Protein AF-0000000080648227 (afdb_homodimer)

Organism: Methanothrix harundinacea (strain 6Ac) (NCBI:txid1110509)

Solvent-accessible surface area (backbone atoms only — not comparable to full-atom values): 37942 Å² total; per-residue (Å²): 128,63,60,57,62,44,18,55,74,71,72,44,51,48,66,58,48,58,70,33,48,75,76,40,31,39,77,40,66,70,65,78,65,53,34,38,25,20,72,43,64,51,95,88,40,43,30,10,18,30,35,36,62,98,64,42,27,45,63,26,75,77,86,70,40,30,41,50,35,55,54,40,18,48,62,67,64,44,89,58,50,35,29,36,29,51,32,77,67,40,47,53,33,40,34,34,58,54,92,95,38,71,44,21,22,37,61,64,30,46,70,37,48,56,56,19,54,50,45,64,72,61,45,63,67,62,56,43,72,78,37,57,49,43,29,44,30,27,37,38,30,6,47,30,27,77,85,39,57,29,75,75,49,102,35,88,36,62,39,69,25,39,68,39,30,34,38,56,68,40,84,60,67,65,27,54,60,56,33,52,51,51,25,62,72,66,68,38,54,53,50,54,71,80,45,74,34,50,60,90,51,32,45,65,54,48,50,53,51,26,53,53,32,19,75,62,68,33,33,23,33,33,40,32,30,65,83,49,81,41,81,49,35,32,44,69,16,69,52,33,46,28,50,52,37,25,56,24,20,46,35,36,74,72,32,26,74,80,55,41,56,68,44,53,53,40,51,16,42,40,46,44,71,66,62,56,52,71,68,58,44,49,50,51,20,28,48,48,17,41,20,36,38,50,34,25,21,50,43,51,49,39,42,71,74,70,45,83,58,66,48,76,38,34,38,71,35,72,47,71,65,38,54,55,46,34,53,52,51,37,51,74,70,67,49,62,62,47,74,49,77,71,36,86,44,95,85,31,31,36,31,47,33,40,32,65,44,60,59,29,40,52,51,50,48,43,30,67,64,16,46,68,88,129,61,59,57,61,44,18,56,73,71,72,42,51,49,66,57,46,58,69,33,51,75,76,40,30,37,77,40,65,69,63,77,64,53,32,38,26,20,70,44,64,52,95,88,39,43,31,10,18,29,35,37,63,96,64,42,29,45,63,27,76,75,84,69,39,29,41,49,36,56,53,40,19,48,63,67,66,44,89,59,47,35,31,37,30,52,32,76,67,40,44,53,34,40,34,34,57,54,91,96,40,72,43,21,24,37,60,64,31,45,70,37,47,56,56,19,54,50,45,64,72,62,45,62,68,63,56,44,70,76,36,56,50,43,30,43,30,27,38,38,29,7,46,28,27,77,85,40,57,30,74,74,50,101,33,88,39,63,37,68,26,39,68,38,29,34,38,55,68,40,84,62,65,66,25,54,61,57,34,52,51,51,24,61,74,64,68,38,54,53,52,54,70,81,46,76,34,50,60,90,51,33,45,65,55,48,51,54,53,24,53,53,31,19,77,64,68,33,35,23,32,33,40,32,31,67,83,49,80,42,80,49,34,32,46,69,15,70,52,33,46,27,51,53,38,26,56,25,20,48,36,37,72,72,35,28,75,81,57,43,57,69,43,54,52,39,50,18,41,41,46,42,72,64,62,56,51,70,68,61,43,52,51,50,19,28,49,47,16,40,20,38,38,50,34,25,22,51,42,51,50,39,42,73,73,70,46,83,57,66,48,76,37,35,37,71,33,73,49,72,64,38,54,55,46,36,52,51,49,36,49,74,70,67,48,61,63,48,73,48,78,74,36,86,43,94,83,32,30,35,30,46,34,39,33,64,44,60,60,30,40,52,52,50,48,42,31,64,65,15,45,66,87

pLDDT: mean 95.1, std 3.64, range [74.38, 98.81]

Radius of gyration: 30.79 Å; Cα contacts (8 Å, |Δi|>4): 1571; chains: 2; bounding box: 55×90×71 Å

Sequence (746 aa):
MNLGAVAERLGISAERMEKILGRIVRPSDWPPPRLLRFDKAVAGIEAGTVVFDEDEIVFGYPKIRRAMMLDPALRRHFSSGVLVEEKMNGHNVRVARVGESTVALTRGGFICPYSTEVAREQIPPEIFRDHPDLVLSGEMVGPKNPYVPKEVYPAEAMDFYLFDTSRKGRRDLEGPLRTHALAEEYGIRAVRLFGEFGLQQAAAEIREIVRDLGARGREGVIVKDPENLARPIKYTSSESNCRDLEYAFRYYNDYGQDFFFSRVVREGFQAAEWAEGEAEFLERCLRLGRSMLTPMRETVEAKMVGEPIVQEVEILVRDLQTARDFEEHFRRMGVRAIFDPPRNSRGGHLVKIKRLVLSTNDKTESIVEGQLWMNLGAVAERLGISAERMEKILGRIVRPSDWPPPRLLRFDKAVAGIEAGTVVFDEDEIVFGYPKIRRAMMLDPALRRHFSSGVLVEEKMNGHNVRVARVGESTVALTRGGFICPYSTEVAREQIPPEIFRDHPDLVLSGEMVGPKNPYVPKEVYPAEAMDFYLFDTSRKGRRDLEGPLRTHALAEEYGIRAVRLFGEFGLQQAAAEIREIVRDLGARGREGVIVKDPENLARPIKYTSSESNCRDLEYAFRYYNDYGQDFFFSRVVREGFQAAEWAEGEAEFLERCLRLGRSMLTPMRETVEAKMVGEPIVQEVEILVRDLQTARDFEEHFRRMGVRAIFDPPRNSRGGHLVKIKRLVLSTNDKTESIVEGQLW

Foldseek 3Di:
DDLQVLCVLVPHHSVVSVVCEPPQWDWDPPPDDTKIAGQCDDPNFHAQWIAGPVGWIDGADDDAAADLFQLVCLVVFDDKKKWKFFDFPAWKWKWADDPNAIFIAGNRNDTALQVRQQCPVQFDPVLCVVPVFKIFIWGKAAQQHPVTHDHLDPDPFIATATQWMDGTSDDAIPARVVRVVSCVVRVHHHTDTPDMDTSVCVSVVQVVVQVVCLVSQGWGIWMADRNRPGGIHTYTHLNNLLLQLLVCLLLVQQRVVVSPDVSVSSLVSCCVNVVDDPVVNVVSVVSNVCSRVVSNVVNLVCVLVPHARKDKHKHFDADPVSVVSNVVVCVVVVWDKDKDDWDDDVNHTMIMIITHSPRSRVVSNCVSVPDDD/DDQQVLCVLVPHHSVVSVVCEPPQWDWDPPPDDTWIAGQCDDPNFHAQWIAGPVGWIDGADDDAAADLFQLVCLVVFDDKKKWKFFDFPAWKWKWADDPNAIFIAGNRNDTALQVRQQCPVQFDPVLCVVVVFKIFIWGKAAQQHPVTHDHLDPDPFIATATQWMDGTSDDAIPARVVRVVSCVVRVHHHTDTPDMDTSVCVSVVQVVVQVVCLVSVGWGIWMADRNRPGGIHTYTHLNNLLLQLLVCLLLCQQRVVVRPDVSVSSLVSCCVNVVDDPVVNVVSVVSNVCSRVVSNVVNLVCVLVPHARKDKHKHFDADPVSVVSNVVVCVVVVWDKDKDDWDDDVNHTMIMIITHSPRSRVVSNCVSVPDDD

Nearest PDB structures (foldseek):
  8ucf-assembly1_A  TM=9.293E-01  e=6.950E-37  Palaeococcus pacificus DY20341
  8uch-assembly1_A-2  TM=9.391E-01  e=2.027E-36  Palaeococcus pacificus DY20341
  8uce-assembly1_B-2  TM=9.438E-01  e=3.768E-36  Palaeococcus pacificus DY20341
  8ucg-assembly1_B  TM=9.369E-01  e=3.008E-36  Palaeococcus pacificus DY20341
  2vug-assembly1_B  TM=9.544E-01  e=1.853E-33  Pyrococcus abyssi GE5

Secondary structure (DSSP, 8-state):
--HHHHHHHHTS-HHHHHHHBTTTEEEE-SSSS-EEEESS-BTTBPTT-EE-GGG-EEPPPPPPEEPSSHHHHHHHH-SSEEEEEEE--SEEEEEEEETTEEEEEETTS-B-HHHHHHHHHHS-THHHHH-TTEEEEEEEESTT-SSS--SSSS-SS-EEEEEEEEETT---B--HHHHHHHHHHHT--B--EEEEEEHHHHHHHHHHHHHHHHHTT--EEEEE-TTS-S--EEEE-HHHHHHHHHHHHHTIIIIIHHHHHHHHHHHHHHHHHTT--HHHHHHHHHHHHHHHHHHHHHHHHHHHTT---EEEEEEEESSHHHHHHHHHHHHHTT--EEEPPPEEETTEEEEEEEEE-HHHHHHHHHHHTT---/--HHHHHHHHTS-HHHHHHHBTTTEEEE-SSSS-EEEESS-BTTBPTT-EE-GGG-EEPPPPPPEE-SSHHHHHHHH-SSEEEEEEE--SEEEEEEEETTEEEEEETTS-B-HHHHHHHHHHS-THHHHH-TTEEEEEEEESTT-SSS--SSSS-SS-EEEEEEEEETT---B--HHHHHHHHHHHT--B--EEEEEEHHHHHHHHHHHHHHHHHTT--EEEEE-TTS-S--EEEE-HHHHHHHHHHHHHTIIIIIHHHHHHHHHHHHHHHHHTT--HHHHHHHHHHHHHHHHHHHHHHHHHHHTT---EEEEEEEESSHHHHHHHHHHHHHTT--EEEPPPEEETTEEEEEEEEE-HHHHHHHHHHHTT---

Structure (mmCIF, N/CA/C/O backbone):
data_AF-0000000080648227-model_v1
#
loop_
_entity.id
_entity.type
_entity.pdbx_description
1 polymer 'ATP dependent DNA ligase'
#
loop_
_atom_site.group_PDB
_atom_site.id
_atom_site.type_symbol
_atom_site.label_atom_id
_atom_site.label_alt_id
_atom_site.label_comp_id
_atom_site.label_asym_id
_atom_site.label_entity_id
_atom_site.label_seq_id
_atom_site.pdbx_PDB_ins_code
_atom_site.Cartn_x
_atom_site.Cartn_y
_atom_site.Cartn_z
_atom_site.occupancy
_atom_site.B_iso_or_equiv
_atom_site.auth_seq_id
_atom_site.auth_comp_id
_atom_site.auth_asym_id
_atom_site.auth_atom_id
_atom_site.pdbx_PDB_model_num
ATOM 1 N N . MET A 1 1 ? -15.492 40.375 -8.633 1 81.69 1 MET A N 1
ATOM 2 C CA . MET A 1 1 ? -14.07 40.031 -8.68 1 81.69 1 MET A CA 1
ATOM 3 C C . MET A 1 1 ? -13.531 40.156 -10.102 1 81.69 1 MET A C 1
ATOM 5 O O . MET A 1 1 ? -14.18 39.719 -11.047 1 81.69 1 MET A O 1
ATOM 9 N N . ASN A 1 2 ? -12.5 40.906 -10.266 1 82.94 2 ASN A N 1
ATOM 10 C CA . ASN A 1 2 ? -11.844 41.094 -11.562 1 82.94 2 ASN A CA 1
ATOM 11 C C . ASN A 1 2 ? -10.844 39.969 -11.836 1 82.94 2 ASN A C 1
ATOM 13 O O . ASN A 1 2 ? -9.711 40.031 -11.367 1 82.94 2 ASN A O 1
ATOM 17 N N . LEU A 1 3 ? -11.219 39.094 -12.68 1 86.44 3 LEU A N 1
ATOM 18 C CA . LEU A 1 3 ? -10.422 37.875 -12.922 1 86.44 3 LEU A CA 1
ATOM 19 C C . LEU A 1 3 ? -9.102 38.25 -13.602 1 86.44 3 LEU A C 1
ATOM 21 O O . LEU A 1 3 ? -8.086 37.594 -13.352 1 86.44 3 LEU A O 1
ATOM 25 N N . GLY A 1 4 ? -9.195 39.125 -14.453 1 86.5 4 GLY A N 1
ATOM 26 C CA . GLY A 1 4 ? -7.973 39.594 -15.102 1 86.5 4 GLY A CA 1
ATOM 27 C C . GLY A 1 4 ? -6.941 40.125 -14.133 1 86.5 4 GLY A C 1
ATOM 28 O O . GLY A 1 4 ? -5.758 39.781 -14.219 1 86.5 4 GLY A O 1
ATOM 29 N N . ALA A 1 5 ? -7.41 40.938 -13.242 1 87.12 5 ALA A N 1
ATOM 30 C CA . ALA A 1 5 ? -6.527 41.5 -12.227 1 87.12 5 ALA A CA 1
ATOM 31 C C . ALA A 1 5 ? -5.973 40.406 -11.312 1 87.12 5 ALA A C 1
ATOM 33 O O . ALA A 1 5 ? -4.797 40.438 -10.945 1 87.12 5 ALA A O 1
ATOM 34 N N . VAL A 1 6 ? -6.781 39.5 -11 1 88.75 6 VAL A N 1
ATOM 35 C CA . VAL A 1 6 ? -6.379 38.375 -10.156 1 88.75 6 VAL A CA 1
ATOM 36 C C . VAL A 1 6 ? -5.293 37.562 -10.852 1 88.75 6 VAL A C 1
ATOM 38 O O . VAL A 1 6 ? -4.281 37.219 -10.242 1 88.75 6 VAL A O 1
ATOM 41 N N . ALA A 1 7 ? -5.504 37.25 -12.07 1 91.19 7 ALA A N 1
ATOM 42 C CA . ALA A 1 7 ? -4.551 36.5 -12.859 1 91.19 7 ALA A CA 1
ATOM 43 C C . ALA A 1 7 ? -3.18 37.156 -12.875 1 91.19 7 ALA A C 1
ATOM 45 O O . ALA A 1 7 ? -2.152 36.5 -12.711 1 91.19 7 ALA A O 1
ATOM 46 N N . GLU A 1 8 ? -3.209 38.406 -13.062 1 89.31 8 GLU A N 1
ATOM 47 C CA . GLU A 1 8 ? -1.967 39.156 -13.109 1 89.31 8 GLU A CA 1
ATOM 48 C C . GLU A 1 8 ? -1.214 39.062 -11.789 1 89.31 8 GLU A C 1
ATOM 50 O O . GLU A 1 8 ? 0.008 38.906 -11.773 1 89.31 8 GLU A O 1
ATOM 55 N N . ARG A 1 9 ? -1.888 39.188 -10.742 1 88.56 9 ARG A N 1
ATOM 56 C CA . ARG A 1 9 ? -1.277 39.125 -9.414 1 88.56 9 ARG A CA 1
ATOM 57 C C . ARG A 1 9 ? -0.717 37.75 -9.117 1 88.56 9 ARG A C 1
ATOM 59 O O . ARG A 1 9 ? 0.258 37.625 -8.367 1 88.56 9 ARG A O 1
ATOM 66 N N . LEU A 1 10 ? -1.323 36.75 -9.695 1 91.5 10 LEU A N 1
ATOM 67 C CA . LEU A 1 10 ? -0.895 35.375 -9.477 1 91.5 10 LEU A CA 1
ATOM 68 C C . LEU A 1 10 ? 0.209 35 -10.461 1 91.5 10 LEU A C 1
ATOM 70 O O . LEU A 1 10 ? 0.8 33.906 -10.344 1 91.5 10 LEU A O 1
ATOM 74 N N . GLY A 1 11 ? 0.434 35.812 -11.43 1 88.12 11 GLY A N 1
ATOM 75 C CA . GLY A 1 11 ? 1.476 35.562 -12.406 1 88.12 11 GLY A CA 1
ATOM 76 C C . GLY A 1 11 ? 1.034 34.625 -13.516 1 88.12 11 GLY A C 1
ATOM 77 O O . GLY A 1 11 ? 1.847 33.875 -14.07 1 88.12 11 GLY A O 1
ATOM 78 N N . ILE A 1 12 ? -0.247 34.531 -13.695 1 90.88 12 ILE A N 1
ATOM 79 C CA . ILE A 1 12 ? -0.729 33.688 -14.797 1 90.88 12 ILE A CA 1
ATOM 80 C C . ILE A 1 12 ? -1.561 34.531 -15.758 1 90.88 12 ILE A C 1
ATOM 82 O O . ILE A 1 12 ? -1.935 35.656 -15.438 1 90.88 12 ILE A O 1
ATOM 86 N N . SER A 1 13 ? -1.756 33.969 -16.953 1 91.06 13 SER A N 1
ATOM 87 C CA . SER A 1 13 ? -2.531 34.688 -17.938 1 91.06 13 SER A CA 1
ATOM 88 C C . SER A 1 13 ? -4.023 34.625 -17.625 1 91.06 13 SER A C 1
ATOM 90 O O . SER A 1 13 ? -4.484 33.719 -16.969 1 91.06 13 SER A O 1
ATOM 92 N N . ALA A 1 14 ? -4.691 35.656 -18.094 1 90.5 14 ALA A N 1
ATOM 93 C CA . ALA A 1 14 ? -6.145 35.656 -17.938 1 90.5 14 ALA A CA 1
ATOM 94 C C . ALA A 1 14 ? -6.781 34.438 -18.609 1 90.5 14 ALA A C 1
ATOM 96 O O . ALA A 1 14 ? -7.754 33.875 -18.094 1 90.5 14 ALA A O 1
ATOM 97 N N . GLU A 1 15 ? -6.25 34.062 -19.703 1 90.56 15 GLU A N 1
ATOM 98 C CA . GLU A 1 15 ? -6.758 32.906 -20.438 1 90.56 15 GLU A CA 1
ATOM 99 C C . GLU A 1 15 ? -6.613 31.641 -19.625 1 90.56 15 GLU A C 1
ATOM 101 O O . GLU A 1 15 ? -7.535 30.812 -19.578 1 90.56 15 GLU A O 1
ATOM 106 N N . ARG A 1 16 ? -5.539 31.453 -19.078 1 89.5 16 ARG A N 1
ATOM 107 C CA . ARG A 1 16 ? -5.297 30.281 -18.25 1 89.5 16 ARG A CA 1
ATOM 108 C C . ARG A 1 16 ? -6.246 30.234 -17.062 1 89.5 16 ARG A C 1
ATOM 110 O O . ARG A 1 16 ? -6.754 29.172 -16.688 1 89.5 16 ARG A O 1
ATOM 117 N N . MET A 1 17 ? -6.395 31.422 -16.469 1 89.88 17 MET A N 1
ATOM 118 C CA . MET A 1 17 ? -7.305 31.531 -15.336 1 89.88 17 MET A CA 1
ATOM 119 C C . MET A 1 17 ? -8.719 31.125 -15.727 1 89.88 17 MET A C 1
ATOM 121 O O . MET A 1 17 ? -9.391 30.391 -14.984 1 89.88 17 MET A O 1
ATOM 125 N N . GLU A 1 18 ? -9.102 31.469 -16.828 1 90.75 18 GLU A N 1
ATOM 126 C CA . GLU A 1 18 ? -10.43 31.125 -17.312 1 90.75 18 GLU A CA 1
ATOM 127 C C . GLU A 1 18 ? -10.57 29.625 -17.547 1 90.75 18 GLU A C 1
ATOM 129 O O . GLU A 1 18 ? -11.625 29.047 -17.281 1 90.75 18 GLU A O 1
ATOM 134 N N . LYS A 1 19 ? -9.555 29.125 -18.016 1 90.94 19 LYS A N 1
ATOM 135 C CA . LYS A 1 19 ? -9.578 27.703 -18.344 1 90.94 19 LYS A CA 1
ATOM 136 C C . LYS A 1 19 ? -9.672 26.859 -17.078 1 90.94 19 LYS A C 1
ATOM 138 O O . LYS A 1 19 ? -10.25 25.766 -17.109 1 90.94 19 LYS A O 1
ATOM 143 N N . ILE A 1 20 ? -9.078 27.375 -15.977 1 92.12 20 ILE A N 1
ATOM 144 C CA . ILE A 1 20 ? -9.008 26.516 -14.797 1 92.12 20 ILE A CA 1
ATOM 145 C C . ILE A 1 20 ? -10.172 26.828 -13.859 1 92.12 20 ILE A C 1
ATOM 147 O O . ILE A 1 20 ? -10.453 26.062 -12.93 1 92.12 20 ILE A O 1
ATOM 151 N N . LEU A 1 21 ? -10.789 27.906 -14.141 1 90.94 21 LEU A N 1
ATOM 152 C CA . LEU A 1 21 ? -11.938 28.281 -13.328 1 90.94 21 LEU A CA 1
ATOM 153 C C . LEU A 1 21 ? -13.062 27.25 -13.453 1 90.94 21 LEU A C 1
ATOM 155 O O . LEU A 1 21 ? -13.406 26.844 -14.562 1 90.94 21 LEU A O 1
ATOM 159 N N . GLY A 1 22 ? -13.523 26.781 -12.32 1 87.88 22 GLY A N 1
ATOM 160 C CA . GLY A 1 22 ? -14.586 25.797 -12.297 1 87.88 22 GLY A CA 1
ATOM 161 C C . GLY A 1 22 ? -14.078 24.375 -12.188 1 87.88 22 GLY A C 1
ATOM 162 O O . GLY A 1 22 ? -14.828 23.469 -11.812 1 87.88 22 GLY A O 1
ATOM 163 N N . ARG A 1 23 ? -12.867 24.109 -12.547 1 87.94 23 ARG A N 1
ATOM 164 C CA . ARG A 1 23 ? -12.297 22.766 -12.477 1 87.94 23 ARG A CA 1
ATOM 165 C C . ARG A 1 23 ? -11.297 22.656 -11.336 1 87.94 23 ARG A C 1
ATOM 167 O O . ARG A 1 23 ? -11.469 21.844 -10.422 1 87.94 23 ARG A O 1
ATOM 174 N N . ILE A 1 24 ? -10.359 23.562 -11.367 1 90.38 24 ILE A N 1
ATOM 175 C CA . ILE A 1 24 ? -9.281 23.578 -10.391 1 90.38 24 ILE A CA 1
ATOM 176 C C . ILE A 1 24 ? -9.508 24.688 -9.383 1 90.38 24 ILE A C 1
ATOM 178 O O . ILE A 1 24 ? -9.258 24.516 -8.188 1 90.38 24 ILE A O 1
ATOM 182 N N . VAL A 1 25 ? -10.008 25.812 -9.867 1 93.12 25 VAL A N 1
ATOM 183 C CA . VAL A 1 25 ? -10.359 26.953 -9.031 1 93.12 25 VAL A CA 1
ATOM 184 C C . VAL A 1 25 ? -11.875 27.031 -8.852 1 93.12 25 VAL A C 1
ATOM 186 O O . VAL A 1 25 ? -12.625 27.047 -9.828 1 93.12 25 VAL A O 1
ATOM 189 N N . ARG A 1 26 ? -12.258 27.125 -7.598 1 93.88 26 ARG A N 1
ATOM 190 C CA . ARG A 1 26 ? -13.688 27.078 -7.309 1 93.88 26 ARG A CA 1
ATOM 191 C C . ARG A 1 26 ? -14.133 28.297 -6.531 1 93.88 26 ARG A C 1
ATOM 193 O O . ARG A 1 26 ? -13.477 28.703 -5.57 1 93.88 26 ARG A O 1
ATOM 200 N N . PRO A 1 27 ? -15.18 28.812 -6.973 1 92.56 27 PRO A N 1
ATOM 201 C CA . PRO A 1 27 ? -15.742 29.922 -6.188 1 92.56 27 PRO A CA 1
ATOM 202 C C . PRO A 1 27 ? -16.5 29.438 -4.953 1 92.56 27 PRO A C 1
ATOM 204 O O . PRO A 1 27 ? -17.031 28.312 -4.945 1 92.56 27 PRO A O 1
ATOM 207 N N . SER A 1 28 ? -16.406 30.203 -3.949 1 90.94 28 SER A N 1
ATOM 208 C CA . SER A 1 28 ? -17.188 29.953 -2.744 1 90.94 28 SER A CA 1
ATOM 209 C C . SER A 1 28 ? -17.734 31.266 -2.17 1 90.94 28 SER A C 1
ATOM 211 O O . SER A 1 28 ? -17.062 32.281 -2.201 1 90.94 28 SER A O 1
ATOM 213 N N . ASP A 1 29 ? -18.984 31.156 -1.685 1 90.44 29 ASP A N 1
ATOM 214 C CA . ASP A 1 29 ? -19.594 32.312 -1.056 1 90.44 29 ASP A CA 1
ATOM 215 C C . ASP A 1 29 ? -20.016 32.031 0.379 1 90.44 29 ASP A C 1
ATOM 217 O O . ASP A 1 29 ? -20.688 32.812 1.017 1 90.44 29 ASP A O 1
ATOM 221 N N . TRP A 1 30 ? -19.516 30.875 0.81 1 91.56 30 TRP A N 1
ATOM 222 C CA . TRP A 1 30 ? -19.812 30.469 2.182 1 91.56 30 TRP A CA 1
ATOM 223 C C . TRP A 1 30 ? -18.625 29.75 2.811 1 91.56 30 TRP A C 1
ATOM 225 O O . TRP A 1 30 ? -18 28.906 2.178 1 91.56 30 TRP A O 1
ATOM 235 N N . PRO A 1 31 ? -18.578 30.031 4.234 1 91.94 31 PRO A N 1
ATOM 236 C CA . PRO A 1 31 ? -19.094 31.281 4.828 1 91.94 31 PRO A CA 1
ATOM 237 C C . PRO A 1 31 ? -18.531 32.531 4.156 1 91.94 31 PRO A C 1
ATOM 239 O O . PRO A 1 31 ? -17.609 32.438 3.34 1 91.94 31 PRO A O 1
ATOM 242 N N . PRO A 1 32 ? -19.266 33.625 4.387 1 89.81 32 PRO A N 1
ATOM 243 C CA . PRO A 1 32 ? -18.688 34.875 3.826 1 89.81 32 PRO A CA 1
ATOM 244 C C . PRO A 1 32 ? -17.266 35.125 4.305 1 89.81 32 PRO A C 1
ATOM 246 O O . PRO A 1 32 ? -16.875 34.688 5.391 1 89.81 32 PRO A O 1
ATOM 249 N N . PRO A 1 33 ? -16.484 35.75 3.488 1 90.56 33 PRO A N 1
ATOM 250 C CA . PRO A 1 33 ? -16.797 36.438 2.246 1 90.56 33 PRO A CA 1
ATOM 251 C C . PRO A 1 33 ? -16.656 35.562 1.011 1 90.56 33 PRO A C 1
ATOM 253 O O . PRO A 1 33 ? -16.266 34.375 1.124 1 90.56 33 PRO A O 1
ATOM 256 N N . ARG A 1 34 ? -17.016 36.125 -0.126 1 90.62 34 ARG A N 1
ATOM 257 C CA . ARG A 1 34 ? -16.812 35.469 -1.403 1 90.62 34 ARG A CA 1
ATOM 258 C C . ARG A 1 34 ? -15.328 35.281 -1.704 1 90.62 34 ARG A C 1
ATOM 260 O O . ARG A 1 34 ? -14.531 36.188 -1.44 1 90.62 34 ARG A O 1
ATOM 267 N N . LEU A 1 35 ? -15.023 34.125 -2.266 1 94.19 35 LEU A N 1
ATOM 268 C CA . LEU A 1 35 ? -13.617 33.844 -2.553 1 94.19 35 LEU A CA 1
ATOM 269 C C . LEU A 1 35 ? -13.469 32.812 -3.67 1 94.19 35 LEU A C 1
ATOM 271 O O . LEU A 1 35 ? -14.445 32.156 -4.047 1 94.19 35 LEU A O 1
ATOM 275 N N . LEU A 1 36 ? -12.312 32.844 -4.297 1 94.75 36 LEU A N 1
ATOM 276 C CA . LEU A 1 36 ? -11.875 31.766 -5.18 1 94.75 36 LEU A CA 1
ATOM 277 C C . LEU A 1 36 ? -10.844 30.891 -4.484 1 94.75 36 LEU A C 1
ATOM 279 O O . LEU A 1 36 ? -9.898 31.391 -3.875 1 94.75 36 LEU A O 1
ATOM 283 N N . ARG A 1 37 ? -11.047 29.641 -4.559 1 95.88 37 ARG A N 1
ATOM 284 C CA . ARG A 1 37 ? -10.164 28.703 -3.881 1 95.88 37 ARG A CA 1
ATOM 285 C C . ARG A 1 37 ? -9.5 27.75 -4.879 1 95.88 37 ARG A C 1
ATOM 287 O O . ARG A 1 37 ? -10.172 27.172 -5.734 1 95.88 37 ARG A O 1
ATOM 294 N N . PHE A 1 38 ? -8.234 27.562 -4.738 1 96.25 38 PHE A N 1
ATOM 295 C CA . PHE A 1 38 ? -7.496 26.594 -5.555 1 96.25 38 PHE A CA 1
ATOM 296 C C . PHE A 1 38 ? -7.562 25.203 -4.941 1 96.25 38 PHE A C 1
ATOM 298 O O . PHE A 1 38 ? -6.906 24.922 -3.938 1 96.25 38 PHE A O 1
ATOM 305 N N . ASP A 1 39 ? -8.164 24.312 -5.629 1 94.88 39 ASP A N 1
ATOM 306 C CA . ASP A 1 39 ? -8.336 22.953 -5.133 1 94.88 39 ASP A CA 1
ATOM 307 C C . ASP A 1 39 ? -7.055 22.141 -5.305 1 94.88 39 ASP A C 1
ATOM 309 O O . ASP A 1 39 ? -6.781 21.219 -4.52 1 94.88 39 ASP A O 1
ATOM 313 N N . LYS A 1 40 ? -6.395 22.391 -6.359 1 94.81 40 LYS A N 1
ATOM 314 C CA . LYS A 1 40 ? -5.137 21.734 -6.688 1 94.81 40 LYS A CA 1
ATOM 315 C C . LYS A 1 40 ? -4.062 22.734 -7.082 1 94.81 40 LYS A C 1
ATOM 317 O O . LYS A 1 40 ? -4.375 23.891 -7.414 1 94.81 40 LYS A O 1
ATOM 322 N N . ALA A 1 41 ? -2.877 22.219 -6.934 1 94.88 41 ALA A N 1
ATOM 323 C CA . ALA A 1 41 ? -1.78 23.047 -7.406 1 94.88 41 ALA A CA 1
ATOM 324 C C . ALA A 1 41 ? -1.811 23.188 -8.922 1 94.88 41 ALA A C 1
ATOM 326 O O . ALA A 1 41 ? -2.104 22.219 -9.633 1 94.88 41 ALA A O 1
ATOM 327 N N . VAL A 1 42 ? -1.552 24.391 -9.383 1 93.75 42 VAL A N 1
ATOM 328 C CA . VAL A 1 42 ? -1.552 24.625 -10.82 1 93.75 42 VAL A CA 1
ATOM 329 C C . VAL A 1 42 ? -0.68 25.828 -11.156 1 93.75 42 VAL A C 1
ATOM 331 O O . VAL A 1 42 ? -0.699 26.828 -10.43 1 93.75 42 VAL A O 1
ATOM 334 N N . ALA A 1 43 ? 0.107 25.641 -12.125 1 91.06 43 ALA A N 1
ATOM 335 C CA . ALA A 1 43 ? 0.919 26.734 -12.648 1 91.06 43 ALA A CA 1
ATOM 336 C C . ALA A 1 43 ? 1.774 27.359 -11.555 1 91.06 43 ALA A C 1
ATOM 338 O O . ALA A 1 43 ? 1.876 28.578 -11.461 1 91.06 43 ALA A O 1
ATOM 339 N N . GLY A 1 44 ? 2.225 26.562 -10.664 1 89.69 44 GLY A N 1
ATOM 340 C CA . GLY A 1 44 ? 3.111 27.047 -9.617 1 89.69 44 GLY A CA 1
ATOM 341 C C . GLY A 1 44 ? 2.367 27.594 -8.414 1 89.69 44 GLY A C 1
ATOM 342 O O . GLY A 1 44 ? 2.986 28 -7.426 1 89.69 44 GLY A O 1
ATOM 343 N N . ILE A 1 45 ? 1.092 27.656 -8.477 1 94.38 45 ILE A N 1
ATOM 344 C CA . ILE A 1 45 ? 0.27 28.125 -7.363 1 94.38 45 ILE A CA 1
ATOM 345 C C . ILE A 1 45 ? -0.11 26.938 -6.473 1 94.38 45 ILE A C 1
ATOM 347 O O . ILE A 1 45 ? -0.631 25.938 -6.957 1 94.38 45 ILE A O 1
ATOM 351 N N . GLU A 1 46 ? 0.06 27.109 -5.238 1 96.12 46 GLU A N 1
ATOM 352 C CA . GLU A 1 46 ? -0.171 26.031 -4.289 1 96.12 46 GLU A CA 1
ATOM 353 C C . GLU A 1 46 ? -1.66 25.719 -4.152 1 96.12 46 GLU A C 1
ATOM 355 O O . GLU A 1 46 ? -2.492 26.625 -4.207 1 96.12 46 GLU A O 1
ATOM 360 N N . ALA A 1 47 ? -1.933 24.469 -3.924 1 96.25 47 ALA A N 1
ATOM 361 C CA . ALA A 1 47 ? -3.281 24.109 -3.494 1 96.25 47 ALA A CA 1
ATOM 362 C C . ALA A 1 47 ? -3.654 24.844 -2.203 1 96.25 47 ALA A C 1
ATOM 364 O O . ALA A 1 47 ? -2.799 25.078 -1.348 1 96.25 47 ALA A O 1
ATOM 365 N N . GLY A 1 48 ? -4.898 25.188 -2.055 1 96.75 48 GLY A N 1
ATOM 366 C CA . GLY A 1 48 ? -5.371 25.875 -0.859 1 96.75 48 GLY A CA 1
ATOM 367 C C . GLY A 1 48 ? -5.23 27.375 -0.938 1 96.75 48 GLY A C 1
ATOM 368 O O . GLY A 1 48 ? -5.664 28.094 -0.034 1 96.75 48 GLY A O 1
ATOM 369 N N . THR A 1 49 ? -4.648 27.906 -1.984 1 97.56 49 THR A N 1
ATOM 370 C CA . THR A 1 49 ? -4.594 29.344 -2.199 1 97.56 49 THR A CA 1
ATOM 371 C C . THR A 1 49 ? -5.996 29.922 -2.354 1 97.56 49 THR A C 1
ATOM 373 O O . THR A 1 49 ? -6.852 29.328 -3.012 1 97.56 49 THR A O 1
ATOM 376 N N . VAL A 1 50 ? -6.133 31.078 -1.758 1 97 50 VAL A N 1
ATOM 377 C CA . VAL A 1 50 ? -7.449 31.703 -1.768 1 97 50 VAL A CA 1
ATOM 378 C C . VAL A 1 50 ? -7.332 33.156 -2.244 1 97 50 VAL A C 1
ATOM 380 O O . VAL A 1 50 ? -6.398 33.875 -1.866 1 97 50 VAL A O 1
ATOM 383 N N . VAL A 1 51 ? -8.281 33.5 -3.096 1 96 51 VAL A N 1
ATOM 384 C CA . VAL A 1 51 ? -8.391 34.875 -3.57 1 96 51 VAL A CA 1
ATOM 385 C C . VAL A 1 51 ? -9.695 35.5 -3.068 1 96 51 VAL A C 1
ATOM 387 O O . VAL A 1 51 ? -10.781 35 -3.363 1 96 51 VAL A O 1
ATOM 390 N N . PHE A 1 52 ? -9.523 36.531 -2.316 1 94.38 52 PHE A N 1
ATOM 391 C CA . PHE A 1 52 ? -10.68 37.281 -1.803 1 94.38 52 PHE A CA 1
ATOM 392 C C . PHE A 1 52 ? -10.977 38.469 -2.676 1 94.38 52 PHE A C 1
ATOM 394 O O . PHE A 1 52 ? -10.359 38.656 -3.727 1 94.38 52 PHE A O 1
ATOM 401 N N . ASP A 1 53 ? -12.047 39.188 -2.219 1 85.56 53 ASP A N 1
ATOM 402 C CA . ASP A 1 53 ? -12.359 40.438 -2.932 1 85.56 53 ASP A CA 1
ATOM 403 C C . ASP A 1 53 ? -11.188 41.406 -2.865 1 85.56 53 ASP A C 1
ATOM 405 O O . ASP A 1 53 ? -10.25 41.219 -2.084 1 85.56 53 ASP A O 1
ATOM 409 N N . GLU A 1 54 ? -11.25 42.469 -3.762 1 77.25 54 GLU A N 1
ATOM 410 C CA . GLU A 1 54 ? -10.195 43.469 -3.891 1 77.25 54 GLU A CA 1
ATOM 411 C C . GLU A 1 54 ? -8.844 42.812 -4.133 1 77.25 54 GLU A C 1
ATOM 413 O O . GLU A 1 54 ? -7.809 43.375 -3.725 1 77.25 54 GLU A O 1
ATOM 418 N N . ASP A 1 55 ? -8.953 41.594 -4.453 1 74.38 55 ASP A N 1
ATOM 419 C CA . ASP A 1 55 ? -7.82 40.812 -4.953 1 74.38 55 ASP A CA 1
ATOM 420 C C . ASP A 1 55 ? -6.824 40.5 -3.836 1 74.38 55 ASP A C 1
ATOM 422 O O . ASP A 1 55 ? -5.613 40.562 -4.043 1 74.38 55 ASP A O 1
ATOM 426 N N . GLU A 1 56 ? -7.285 40.406 -2.652 1 90.5 56 GLU A N 1
ATOM 427 C CA . GLU A 1 56 ? -6.449 39.906 -1.559 1 90.5 56 GLU A CA 1
ATOM 428 C C . GLU A 1 56 ? -6.176 38.438 -1.696 1 90.5 56 GLU A C 1
ATOM 430 O O . GLU A 1 56 ? -7.109 37.625 -1.778 1 90.5 56 GLU A O 1
ATOM 435 N N . ILE A 1 57 ? -4.887 38.094 -1.756 1 95.25 57 ILE A N 1
ATOM 436 C CA . ILE A 1 57 ? -4.508 36.719 -1.996 1 95.25 57 ILE A CA 1
ATOM 437 C C . ILE A 1 57 ? -3.803 36.156 -0.764 1 95.25 57 ILE A C 1
ATOM 439 O O . ILE A 1 57 ? -2.883 36.75 -0.229 1 95.25 57 ILE A O 1
ATOM 443 N N . VAL A 1 58 ? -4.301 35.031 -0.277 1 96.94 58 VAL A N 1
ATOM 444 C CA . VAL A 1 58 ? -3.594 34.25 0.717 1 96.94 58 VAL A CA 1
ATOM 445 C C . VAL A 1 58 ? -3.102 32.938 0.081 1 96.94 58 VAL A C 1
ATOM 447 O O . VAL A 1 58 ? -3.896 32.062 -0.21 1 96.94 58 VAL A O 1
ATOM 450 N N . PHE A 1 59 ? -1.858 32.844 -0.116 1 96.81 59 PHE A N 1
ATOM 451 C CA . PHE A 1 59 ? -1.276 31.688 -0.78 1 96.81 59 PHE A CA 1
ATOM 452 C C . PHE A 1 59 ? -1.354 30.453 0.115 1 96.81 59 PHE A C 1
ATOM 454 O O . PHE A 1 59 ? -1.352 30.562 1.342 1 96.81 59 PHE A O 1
ATOM 461 N N . GLY A 1 60 ? -1.489 29.297 -0.581 1 97.06 60 GLY A N 1
ATOM 462 C CA . GLY A 1 60 ? -1.381 28.047 0.157 1 97.06 60 GLY A CA 1
ATOM 463 C C . GLY A 1 60 ? -0.008 27.828 0.765 1 97.06 60 GLY A C 1
ATOM 464 O O . GLY A 1 60 ? 0.984 28.375 0.282 1 97.06 60 GLY A O 1
ATOM 465 N N . TYR A 1 61 ? -0.013 27.109 1.845 1 95.88 61 TYR A N 1
ATOM 466 C CA . TYR A 1 61 ? 1.265 26.781 2.471 1 95.88 61 TYR A CA 1
ATOM 467 C C . TYR A 1 61 ? 2.016 25.734 1.665 1 95.88 61 TYR A C 1
ATOM 469 O O . TYR A 1 61 ? 1.448 24.703 1.304 1 95.88 61 TYR A O 1
ATOM 477 N N . PRO A 1 62 ? 3.248 25.922 1.4 1 94.12 62 PRO A N 1
ATOM 478 C CA . PRO A 1 62 ? 4 24.984 0.556 1 94.12 62 PRO A CA 1
ATOM 479 C C . PRO A 1 62 ? 4.184 23.609 1.204 1 94.12 62 PRO A C 1
ATOM 481 O O . PRO A 1 62 ? 4.262 23.516 2.432 1 94.12 62 PRO A O 1
ATOM 484 N N . LYS A 1 63 ? 4.23 22.656 0.385 1 94.19 63 LYS A N 1
ATOM 485 C CA . LYS A 1 63 ? 4.508 21.312 0.868 1 94.19 63 LYS A CA 1
ATOM 486 C C . LYS A 1 63 ? 5.938 21.188 1.396 1 94.19 63 LYS A C 1
ATOM 488 O O . LYS A 1 63 ? 6.863 21.75 0.813 1 94.19 63 LYS A O 1
ATOM 493 N N . ILE A 1 64 ? 6.059 20.531 2.463 1 96.75 64 ILE A N 1
ATOM 494 C CA . ILE A 1 64 ? 7.383 20.297 3.039 1 96.75 64 ILE A CA 1
ATOM 495 C C . ILE A 1 64 ? 7.848 18.875 2.721 1 96.75 64 ILE A C 1
ATOM 497 O O . ILE A 1 64 ? 7.133 17.906 2.992 1 96.75 64 ILE A O 1
ATOM 501 N N . ARG A 1 65 ? 9.023 18.75 2.18 1 97.19 65 ARG A N 1
ATOM 502 C CA . ARG A 1 65 ? 9.547 17.438 1.787 1 97.19 65 ARG A CA 1
ATOM 503 C C . ARG A 1 65 ? 10.156 16.719 2.98 1 97.19 65 ARG A C 1
ATOM 505 O O . ARG A 1 65 ? 10.508 17.344 3.984 1 97.19 65 ARG A O 1
ATOM 512 N N . ARG A 1 66 ? 10.211 15.438 2.842 1 97.69 66 ARG A N 1
ATOM 513 C CA . ARG A 1 66 ? 10.656 14.586 3.943 1 97.69 66 ARG A CA 1
ATOM 514 C C . ARG A 1 66 ? 12.078 14.094 3.717 1 97.69 66 ARG A C 1
ATOM 516 O O . ARG A 1 66 ? 12.438 13.719 2.6 1 97.69 66 ARG A O 1
ATOM 523 N N . ALA A 1 67 ? 12.836 14.117 4.762 1 98.06 67 ALA A N 1
ATOM 524 C CA . ALA A 1 67 ? 14.109 13.398 4.766 1 98.06 67 ALA A CA 1
ATOM 525 C C . ALA A 1 67 ? 13.922 11.938 5.164 1 98.06 67 ALA A C 1
ATOM 527 O O . ALA A 1 67 ? 13.445 11.648 6.266 1 98.06 67 ALA A O 1
ATOM 528 N N . MET A 1 68 ? 14.32 11.055 4.301 1 97.25 68 MET A N 1
ATOM 529 C CA . MET A 1 68 ? 14.289 9.633 4.633 1 97.25 68 MET A CA 1
ATOM 530 C C . MET A 1 68 ? 15.547 9.227 5.395 1 97.25 68 MET A C 1
ATOM 532 O O . MET A 1 68 ? 15.484 8.414 6.316 1 97.25 68 MET A O 1
ATOM 536 N N . MET A 1 69 ? 16.578 9.773 4.941 1 96.56 69 MET A N 1
ATOM 537 C CA . MET A 1 69 ? 17.844 9.719 5.672 1 96.56 69 MET A CA 1
ATOM 538 C C . MET A 1 69 ? 18.281 11.117 6.102 1 96.56 69 MET A C 1
ATOM 540 O O . MET A 1 69 ? 18.5 11.984 5.262 1 96.56 69 MET A O 1
ATOM 544 N N . LEU A 1 70 ? 18.469 11.234 7.32 1 97.38 70 LEU A N 1
ATOM 545 C CA . LEU A 1 70 ? 18.594 12.555 7.914 1 97.38 70 LEU A CA 1
ATOM 546 C C . LEU A 1 70 ? 19.938 13.18 7.562 1 97.38 70 LEU A C 1
ATOM 548 O O . LEU A 1 70 ? 20 14.266 6.98 1 97.38 70 LEU A O 1
ATOM 552 N N . ASP A 1 71 ? 21.016 12.523 7.824 1 96.94 71 ASP A N 1
ATOM 553 C CA . ASP A 1 71 ? 22.359 13.094 7.695 1 96.94 71 ASP A CA 1
ATOM 554 C C . ASP A 1 71 ? 22.641 13.492 6.25 1 96.94 71 ASP A C 1
ATOM 556 O O . ASP A 1 71 ? 22.922 14.656 5.965 1 96.94 71 ASP A O 1
ATOM 560 N N . PRO A 1 72 ? 22.516 12.586 5.316 1 97 72 PRO A N 1
ATOM 561 C CA . PRO A 1 72 ? 22.797 13 3.939 1 97 72 PRO A CA 1
ATOM 562 C C . PRO A 1 72 ? 21.812 14.062 3.434 1 97 72 PRO A C 1
ATOM 564 O O . PRO A 1 72 ? 22.188 14.922 2.639 1 97 72 PRO A O 1
ATOM 567 N N . ALA A 1 73 ? 20.609 14.031 3.855 1 98.12 73 ALA A N 1
ATOM 568 C CA . ALA A 1 73 ? 19.625 15.016 3.436 1 98.12 73 ALA A CA 1
ATOM 569 C C . ALA A 1 73 ? 20 16.422 3.922 1 98.12 73 ALA A C 1
ATOM 571 O O . ALA A 1 73 ? 19.906 17.391 3.172 1 98.12 73 ALA A O 1
ATOM 572 N N . LEU A 1 74 ? 20.406 16.516 5.184 1 98.25 74 LEU A N 1
ATOM 573 C CA . LEU A 1 74 ? 20.797 17.797 5.758 1 98.25 74 LEU A CA 1
ATOM 574 C C . LEU A 1 74 ? 21.984 18.391 5.008 1 98.25 74 LEU A C 1
ATOM 576 O O . LEU A 1 74 ? 21.984 19.578 4.652 1 98.25 74 LEU A O 1
ATOM 580 N N . ARG A 1 75 ? 22.953 17.578 4.723 1 96.69 75 ARG A N 1
ATOM 581 C CA . ARG A 1 75 ? 24.188 18.016 4.086 1 96.69 75 ARG A CA 1
ATOM 582 C C . ARG A 1 75 ? 23.938 18.469 2.65 1 96.69 75 ARG A C 1
ATOM 584 O O . ARG A 1 75 ? 24.578 19.391 2.16 1 96.69 75 ARG A O 1
ATOM 591 N N . ARG A 1 76 ? 23.094 17.797 2.068 1 96.81 76 ARG A N 1
ATOM 592 C CA . ARG A 1 76 ? 22.797 18.109 0.674 1 96.81 76 ARG A CA 1
ATOM 593 C C . ARG A 1 76 ? 21.906 19.344 0.566 1 96.81 76 ARG A C 1
ATOM 595 O O . ARG A 1 76 ? 22.031 20.125 -0.378 1 96.81 76 ARG A O 1
ATOM 602 N N . HIS A 1 77 ? 21.016 19.547 1.521 1 97.56 77 HIS A N 1
ATOM 603 C CA . HIS A 1 77 ? 19.938 20.5 1.389 1 97.56 77 HIS A CA 1
ATOM 604 C C . HIS A 1 77 ? 20.297 21.844 2.029 1 97.56 77 HIS A C 1
ATOM 606 O O . HIS A 1 77 ? 19.797 22.891 1.607 1 97.56 77 HIS A O 1
ATOM 612 N N . PHE A 1 78 ? 21.094 21.828 3.027 1 97.75 78 PHE A N 1
ATOM 613 C CA . PHE A 1 78 ? 21.438 23.047 3.76 1 97.75 78 PHE A CA 1
ATOM 614 C C . PHE A 1 78 ? 22.922 23.359 3.627 1 97.75 78 PHE A C 1
ATOM 616 O O . PHE A 1 78 ? 23.75 22.453 3.479 1 97.75 78 PHE A O 1
ATOM 623 N N . SER A 1 79 ? 23.281 24.594 3.619 1 93.06 79 SER A N 1
ATOM 624 C CA . SER A 1 79 ? 24.641 25.031 3.385 1 93.06 79 SER A CA 1
ATOM 625 C C . SER A 1 79 ? 25.375 25.297 4.695 1 93.06 79 SER A C 1
ATOM 627 O O . SER A 1 79 ? 26.594 25.172 4.77 1 93.06 79 SER A O 1
ATOM 629 N N . SER A 1 80 ? 24.828 25.703 5.715 1 88 80 SER A N 1
ATOM 630 C CA . SER A 1 80 ? 25.5 26.047 6.965 1 88 80 SER A CA 1
ATOM 631 C C . SER A 1 80 ? 24.828 25.359 8.148 1 88 80 SER A C 1
ATOM 633 O O . SER A 1 80 ? 24.844 24.125 8.25 1 88 80 SER A O 1
ATOM 635 N N . GLY A 1 81 ? 24 26.062 8.953 1 94 81 GLY A N 1
ATOM 636 C CA . GLY A 1 81 ? 23.281 25.531 10.102 1 94 81 GLY A CA 1
ATOM 637 C C . GLY A 1 81 ? 21.781 25.438 9.883 1 94 81 GLY A C 1
ATOM 638 O O . GLY A 1 81 ? 21.281 25.828 8.836 1 94 81 GLY A O 1
ATOM 639 N N . VAL A 1 82 ? 21.234 24.734 10.898 1 98.19 82 VAL A N 1
ATOM 640 C CA . VAL A 1 82 ? 19.797 24.531 10.781 1 98.19 82 VAL A CA 1
ATOM 641 C C . VAL A 1 82 ? 19.109 24.891 12.094 1 98.19 82 VAL A C 1
ATOM 643 O O . VAL A 1 82 ? 19.719 24.797 13.164 1 98.19 82 VAL A O 1
ATOM 646 N N . LEU A 1 83 ? 17.938 25.375 11.961 1 98.19 83 LEU A N 1
ATOM 647 C CA . LEU A 1 83 ? 17.031 25.547 13.094 1 98.19 83 LEU A CA 1
ATOM 648 C C . LEU A 1 83 ? 16.031 24.406 13.172 1 98.19 83 LEU A C 1
ATOM 650 O O . LEU A 1 83 ? 15.453 24.016 12.148 1 98.19 83 LEU A O 1
ATOM 654 N N . VAL A 1 84 ? 15.844 23.844 14.359 1 98.69 84 VAL A N 1
ATOM 655 C CA . VAL A 1 84 ? 14.984 22.672 14.531 1 98.69 84 VAL A CA 1
ATOM 656 C C . VAL A 1 84 ? 13.773 23.047 15.383 1 98.69 84 VAL A C 1
ATOM 658 O O . VAL A 1 84 ? 13.922 23.531 16.516 1 98.69 84 VAL A O 1
ATOM 661 N N . GLU A 1 85 ? 12.594 22.844 14.781 1 98.75 85 GLU A N 1
ATOM 662 C CA . GLU A 1 85 ? 11.328 23.094 15.453 1 98.75 85 GLU A CA 1
ATOM 663 C C . GLU A 1 85 ? 10.5 21.812 15.594 1 98.75 85 GLU A C 1
ATOM 665 O O . GLU A 1 85 ? 10.742 20.844 14.875 1 98.75 85 GLU A O 1
ATOM 670 N N . GLU A 1 86 ? 9.625 21.812 16.531 1 98.56 86 GLU A N 1
ATOM 671 C CA . GLU A 1 86 ? 8.734 20.656 16.672 1 98.56 86 GLU A CA 1
ATOM 672 C C . GLU A 1 86 ? 7.707 20.625 15.547 1 98.56 86 GLU A C 1
ATOM 674 O O . GLU A 1 86 ? 7.086 21.641 15.227 1 98.56 86 GLU A O 1
ATOM 679 N N . LYS A 1 87 ? 7.676 19.547 14.852 1 98.38 87 LYS A N 1
ATOM 680 C CA . LYS A 1 87 ? 6.543 19.266 13.969 1 98.38 87 LYS A CA 1
ATOM 681 C C . LYS A 1 87 ? 5.336 18.781 14.766 1 98.38 87 LYS A C 1
ATOM 683 O O . LYS A 1 87 ? 5.262 17.609 15.133 1 98.38 87 LYS A O 1
ATOM 688 N N . MET A 1 88 ? 4.41 19.625 15.039 1 97.5 88 MET A N 1
ATOM 689 C CA . MET A 1 88 ? 3.234 19.25 15.828 1 97.5 88 MET A CA 1
ATOM 690 C C . MET A 1 88 ? 2.221 18.5 14.969 1 97.5 88 MET A C 1
ATOM 692 O O . MET A 1 88 ? 2.203 18.656 13.742 1 97.5 88 MET A O 1
ATOM 696 N N . ASN A 1 89 ? 1.497 17.688 15.656 1 96.38 89 ASN A N 1
ATOM 697 C CA . ASN A 1 89 ? 0.523 16.844 14.961 1 96.38 89 ASN A CA 1
ATOM 698 C C . ASN A 1 89 ? -0.897 17.375 15.141 1 96.38 89 ASN A C 1
ATOM 700 O O . ASN A 1 89 ? -1.591 16.984 16.094 1 96.38 89 ASN A O 1
ATOM 704 N N . GLY A 1 90 ? -1.326 18.188 14.328 1 97.06 90 GLY A N 1
ATOM 705 C CA . GLY A 1 90 ? -2.658 18.766 14.227 1 97.06 90 GLY A CA 1
ATOM 706 C C . GLY A 1 90 ? -3.074 19.062 12.805 1 97.06 90 GLY A C 1
ATOM 707 O O . GLY A 1 90 ? -2.781 18.281 11.891 1 97.06 90 GLY A O 1
ATOM 708 N N . HIS A 1 91 ? -3.885 20.031 12.625 1 97.12 91 HIS A N 1
ATOM 709 C CA . HIS A 1 91 ? -4.188 20.453 11.258 1 97.12 91 HIS A CA 1
ATOM 710 C C . HIS A 1 91 ? -3.676 21.859 10.992 1 97.12 91 HIS A C 1
ATOM 712 O O . HIS A 1 91 ? -3.717 22.719 11.867 1 97.12 91 HIS A O 1
ATOM 718 N N . ASN A 1 92 ? -3.217 22 9.797 1 97.5 92 ASN A N 1
ATOM 719 C CA . ASN A 1 92 ? -2.611 23.25 9.352 1 97.5 92 ASN A CA 1
ATOM 720 C C . ASN A 1 92 ? -3.668 24.312 9.062 1 97.5 92 ASN A C 1
ATOM 722 O O . ASN A 1 92 ? -4.684 24.031 8.422 1 97.5 92 ASN A O 1
ATOM 726 N N . VAL A 1 93 ? -3.355 25.547 9.547 1 98.31 93 VAL A N 1
ATOM 727 C CA . VAL A 1 93 ? -4.262 26.656 9.242 1 98.31 93 VAL A CA 1
ATOM 728 C C . VAL A 1 93 ? -3.457 27.906 8.875 1 98.31 93 VAL A C 1
ATOM 730 O O . VAL A 1 93 ? -2.322 28.062 9.32 1 98.31 93 VAL A O 1
ATOM 733 N N . ARG A 1 94 ? -4.059 28.75 8.062 1 98.38 94 ARG A N 1
ATOM 734 C CA . ARG A 1 94 ? -3.617 30.109 7.828 1 98.38 94 ARG A CA 1
ATOM 735 C C . ARG A 1 94 ? -4.648 31.109 8.336 1 98.38 94 ARG A C 1
ATOM 737 O O . ARG A 1 94 ? -5.812 31.078 7.922 1 98.38 94 ARG A O 1
ATOM 744 N N . VAL A 1 95 ? -4.188 31.969 9.203 1 98.69 95 VAL A N 1
ATOM 745 C CA . VAL A 1 95 ? -5.07 32.969 9.781 1 98.69 95 VAL A CA 1
ATOM 746 C C . VAL A 1 95 ? -4.746 34.344 9.203 1 98.69 95 VAL A C 1
ATOM 748 O O . VAL A 1 95 ? -3.584 34.781 9.188 1 98.69 95 VAL A O 1
ATOM 751 N N . ALA A 1 96 ? -5.758 35.062 8.75 1 97.75 96 ALA A N 1
ATOM 752 C CA . ALA A 1 96 ? -5.566 36.375 8.148 1 97.75 96 ALA A CA 1
ATOM 753 C C . ALA A 1 96 ? -6.77 37.281 8.406 1 97.75 96 ALA A C 1
ATOM 755 O O . ALA A 1 96 ? -7.875 36.812 8.656 1 97.75 96 ALA A O 1
ATOM 756 N N . ARG A 1 97 ? -6.484 38.562 8.391 1 96.5 97 ARG A N 1
ATOM 757 C CA . ARG A 1 97 ? -7.559 39.531 8.406 1 96.5 97 ARG A CA 1
ATOM 758 C C . ARG A 1 97 ? -8.062 39.812 6.996 1 96.5 97 ARG A C 1
ATOM 760 O O . ARG A 1 97 ? -7.281 40.156 6.105 1 96.5 97 ARG A O 1
ATOM 767 N N . VAL A 1 98 ? -9.289 39.594 6.82 1 93.25 98 VAL A N 1
ATOM 768 C CA . VAL A 1 98 ? -9.945 39.875 5.551 1 93.25 98 VAL A CA 1
ATOM 769 C C . VAL A 1 98 ? -11.102 40.875 5.777 1 93.25 98 VAL A C 1
ATOM 771 O O . VAL A 1 98 ? -12.102 40.531 6.41 1 93.25 98 VAL A O 1
ATOM 774 N N . GLY A 1 99 ? -11 42 5.156 1 88.62 99 GLY A N 1
ATOM 775 C CA . GLY A 1 99 ? -11.945 43.031 5.547 1 88.62 99 GLY A CA 1
ATOM 776 C C . GLY A 1 99 ? -11.883 43.375 7.023 1 88.62 99 GLY A C 1
ATOM 777 O O . GLY A 1 99 ? -10.82 43.75 7.535 1 88.62 99 GLY A O 1
ATOM 778 N N . GLU A 1 100 ? -13 43.188 7.676 1 87.88 100 GLU A N 1
ATOM 779 C CA . GLU A 1 100 ? -13.062 43.531 9.102 1 87.88 100 GLU A CA 1
ATOM 780 C C . GLU A 1 100 ? -13.031 42.25 9.961 1 87.88 100 GLU A C 1
ATOM 782 O O . GLU A 1 100 ? -13.156 42.344 11.188 1 87.88 100 GLU A O 1
ATOM 787 N N . SER A 1 101 ? -12.812 41.219 9.258 1 91.94 101 SER A N 1
ATOM 788 C CA . SER A 1 101 ? -12.914 39.969 10 1 91.94 101 SER A CA 1
ATOM 789 C C . SER A 1 101 ? -11.625 39.156 9.922 1 91.94 101 SER A C 1
ATOM 791 O O . SER A 1 101 ? -10.883 39.25 8.945 1 91.94 101 SER A O 1
ATOM 793 N N . THR A 1 102 ? -11.406 38.438 10.984 1 96.25 102 THR A N 1
ATOM 794 C CA . THR A 1 102 ? -10.336 37.438 10.992 1 96.25 102 THR A CA 1
ATOM 795 C C . THR A 1 102 ? -10.867 36.062 10.625 1 96.25 102 THR A C 1
ATOM 797 O O . THR A 1 102 ? -11.883 35.625 11.156 1 96.25 102 THR A O 1
ATOM 800 N N . VAL A 1 103 ? -10.172 35.406 9.656 1 97.31 103 VAL A N 1
ATOM 801 C CA . VAL A 1 103 ? -10.625 34.094 9.234 1 97.31 103 VAL A CA 1
ATOM 802 C C . VAL A 1 103 ? -9.469 33.094 9.336 1 97.31 103 VAL A C 1
ATOM 804 O O . VAL A 1 103 ? -8.305 33.469 9.273 1 97.31 103 VAL A O 1
ATOM 807 N N . ALA A 1 104 ? -9.828 31.859 9.539 1 98.38 104 ALA A N 1
ATOM 808 C CA . ALA A 1 104 ? -8.883 30.75 9.508 1 98.38 104 ALA A CA 1
ATOM 809 C C . ALA A 1 104 ? -9.148 29.828 8.32 1 98.38 104 ALA A C 1
ATOM 811 O O . ALA A 1 104 ? -10.25 29.281 8.18 1 98.38 104 ALA A O 1
ATOM 812 N N . LEU A 1 105 ? -8.109 29.672 7.492 1 98 105 LEU A N 1
ATOM 813 C CA . LEU A 1 105 ? -8.188 28.828 6.305 1 98 105 LEU A CA 1
ATOM 814 C C . LEU A 1 105 ? -7.527 27.469 6.555 1 98 105 LEU A C 1
ATOM 816 O O . LEU A 1 105 ? -6.391 27.406 7.031 1 98 105 LEU A O 1
ATOM 820 N N . THR A 1 106 ? -8.25 26.375 6.238 1 97.06 106 THR A N 1
ATOM 821 C CA . THR A 1 106 ? -7.637 25.062 6.301 1 97.06 106 THR A CA 1
ATOM 822 C C . THR A 1 106 ? -6.566 24.906 5.223 1 97.06 106 THR A C 1
ATOM 824 O O . THR A 1 106 ? -6.406 25.781 4.375 1 97.06 106 THR A O 1
ATOM 827 N N . ARG A 1 107 ? -5.887 23.781 5.289 1 95.12 107 ARG A N 1
ATOM 828 C CA . ARG A 1 107 ? -4.859 23.5 4.293 1 95.12 107 ARG A CA 1
ATOM 829 C C . ARG A 1 107 ? -5.434 23.547 2.883 1 95.12 107 ARG A C 1
ATOM 831 O O . ARG A 1 107 ? -4.766 23.984 1.945 1 95.12 107 ARG A O 1
ATOM 838 N N . GLY A 1 108 ? -6.688 23.188 2.713 1 94.75 108 GLY A N 1
ATOM 839 C CA . GLY A 1 108 ? -7.34 23.172 1.413 1 94.75 108 GLY A CA 1
ATOM 840 C C . GLY A 1 108 ? -7.914 24.516 1.02 1 94.75 108 GLY A C 1
ATOM 841 O O . GLY A 1 108 ? -8.445 24.672 -0.084 1 94.75 108 GLY A O 1
ATOM 842 N N . GLY A 1 109 ? -7.883 25.438 1.87 1 96 109 GLY A N 1
ATOM 843 C CA . GLY A 1 109 ? -8.32 26.797 1.552 1 96 109 GLY A CA 1
ATOM 844 C C . GLY A 1 109 ? -9.758 27.062 1.966 1 96 109 GLY A C 1
ATOM 845 O O . GLY A 1 109 ? -10.344 28.078 1.56 1 96 109 GLY A O 1
ATOM 846 N N . PHE A 1 110 ? -10.289 26.219 2.727 1 96.62 110 PHE A N 1
ATOM 847 C CA . PHE A 1 110 ? -11.648 26.438 3.215 1 96.62 110 PHE A CA 1
ATOM 848 C C . PHE A 1 110 ? -11.641 27.328 4.461 1 96.62 110 PHE A C 1
ATOM 850 O O . PHE A 1 110 ? -10.797 27.156 5.34 1 96.62 110 PHE A O 1
ATOM 857 N N . ILE A 1 111 ? -12.586 28.25 4.488 1 97.25 111 ILE A N 1
ATOM 858 C CA . ILE A 1 111 ? -12.797 28.953 5.742 1 97.25 111 ILE A CA 1
ATOM 859 C C . ILE A 1 111 ? -13.492 28.047 6.746 1 97.25 111 ILE A C 1
ATOM 861 O O . ILE A 1 111 ? -14.664 27.688 6.562 1 97.25 111 ILE A O 1
ATOM 865 N N . CYS A 1 112 ? -12.836 27.672 7.766 1 97.56 112 CYS A N 1
ATOM 866 C CA . CYS A 1 112 ? -13.391 26.781 8.773 1 97.56 112 CYS A CA 1
ATOM 867 C C . CYS A 1 112 ? -13.977 27.578 9.945 1 97.56 112 CYS A C 1
ATOM 869 O O . CYS A 1 112 ? -13.25 28.266 10.656 1 97.56 112 CYS A O 1
ATOM 871 N N . PRO A 1 113 ? -15.258 27.406 10.203 1 97.94 113 PRO A N 1
ATOM 872 C CA . PRO A 1 113 ? -15.898 28.188 11.258 1 97.94 113 PRO A CA 1
ATOM 873 C C . PRO A 1 113 ? -15.32 27.906 12.641 1 97.94 113 PRO A C 1
ATOM 875 O O . PRO A 1 113 ? -15.078 28.828 13.422 1 97.94 113 PRO A O 1
ATOM 878 N N . TYR A 1 114 ? -15.047 26.688 12.922 1 98.06 114 TYR A N 1
ATOM 879 C CA . TYR A 1 114 ? -14.539 26.312 14.234 1 98.06 114 TYR A CA 1
ATOM 880 C C . TYR A 1 114 ? -13.117 26.844 14.438 1 98.06 114 TYR A C 1
ATOM 882 O O . TYR A 1 114 ? -12.82 27.438 15.469 1 98.06 114 TYR A O 1
ATOM 890 N N . SER A 1 115 ? -12.266 26.625 13.492 1 98.44 115 SER A N 1
ATOM 891 C CA . SER A 1 115 ? -10.898 27.125 13.578 1 98.44 115 SER A CA 1
ATOM 892 C C . SER A 1 115 ? -10.867 28.641 13.664 1 98.44 115 SER A C 1
ATOM 894 O O . SER A 1 115 ? -10 29.219 14.328 1 98.44 115 SER A O 1
ATOM 896 N N . THR A 1 116 ? -11.797 29.281 12.961 1 98.44 116 THR A N 1
ATOM 897 C CA . THR A 1 116 ? -11.906 30.734 13.008 1 98.44 116 THR A CA 1
ATOM 898 C C . THR A 1 116 ? -12.25 31.203 14.414 1 98.44 116 THR A C 1
ATOM 900 O O . THR A 1 116 ? -11.648 32.156 14.922 1 98.44 116 THR A O 1
ATOM 903 N N . GLU A 1 117 ? -13.203 30.547 15.008 1 98.06 117 GLU A N 1
ATOM 904 C CA . GLU A 1 117 ? -13.555 30.891 16.375 1 98.06 117 GLU A CA 1
ATOM 905 C C . GLU A 1 117 ? -12.352 30.75 17.312 1 98.06 117 GLU A C 1
ATOM 907 O O . GLU A 1 117 ? -12.086 31.641 18.109 1 98.06 117 GLU A O 1
ATOM 912 N N . VAL A 1 118 ? -11.617 29.703 17.203 1 97.75 118 VAL A N 1
ATOM 913 C CA . VAL A 1 118 ? -10.453 29.438 18.047 1 97.75 118 VAL A CA 1
ATOM 914 C C . VAL A 1 118 ? -9.391 30.516 17.781 1 97.75 118 VAL A C 1
ATOM 916 O O . VAL A 1 118 ? -8.805 31.047 18.719 1 97.75 118 VAL A O 1
ATOM 919 N N . ALA A 1 119 ? -9.141 30.844 16.578 1 98.12 119 ALA A N 1
ATOM 920 C CA . ALA A 1 119 ? -8.156 31.859 16.203 1 98.12 119 ALA A CA 1
ATOM 921 C C . ALA A 1 119 ? -8.516 33.219 16.797 1 98.12 119 ALA A C 1
ATOM 923 O O . ALA A 1 119 ? -7.656 33.906 17.344 1 98.12 119 ALA A O 1
ATOM 924 N N . ARG A 1 120 ? -9.758 33.594 16.688 1 97.56 120 ARG A N 1
ATOM 925 C CA . ARG A 1 120 ? -10.219 34.906 17.172 1 97.56 120 ARG A CA 1
ATOM 926 C C . ARG A 1 120 ? -10.055 35 18.688 1 97.56 120 ARG A C 1
ATOM 928 O O . ARG A 1 120 ? -9.812 36.094 19.219 1 97.56 120 ARG A O 1
ATOM 935 N N . GLU A 1 121 ? -10.172 33.875 19.281 1 96.62 121 GLU A N 1
ATOM 936 C CA . GLU A 1 121 ? -10.047 33.844 20.734 1 96.62 121 GLU A CA 1
ATOM 937 C C . GLU A 1 121 ? -8.586 33.938 21.172 1 96.62 121 GLU A C 1
ATOM 939 O O . GLU A 1 121 ? -8.273 34.5 22.219 1 96.62 121 GLU A O 1
ATOM 944 N N . GLN A 1 122 ? -7.734 33.344 20.391 1 97.62 122 GLN A N 1
ATOM 945 C CA . GLN A 1 122 ? -6.402 33.094 20.938 1 97.62 122 GLN A CA 1
ATOM 946 C C . GLN A 1 122 ? -5.367 34 20.297 1 97.62 122 GLN A C 1
ATOM 948 O O . GLN A 1 122 ? -4.246 34.125 20.797 1 97.62 122 GLN A O 1
ATOM 953 N N . ILE A 1 123 ? -5.652 34.625 19.203 1 98 123 ILE A N 1
ATOM 954 C CA . ILE A 1 123 ? -4.742 35.562 18.547 1 98 123 ILE A CA 1
ATOM 955 C C . ILE A 1 123 ? -5.195 37 18.797 1 98 123 ILE A C 1
ATOM 957 O O . ILE A 1 123 ? -6.312 37.375 18.438 1 98 123 ILE A O 1
ATOM 961 N N . PRO A 1 124 ? -4.344 37.844 19.375 1 97.38 124 PRO A N 1
ATOM 962 C CA . PRO A 1 124 ? -4.734 39.219 19.641 1 97.38 124 PRO A CA 1
ATOM 963 C C . PRO A 1 124 ? -5.031 40 18.359 1 97.38 124 PRO A C 1
ATOM 965 O O . PRO A 1 124 ? -4.203 40.031 17.453 1 97.38 124 PRO A O 1
ATOM 968 N N . PRO A 1 125 ? -6.133 40.656 18.359 1 95.31 125 PRO A N 1
ATOM 969 C CA . PRO A 1 125 ? -6.512 41.406 17.156 1 95.31 125 PRO A CA 1
ATOM 970 C C . PRO A 1 125 ? -5.543 42.531 16.828 1 95.31 125 PRO A C 1
ATOM 972 O O . PRO A 1 125 ? -5.477 42.969 15.68 1 95.31 125 PRO A O 1
ATOM 975 N N . GLU A 1 126 ? -4.832 43 17.812 1 96.56 126 GLU A N 1
ATOM 976 C CA . GLU A 1 126 ? -3.883 44.094 17.656 1 96.56 126 GLU A CA 1
ATOM 977 C C . GLU A 1 126 ? -2.838 43.781 16.594 1 96.56 126 GLU A C 1
ATOM 979 O O . GLU A 1 126 ? -2.348 44.656 15.891 1 96.56 126 GLU A O 1
ATOM 984 N N . ILE A 1 127 ? -2.504 42.531 16.484 1 97.88 127 ILE A N 1
ATOM 985 C CA . ILE A 1 127 ? -1.457 42.125 15.547 1 97.88 127 ILE A CA 1
ATOM 986 C C . ILE A 1 127 ? -1.875 42.5 14.125 1 97.88 127 ILE A C 1
ATOM 988 O O . ILE A 1 127 ? -1.053 42.938 13.32 1 97.88 127 ILE A O 1
ATOM 992 N N . PHE A 1 128 ? -3.129 42.344 13.844 1 97.06 128 PHE A N 1
ATOM 993 C CA . PHE A 1 128 ? -3.615 42.594 12.5 1 97.06 128 PHE A CA 1
ATOM 994 C C . PHE A 1 128 ? -3.84 44.094 12.297 1 97.06 128 PHE A C 1
ATOM 996 O O . PHE A 1 128 ? -3.896 44.562 11.164 1 97.06 128 PHE A O 1
ATOM 1003 N N . ARG A 1 129 ? -4.07 44.781 13.359 1 95.69 129 ARG A N 1
ATOM 1004 C CA . ARG A 1 129 ? -4.105 46.25 13.258 1 95.69 129 ARG A CA 1
ATOM 1005 C C . ARG A 1 129 ? -2.736 46.781 12.891 1 95.69 129 ARG A C 1
ATOM 1007 O O . ARG A 1 129 ? -2.631 47.688 12.031 1 95.69 129 ARG A O 1
ATOM 1014 N N . ASP A 1 130 ? -1.779 46.281 13.578 1 97.12 130 ASP A N 1
ATOM 1015 C CA . ASP A 1 130 ? -0.405 46.719 13.359 1 97.12 130 ASP A CA 1
ATOM 1016 C C . ASP A 1 130 ? 0.13 46.188 12.023 1 97.12 130 ASP A C 1
ATOM 1018 O O . ASP A 1 130 ? 0.961 46.844 11.391 1 97.12 130 ASP A O 1
ATOM 1022 N N . HIS A 1 131 ? -0.265 45 11.633 1 96.81 131 HIS A N 1
ATOM 1023 C CA . HIS A 1 131 ? 0.165 44.375 10.398 1 96.81 131 HIS A CA 1
ATOM 1024 C C . HIS A 1 131 ? -1.027 43.844 9.602 1 96.81 131 HIS A C 1
ATOM 1026 O O . HIS A 1 131 ? -1.271 42.625 9.562 1 96.81 131 HIS A O 1
ATOM 1032 N N . PRO A 1 132 ? -1.688 44.688 8.859 1 95.69 132 PRO A N 1
ATOM 1033 C CA . PRO A 1 132 ? -2.951 44.312 8.219 1 95.69 132 PRO A CA 1
ATOM 1034 C C . PRO A 1 132 ? -2.77 43.281 7.113 1 95.69 132 PRO A C 1
ATOM 1036 O O . PRO A 1 132 ? -3.715 42.562 6.777 1 95.69 132 PRO A O 1
ATOM 1039 N N . ASP A 1 133 ? -1.565 43.125 6.551 1 95.75 133 ASP A N 1
ATOM 1040 C CA . ASP A 1 133 ? -1.344 42.188 5.453 1 95.75 133 ASP A CA 1
ATOM 1041 C C . ASP A 1 133 ? -0.716 40.875 5.949 1 95.75 133 ASP A C 1
ATOM 1043 O O . ASP A 1 133 ? -0.392 40 5.156 1 95.75 133 ASP A O 1
ATOM 1047 N N . LEU A 1 134 ? -0.628 40.75 7.211 1 97.62 134 LEU A N 1
ATOM 1048 C CA . LEU A 1 134 ? 0.036 39.594 7.824 1 97.62 134 LEU A CA 1
ATOM 1049 C C . LEU A 1 134 ? -0.809 38.344 7.68 1 97.62 134 LEU A C 1
ATOM 1051 O O . LEU A 1 134 ? -2.033 38.375 7.812 1 97.62 134 LEU A O 1
ATOM 1055 N N . VAL A 1 135 ? -0.173 37.25 7.324 1 98.31 135 VAL A N 1
ATOM 1056 C CA . VAL A 1 135 ? -0.767 35.906 7.34 1 98.31 135 VAL A CA 1
ATOM 1057 C C . VAL A 1 135 ? -0.028 35.031 8.344 1 98.31 135 VAL A C 1
ATOM 1059 O O . VAL A 1 135 ? 1.192 34.875 8.258 1 98.31 135 VAL A O 1
ATOM 1062 N N . LEU A 1 136 ? -0.749 34.5 9.312 1 98.69 136 LEU A N 1
ATOM 1063 C CA . LEU A 1 136 ? -0.179 33.625 10.328 1 98.69 136 LEU A CA 1
ATOM 1064 C C . LEU A 1 136 ? -0.432 32.156 9.992 1 98.69 136 LEU A C 1
ATOM 1066 O O . LEU A 1 136 ? -1.581 31.703 9.977 1 98.69 136 LEU A O 1
ATOM 1070 N N . SER A 1 137 ? 0.614 31.422 9.688 1 98.44 137 SER A N 1
ATOM 1071 C CA . SER A 1 137 ? 0.508 29.969 9.5 1 98.44 137 SER A CA 1
ATOM 1072 C C . SER A 1 137 ? 0.799 29.219 10.797 1 98.44 137 SER A C 1
ATOM 1074 O O . SER A 1 137 ? 1.849 29.422 11.406 1 98.44 137 SER A O 1
ATOM 1076 N N . GLY A 1 138 ? -0.122 28.391 11.164 1 98.56 138 GLY A N 1
ATOM 1077 C CA . GLY A 1 138 ? 0.049 27.672 12.414 1 98.56 138 GLY A CA 1
ATOM 1078 C C . GLY A 1 138 ? -0.589 26.297 12.406 1 98.56 138 GLY A C 1
ATOM 1079 O O . GLY A 1 138 ? -1.213 25.906 11.414 1 98.56 138 GLY A O 1
ATOM 1080 N N . GLU A 1 139 ? -0.327 25.531 13.445 1 98.5 139 GLU A N 1
ATOM 1081 C CA . GLU A 1 139 ? -0.901 24.203 13.68 1 98.5 139 GLU A CA 1
ATOM 1082 C C . GLU A 1 139 ? -1.919 24.25 14.82 1 98.5 139 GLU A C 1
ATOM 1084 O O . GLU A 1 139 ? -1.646 24.797 15.883 1 98.5 139 GLU A O 1
ATOM 1089 N N . MET A 1 140 ? -3.057 23.75 14.523 1 98.44 140 MET A N 1
ATOM 1090 C CA . MET A 1 140 ? -4.051 23.594 15.586 1 98.44 140 MET A CA 1
ATOM 1091 C C . MET A 1 140 ? -4.02 22.188 16.156 1 98.44 140 MET A C 1
ATOM 1093 O O . MET A 1 140 ? -4.141 21.203 15.422 1 98.44 140 MET A O 1
ATOM 1097 N N . VAL A 1 141 ? -3.852 22.109 17.484 1 98.19 141 VAL A N 1
ATOM 1098 C CA . VAL A 1 141 ? -3.697 20.812 18.125 1 98.19 141 VAL A CA 1
ATOM 1099 C C . VAL A 1 141 ? -4.602 20.734 19.344 1 98.19 141 VAL A C 1
ATOM 1101 O O . VAL A 1 141 ? -4.965 21.75 19.922 1 98.19 141 VAL A O 1
ATOM 1104 N N . GLY A 1 142 ? -4.961 19.453 19.75 1 97.75 142 GLY A N 1
ATOM 1105 C CA . GLY A 1 142 ? -5.734 19.234 20.953 1 97.75 142 GLY A CA 1
ATOM 1106 C C . GLY A 1 142 ? -6.762 18.125 20.812 1 97.75 142 GLY A C 1
ATOM 1107 O O . GLY A 1 142 ? -7.012 17.641 19.719 1 97.75 142 GLY A O 1
ATOM 1108 N N . PRO A 1 143 ? -7.371 17.766 21.906 1 96.88 143 PRO A N 1
ATOM 1109 C CA . PRO A 1 143 ? -8.312 16.641 21.922 1 96.88 143 PRO A CA 1
ATOM 1110 C C . PRO A 1 143 ? -9.625 16.969 21.203 1 96.88 143 PRO A C 1
ATOM 1112 O O . PRO A 1 143 ? -10.344 16.047 20.781 1 96.88 143 PRO A O 1
ATOM 1115 N N . LYS A 1 144 ? -9.992 18.234 21.109 1 97.62 144 LYS A N 1
ATOM 1116 C CA . LYS A 1 144 ? -11.227 18.641 20.453 1 97.62 144 LYS A CA 1
ATOM 1117 C C . LYS A 1 144 ? -10.961 19.125 19.031 1 97.62 144 LYS A C 1
ATOM 1119 O O . LYS A 1 144 ? -11.594 20.062 18.562 1 97.62 144 LYS A O 1
ATOM 1124 N N . ASN A 1 1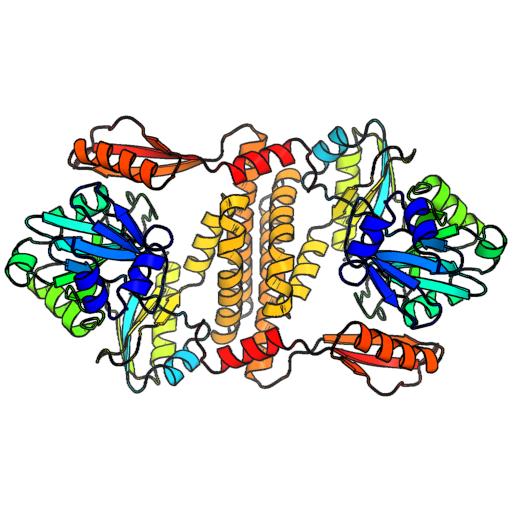45 ? -9.914 18.594 18.438 1 97.25 145 ASN A N 1
ATOM 1125 C CA . ASN A 1 145 ? -9.617 18.797 17.031 1 97.25 145 ASN A CA 1
ATOM 1126 C C . ASN A 1 145 ? -10.461 17.875 16.141 1 97.25 145 ASN A C 1
ATOM 1128 O O . ASN A 1 145 ? -10.352 16.641 16.25 1 97.25 145 ASN A O 1
ATOM 1132 N N . PRO A 1 146 ? -11.25 18.406 15.312 1 95.44 146 PRO A N 1
ATOM 1133 C CA . PRO A 1 146 ? -12.172 17.562 14.547 1 95.44 146 PRO A CA 1
ATOM 1134 C C . PRO A 1 146 ? -11.469 16.75 13.461 1 95.44 146 PRO A C 1
ATOM 1136 O O . PRO A 1 146 ? -12.055 15.828 12.898 1 95.44 146 PRO A O 1
ATOM 1139 N N . TYR A 1 147 ? -10.273 17.156 13.18 1 93.69 147 TYR A N 1
ATOM 1140 C CA . TYR A 1 147 ? -9.562 16.516 12.078 1 93.69 147 TYR A CA 1
ATOM 1141 C C . TYR A 1 147 ? -8.516 15.539 12.594 1 93.69 147 TYR A C 1
ATOM 1143 O O . TYR A 1 147 ? -8.305 14.477 12.008 1 93.69 147 TYR A O 1
ATOM 1151 N N . VAL A 1 148 ? -7.828 15.875 13.664 1 93.81 148 VAL A N 1
ATOM 1152 C CA . VAL A 1 148 ? -6.742 15.078 14.227 1 93.81 148 VAL A CA 1
ATOM 1153 C C . VAL A 1 148 ? -6.73 15.227 15.75 1 93.81 148 VAL A C 1
ATOM 1155 O O . VAL A 1 148 ? -5.84 15.867 16.312 1 93.81 148 VAL A O 1
ATOM 1158 N N . PRO A 1 149 ? -7.574 14.625 16.359 1 93.75 149 PRO A N 1
ATOM 1159 C CA . PRO A 1 149 ? -7.617 14.758 17.812 1 93.75 149 PRO A CA 1
ATOM 1160 C C . PRO A 1 149 ? -6.434 14.086 18.5 1 93.75 149 PRO A C 1
ATOM 1162 O O . PRO A 1 149 ? -6.164 12.906 18.266 1 93.75 149 PRO A O 1
ATOM 1165 N N . LYS A 1 150 ? -5.719 14.867 19.25 1 93.94 150 LYS A N 1
ATOM 1166 C CA . LYS A 1 150 ? -4.59 14.359 20.031 1 93.94 150 LYS A CA 1
ATOM 1167 C C . LYS A 1 150 ? -4.641 14.867 21.469 1 93.94 150 LYS A C 1
ATOM 1169 O O . LYS A 1 150 ? -4.918 16.047 21.703 1 93.94 150 LYS A O 1
ATOM 1174 N N . GLU A 1 151 ? -4.316 14.016 22.375 1 94.56 151 GLU A N 1
ATOM 1175 C CA . GLU A 1 151 ? -4.309 14.383 23.781 1 94.56 151 GLU A CA 1
ATOM 1176 C C . GLU A 1 151 ? -2.891 14.656 24.281 1 94.56 151 GLU A C 1
ATOM 1178 O O . GLU A 1 151 ? -2.697 15.102 25.406 1 94.56 151 GLU A O 1
ATOM 1183 N N . VAL A 1 152 ? -1.973 14.508 23.438 1 94.75 152 VAL A N 1
ATOM 1184 C CA . VAL A 1 152 ? -0.579 14.492 23.875 1 94.75 152 VAL A CA 1
ATOM 1185 C C . VAL A 1 152 ? -0.084 15.922 24.078 1 94.75 152 VAL A C 1
ATOM 1187 O O . VAL A 1 152 ? 0.974 16.141 24.672 1 94.75 152 VAL A O 1
ATOM 1190 N N . TYR A 1 153 ? -0.76 16.906 23.594 1 94.75 153 TYR A N 1
ATOM 1191 C CA . TYR A 1 153 ? -0.384 18.312 23.75 1 94.75 153 TYR A CA 1
ATOM 1192 C C . TYR A 1 153 ? -1.114 18.938 24.938 1 94.75 153 TYR A C 1
ATOM 1194 O O . TYR A 1 153 ? -2.178 18.469 25.344 1 94.75 153 TYR A O 1
ATOM 1202 N N . PRO A 1 154 ? -0.549 19.953 25.5 1 93.56 154 PRO A N 1
ATOM 1203 C CA . PRO A 1 154 ? -1.172 20.594 26.672 1 93.56 154 PRO A CA 1
ATOM 1204 C C . PRO A 1 154 ? -2.328 21.516 26.297 1 93.56 154 PRO A C 1
ATOM 1206 O O . PRO A 1 154 ? -2.328 22.688 26.656 1 93.56 154 PRO A O 1
ATOM 1209 N N . ALA A 1 155 ? -3.254 21.094 25.516 1 94.19 155 ALA A N 1
ATOM 1210 C CA . ALA A 1 155 ? -4.445 21.844 25.109 1 94.19 155 ALA A CA 1
ATOM 1211 C C . ALA A 1 155 ? -5.703 21.234 25.719 1 94.19 155 ALA A C 1
ATOM 1213 O O . ALA A 1 155 ? -5.895 20.016 25.703 1 94.19 155 ALA A O 1
ATOM 1214 N N . GLU A 1 156 ? -6.488 22.062 26.297 1 92.12 156 GLU A N 1
ATOM 1215 C CA . GLU A 1 156 ? -7.746 21.578 26.859 1 92.12 156 GLU A CA 1
ATOM 1216 C C . GLU A 1 156 ? -8.727 21.188 25.766 1 92.12 156 GLU A C 1
ATOM 1218 O O . GLU A 1 156 ? -9.375 20.141 25.844 1 92.12 156 GLU A O 1
ATOM 1223 N N . ALA A 1 157 ? -8.875 22.016 24.812 1 95.69 157 ALA A N 1
ATOM 1224 C CA . ALA A 1 157 ? -9.734 21.734 23.656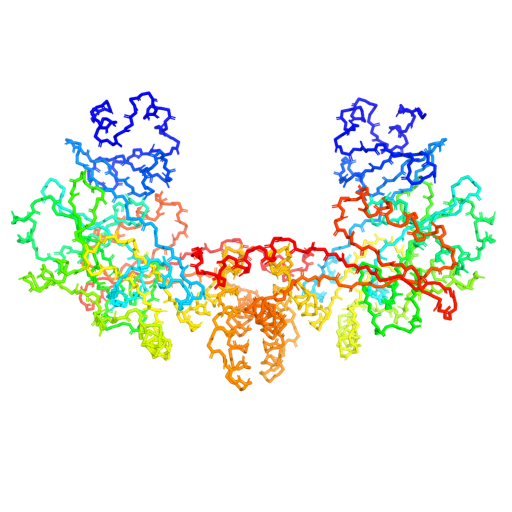 1 95.69 157 ALA A CA 1
ATOM 1225 C C . ALA A 1 157 ? -8.938 21.781 22.359 1 95.69 157 ALA A C 1
ATOM 1227 O O . ALA A 1 157 ? -8.555 20.75 21.812 1 95.69 157 ALA A O 1
ATOM 1228 N N . MET A 1 158 ? -8.617 22.922 21.938 1 97.12 158 MET A N 1
ATOM 1229 C CA . MET A 1 158 ? -7.812 23.141 20.734 1 97.12 158 MET A CA 1
ATOM 1230 C C . MET A 1 158 ? -6.996 24.422 20.844 1 97.12 158 MET A C 1
ATOM 1232 O O . MET A 1 158 ? -7.527 25.469 21.188 1 97.12 158 MET A O 1
ATOM 1236 N N . ASP A 1 159 ? -5.695 24.297 20.562 1 98.12 159 ASP A N 1
ATOM 1237 C CA . ASP A 1 159 ? -4.797 25.438 20.641 1 98.12 159 ASP A CA 1
ATOM 1238 C C . ASP A 1 159 ? -4.113 25.703 19.297 1 98.12 159 ASP A C 1
ATOM 1240 O O . ASP A 1 159 ? -3.824 24.766 18.547 1 98.12 159 ASP A O 1
ATOM 1244 N N . PHE A 1 160 ? -3.881 27 19.078 1 98.56 160 PHE A N 1
ATOM 1245 C CA . PHE A 1 160 ? -3.146 27.453 17.906 1 98.56 160 PHE A CA 1
ATOM 1246 C C . PHE A 1 160 ? -1.673 27.656 18.234 1 98.56 160 PHE A C 1
ATOM 1248 O O . PHE A 1 160 ? -1.336 28.359 19.188 1 98.56 160 PHE A O 1
ATOM 1255 N N . TYR A 1 161 ? -0.769 27.047 17.453 1 98.81 161 TYR A N 1
ATOM 1256 C CA . TYR A 1 161 ? 0.672 27.25 17.562 1 98.81 161 TYR A CA 1
ATOM 1257 C C . TYR A 1 161 ? 1.242 27.797 16.25 1 98.81 161 TYR A C 1
ATOM 1259 O O . TYR A 1 161 ? 1.168 27.141 15.211 1 98.81 161 TYR A O 1
ATOM 1267 N N . LEU A 1 162 ? 1.806 28.984 16.344 1 98.81 162 LEU A N 1
ATOM 1268 C CA . LEU A 1 162 ? 2.379 29.656 15.188 1 98.81 162 LEU A CA 1
ATOM 1269 C C . LEU A 1 162 ? 3.68 28.984 14.758 1 98.81 162 LEU A C 1
ATOM 1271 O O . LEU A 1 162 ? 4.527 28.672 15.602 1 98.81 162 LEU A O 1
ATOM 1275 N N . PHE A 1 163 ? 3.889 28.734 13.383 1 98.44 163 PHE A N 1
ATOM 1276 C CA . PHE A 1 163 ? 5.16 28.156 12.961 1 98.44 163 PHE A CA 1
ATOM 1277 C C . PHE A 1 163 ? 5.742 28.906 11.781 1 98.44 163 PHE A C 1
ATOM 1279 O O . PHE A 1 163 ? 6.918 28.75 11.445 1 98.44 163 PHE A O 1
ATOM 1286 N N . ASP A 1 164 ? 4.965 29.75 11.109 1 98.25 164 ASP A N 1
ATOM 1287 C CA . ASP A 1 164 ? 5.469 30.578 10.016 1 98.25 164 ASP A CA 1
ATOM 1288 C C . ASP A 1 164 ? 4.602 31.828 9.82 1 98.25 164 ASP A C 1
ATOM 1290 O O . ASP A 1 164 ? 3.473 31.875 10.312 1 98.25 164 ASP A O 1
ATOM 1294 N N . THR A 1 165 ? 5.141 32.844 9.117 1 98.06 165 THR A N 1
ATOM 1295 C CA . THR A 1 165 ? 4.395 34.031 8.742 1 98.06 165 THR A CA 1
ATOM 1296 C C . THR A 1 165 ? 4.676 34.406 7.293 1 98.06 165 THR A C 1
ATOM 1298 O O . THR A 1 165 ? 5.727 34.062 6.75 1 98.06 165 THR A O 1
ATOM 1301 N N . SER A 1 166 ? 3.709 34.969 6.742 1 97.19 166 SER A N 1
ATOM 1302 C CA . SER A 1 166 ? 3.816 35.531 5.402 1 97.19 166 SER A CA 1
ATOM 1303 C C . SER A 1 166 ? 2.957 36.781 5.266 1 97.19 166 SER A C 1
ATOM 1305 O O . SER A 1 166 ? 2.473 37.344 6.266 1 97.19 166 SER A O 1
ATOM 1307 N N . ARG A 1 167 ? 2.914 37.406 4.027 1 96.38 167 ARG A N 1
ATOM 1308 C CA . ARG A 1 167 ? 2.08 38.562 3.725 1 96.38 167 ARG A CA 1
ATOM 1309 C C . ARG A 1 167 ? 1.119 38.25 2.578 1 96.38 167 ARG A C 1
ATOM 1311 O O . ARG A 1 167 ? 1.453 37.5 1.664 1 96.38 167 ARG A O 1
ATOM 1318 N N . LYS A 1 168 ? -0.026 38.812 2.701 1 96 168 LYS A N 1
ATOM 1319 C CA . LYS A 1 168 ? -0.978 38.688 1.602 1 96 168 LYS A CA 1
ATOM 1320 C C . LYS A 1 168 ? -0.353 39.125 0.278 1 96 168 LYS A C 1
ATOM 1322 O O . LYS A 1 168 ? 0.367 40.125 0.221 1 96 168 LYS A O 1
ATOM 1327 N N . GLY A 1 169 ? -0.598 38.25 -0.691 1 93.19 169 GLY A N 1
ATOM 1328 C CA . GLY A 1 169 ? -0.112 38.562 -2.023 1 93.19 169 GLY A CA 1
ATOM 1329 C C . GLY A 1 169 ? 1.325 38.125 -2.254 1 93.19 169 GLY A C 1
ATOM 1330 O O . GLY A 1 169 ? 1.842 38.25 -3.367 1 93.19 169 GLY A O 1
ATOM 1331 N N . ARG A 1 170 ? 1.901 37.656 -1.22 1 92 170 ARG A N 1
ATOM 1332 C CA . ARG A 1 170 ? 3.279 37.219 -1.343 1 92 170 ARG A CA 1
ATOM 1333 C C . ARG A 1 170 ? 3.393 35.719 -1.014 1 92 170 ARG A C 1
ATOM 1335 O O . ARG A 1 170 ? 2.758 35.25 -0.073 1 92 170 ARG A O 1
ATOM 1342 N N . ARG A 1 171 ? 4.25 35.062 -1.745 1 88.44 171 ARG A N 1
ATOM 1343 C CA . ARG A 1 171 ? 4.418 33.625 -1.568 1 88.44 171 ARG A CA 1
ATOM 1344 C C . ARG A 1 171 ? 5.5 33.312 -0.54 1 88.44 171 ARG A C 1
ATOM 1346 O O . ARG A 1 171 ? 5.504 32.25 0.069 1 88.44 171 ARG A O 1
ATOM 1353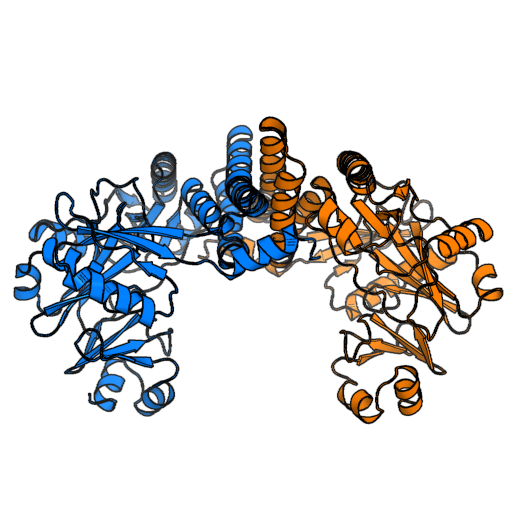 N N . ASP A 1 172 ? 6.332 34.188 -0.405 1 91.88 172 ASP A N 1
ATOM 1354 C CA . ASP A 1 172 ? 7.504 33.938 0.434 1 91.88 172 ASP A CA 1
ATOM 1355 C C . ASP A 1 172 ? 7.133 33.969 1.915 1 91.88 172 ASP A C 1
ATOM 1357 O O . ASP A 1 172 ? 6.273 34.75 2.332 1 91.88 172 ASP A O 1
ATOM 1361 N N . LEU A 1 173 ? 7.801 33.188 2.693 1 95.38 173 LEU A N 1
ATOM 1362 C CA . LEU A 1 173 ? 7.676 33.156 4.148 1 95.38 173 LEU A CA 1
ATOM 1363 C C . LEU A 1 173 ? 8.703 34.062 4.805 1 95.38 173 LEU A C 1
ATOM 1365 O O . LEU A 1 173 ? 9.75 34.375 4.215 1 95.38 173 LEU A O 1
ATOM 1369 N N . GLU A 1 174 ? 8.398 34.5 5.953 1 94.56 174 GLU A N 1
ATOM 1370 C CA . GLU A 1 174 ? 9.25 35.469 6.613 1 94.56 174 GLU A CA 1
ATOM 1371 C C . GLU A 1 174 ? 10.43 34.781 7.305 1 94.56 174 GLU A C 1
ATOM 1373 O O . GLU A 1 174 ? 11.438 35.438 7.613 1 94.56 174 GLU A O 1
ATOM 1378 N N . GLY A 1 175 ? 10.312 33.469 7.531 1 93.94 175 GLY A N 1
ATOM 1379 C CA . GLY A 1 175 ? 11.398 32.719 8.172 1 93.94 175 GLY A CA 1
ATOM 1380 C C . GLY A 1 175 ? 11.164 32.5 9.656 1 93.94 175 GLY A C 1
ATOM 1381 O O . GLY A 1 175 ? 10.328 33.156 10.266 1 93.94 175 GLY A O 1
ATOM 1382 N N . PRO A 1 176 ? 11.938 31.594 10.219 1 96.56 176 PRO A N 1
ATOM 1383 C CA . PRO A 1 176 ? 11.664 31.141 11.586 1 96.56 176 PRO A CA 1
ATOM 1384 C C . PRO A 1 176 ? 12.031 32.188 12.633 1 96.56 176 PRO A C 1
ATOM 1386 O O . PRO A 1 176 ? 11.297 32.375 13.609 1 96.56 176 PRO A O 1
ATOM 1389 N N . LEU A 1 177 ? 13.109 32.906 12.453 1 96 177 LEU A N 1
ATOM 1390 C CA . LEU A 1 177 ? 13.555 33.875 13.453 1 96 177 LEU A CA 1
ATOM 1391 C C . LEU A 1 177 ? 12.555 35 13.578 1 96 177 LEU A C 1
ATOM 1393 O O . LEU A 1 177 ? 12.164 35.375 14.688 1 96 177 LEU A O 1
ATOM 1397 N N . ARG A 1 178 ? 12.133 35.562 12.477 1 96.12 178 ARG A N 1
ATOM 1398 C CA . ARG A 1 178 ? 11.141 36.625 12.477 1 96.12 178 ARG A CA 1
ATOM 1399 C C . ARG A 1 178 ? 9.805 36.125 13.031 1 96.12 178 ARG A C 1
ATOM 1401 O O . ARG A 1 178 ? 9.117 36.844 13.75 1 96.12 178 ARG A O 1
ATOM 1408 N N . THR A 1 179 ? 9.469 34.938 12.727 1 98.12 179 THR A N 1
ATOM 1409 C CA . THR A 1 179 ? 8.227 34.344 13.188 1 98.12 179 THR A CA 1
ATOM 1410 C C . THR A 1 179 ? 8.203 34.219 14.711 1 98.12 179 THR A C 1
ATOM 1412 O O . THR A 1 179 ? 7.234 34.625 15.352 1 98.12 179 THR A O 1
ATOM 1415 N N . HIS A 1 180 ? 9.266 33.75 15.281 1 98 180 HIS A N 1
ATOM 1416 C CA . HIS A 1 180 ? 9.336 33.594 16.734 1 98 180 HIS A CA 1
ATOM 1417 C C . HIS A 1 180 ? 9.383 34.938 17.422 1 98 180 HIS A C 1
ATOM 1419 O O . HIS A 1 180 ? 8.812 35.125 18.516 1 98 180 HIS A O 1
ATOM 1425 N N . ALA A 1 181 ? 10.062 35.875 16.844 1 97.75 181 ALA A N 1
ATOM 1426 C CA . ALA A 1 181 ? 10.102 37.219 17.422 1 97.75 181 ALA A CA 1
ATOM 1427 C C . ALA A 1 181 ? 8.703 37.844 17.453 1 97.75 181 ALA A C 1
ATOM 1429 O O . ALA A 1 181 ? 8.312 38.438 18.453 1 97.75 181 ALA A O 1
ATOM 1430 N N . LEU A 1 182 ? 8.016 37.688 16.391 1 98 182 LEU A N 1
ATOM 1431 C CA . LEU A 1 182 ? 6.656 38.219 16.297 1 98 182 LEU A CA 1
ATOM 1432 C C . LEU A 1 182 ? 5.754 37.562 17.344 1 98 182 LEU A C 1
ATOM 1434 O O . LEU A 1 182 ? 4.934 38.219 17.969 1 98 182 LEU A O 1
ATOM 1438 N N . ALA A 1 183 ? 5.828 36.25 17.453 1 98.38 183 ALA A N 1
ATOM 1439 C CA . ALA A 1 183 ? 5.031 35.5 18.422 1 98.38 183 ALA A CA 1
ATOM 1440 C C . ALA A 1 183 ? 5.262 36.031 19.844 1 98.38 183 ALA A C 1
ATOM 1442 O O . ALA A 1 183 ? 4.312 36.219 20.594 1 98.38 183 ALA A O 1
ATOM 1443 N N . GLU A 1 184 ? 6.512 36.219 20.156 1 98 184 GLU A N 1
ATOM 1444 C CA . GLU A 1 184 ? 6.867 36.75 21.469 1 98 184 GLU A CA 1
ATOM 1445 C C . GLU A 1 184 ? 6.297 38.156 21.672 1 98 184 GLU A C 1
ATOM 1447 O O . GLU A 1 184 ? 5.75 38.438 22.75 1 98 184 GLU A O 1
ATOM 1452 N N . GLU A 1 185 ? 6.426 38.938 20.75 1 98.12 185 GLU A N 1
ATOM 1453 C CA . GLU A 1 185 ? 5.984 40.312 20.828 1 98.12 185 GLU A CA 1
ATOM 1454 C C . GLU A 1 185 ? 4.484 40.406 21.109 1 98.12 185 GLU A C 1
ATOM 1456 O O . GLU A 1 185 ? 4.043 41.219 21.906 1 98.12 185 GLU A O 1
ATOM 1461 N N . TYR A 1 186 ? 3.693 39.562 20.516 1 98.25 186 TYR A N 1
ATOM 1462 C CA . TYR A 1 186 ? 2.242 39.688 20.578 1 98.25 186 TYR A CA 1
ATOM 1463 C C . TYR A 1 186 ? 1.65 38.656 21.516 1 98.25 186 TYR A C 1
ATOM 1465 O O . TYR A 1 186 ? 0.429 38.562 21.672 1 98.25 186 TYR A O 1
ATOM 1473 N N . GLY A 1 187 ? 2.516 37.812 22.109 1 97.44 187 GLY A N 1
ATOM 1474 C CA . GLY A 1 187 ? 2.049 36.812 23.062 1 97.44 187 GLY A CA 1
ATOM 1475 C C . GLY A 1 187 ? 1.286 35.688 22.406 1 97.44 187 GLY A C 1
ATOM 1476 O O . GLY A 1 187 ? 0.269 35.219 22.938 1 97.44 187 GLY A O 1
ATOM 1477 N N . ILE A 1 188 ? 1.621 35.25 21.203 1 98.06 188 ILE A N 1
ATOM 1478 C CA . ILE A 1 188 ? 1.036 34.125 20.5 1 98.06 188 ILE A CA 1
ATOM 1479 C C . ILE A 1 188 ? 1.87 32.875 20.75 1 98.06 188 ILE A C 1
ATOM 1481 O O . ILE A 1 188 ? 3.102 32.906 20.75 1 98.06 188 ILE A O 1
ATOM 1485 N N . ARG A 1 189 ? 1.198 31.719 21.047 1 97.38 189 ARG A N 1
ATOM 1486 C CA . ARG A 1 189 ? 1.933 30.469 21.188 1 97.38 189 ARG A CA 1
ATOM 1487 C C . ARG A 1 189 ? 2.625 30.078 19.891 1 97.38 189 ARG A C 1
ATOM 1489 O O . ARG A 1 189 ? 2.045 30.203 18.812 1 97.38 189 ARG A O 1
ATOM 1496 N N . ALA A 1 190 ? 3.863 29.719 20 1 98.25 190 ALA A N 1
ATOM 1497 C CA . ALA A 1 190 ? 4.617 29.219 18.844 1 98.25 190 ALA A CA 1
ATOM 1498 C C . ALA A 1 190 ? 5.082 27.781 19.062 1 98.25 190 ALA A C 1
ATOM 1500 O O . ALA A 1 190 ? 5.125 27.312 20.203 1 98.25 190 ALA A O 1
ATOM 1501 N N . VAL A 1 191 ? 5.367 27.125 18.016 1 98.5 191 VAL A N 1
ATOM 1502 C CA . VAL A 1 191 ? 5.926 25.781 18.125 1 98.5 191 VAL A CA 1
ATOM 1503 C C . VAL A 1 191 ? 7.262 25.828 18.875 1 98.5 191 VAL A C 1
ATOM 1505 O O . VAL A 1 191 ? 7.965 26.844 18.812 1 98.5 191 VAL A O 1
ATOM 1508 N N . ARG A 1 192 ? 7.602 24.75 19.484 1 97.88 192 ARG A N 1
ATOM 1509 C CA . ARG A 1 192 ? 8.828 24.703 20.266 1 97.88 192 ARG A CA 1
ATOM 1510 C C . ARG A 1 192 ? 10.062 24.766 19.375 1 97.88 192 ARG A C 1
ATOM 1512 O O . ARG A 1 192 ? 10.148 24.031 18.375 1 97.88 192 ARG A O 1
ATOM 1519 N N . LEU A 1 193 ? 10.867 25.703 19.672 1 98 193 LEU A N 1
ATOM 1520 C CA . LEU A 1 193 ? 12.188 25.766 19.062 1 98 193 LEU A CA 1
ATOM 1521 C C . LEU A 1 193 ? 13.219 25.016 19.891 1 98 193 LEU A C 1
ATOM 1523 O O . LEU A 1 193 ? 13.539 25.422 21 1 98 193 LEU A O 1
ATOM 1527 N N . PHE A 1 194 ? 13.758 23.906 19.375 1 98.19 194 PHE A N 1
ATOM 1528 C CA . PHE A 1 194 ? 14.711 23.094 20.109 1 98.19 194 PHE A CA 1
ATOM 1529 C C . PHE A 1 194 ? 16.094 23.75 20.109 1 98.19 194 PHE A C 1
ATOM 1531 O O . PHE A 1 194 ? 16.844 23.609 21.078 1 98.19 194 PHE A O 1
ATOM 1538 N N . GLY A 1 195 ? 16.453 24.375 18.922 1 96.31 195 GLY A N 1
ATOM 1539 C CA . GLY A 1 195 ? 17.734 25.062 18.859 1 96.31 195 GLY A CA 1
ATOM 1540 C C . GLY A 1 195 ? 18.297 25.141 17.453 1 96.31 195 GLY A C 1
ATOM 1541 O O . GLY A 1 195 ? 17.641 24.75 16.484 1 96.31 195 GLY A O 1
ATOM 1542 N N . GLU A 1 196 ? 19.375 25.844 17.438 1 97 196 GLU A N 1
ATOM 1543 C CA . GLU A 1 196 ? 20.172 25.922 16.219 1 97 196 GLU A CA 1
ATOM 1544 C C . GLU A 1 196 ? 21.391 25 16.281 1 97 196 GLU A C 1
ATOM 1546 O O . GLU A 1 196 ? 22.047 24.922 17.328 1 97 196 GLU A O 1
ATOM 1551 N N . PHE A 1 197 ? 21.609 24.25 15.203 1 98 197 PHE A N 1
ATOM 1552 C CA . PHE A 1 197 ? 22.688 23.281 15.18 1 98 197 PHE A CA 1
ATOM 1553 C C . PHE A 1 197 ? 23.531 23.438 13.906 1 98 197 PHE A C 1
ATOM 1555 O O . PHE A 1 197 ? 22.984 23.672 12.828 1 98 197 PHE A O 1
ATOM 1562 N N . GLY A 1 198 ? 24.891 23.266 14.039 1 96.81 198 GLY A N 1
ATOM 1563 C CA . GLY A 1 198 ? 25.719 23.141 12.852 1 96.81 198 GLY A CA 1
ATOM 1564 C C . GLY A 1 198 ? 25.484 21.859 12.086 1 96.81 198 GLY A C 1
ATOM 1565 O O . GLY A 1 198 ? 25.016 20.875 12.648 1 96.81 198 GLY A O 1
ATOM 1566 N N . LEU A 1 199 ? 25.766 21.891 10.812 1 95.88 199 LEU A N 1
ATOM 1567 C CA . LEU A 1 199 ? 25.438 20.781 9.93 1 95.88 199 LEU A CA 1
ATOM 1568 C C . LEU A 1 199 ? 26.141 19.5 10.383 1 95.88 199 LEU A C 1
ATOM 1570 O O . LEU A 1 199 ? 25.609 18.406 10.234 1 95.88 199 LEU A O 1
ATOM 1574 N N . GLN A 1 200 ? 27.297 19.578 10.977 1 95.06 200 GLN A N 1
ATOM 1575 C CA . GLN A 1 200 ? 28.094 18.422 11.375 1 95.06 200 GLN A CA 1
ATOM 1576 C C . GLN A 1 200 ? 27.422 17.672 12.531 1 95.06 200 GLN A C 1
ATOM 1578 O O . GLN A 1 200 ? 27.516 16.453 12.625 1 95.06 200 GLN A O 1
ATOM 1583 N N . GLN A 1 201 ? 26.719 18.438 13.344 1 96.19 201 GLN A N 1
ATOM 1584 C CA . GLN A 1 201 ? 26.172 17.812 14.531 1 96.19 201 GLN A CA 1
ATOM 1585 C C . GLN A 1 201 ? 24.656 17.672 14.43 1 96.19 201 GLN A C 1
ATOM 1587 O O . GLN A 1 201 ? 24.031 17.031 15.273 1 96.19 201 GLN A O 1
ATOM 1592 N N . ALA A 1 202 ? 24.078 18.281 13.484 1 97.88 202 ALA A N 1
ATOM 1593 C CA . ALA A 1 202 ? 22.625 18.422 13.391 1 97.88 202 ALA A CA 1
ATOM 1594 C C . ALA A 1 202 ? 21.938 17.062 13.375 1 97.88 202 ALA A C 1
ATOM 1596 O O . ALA A 1 202 ? 20.969 16.844 14.102 1 97.88 202 ALA A O 1
ATOM 1597 N N . ALA A 1 203 ? 22.453 16.141 12.586 1 97.5 203 ALA A N 1
ATOM 1598 C CA . ALA A 1 203 ? 21.797 14.844 12.438 1 97.5 203 ALA A CA 1
ATOM 1599 C C . ALA A 1 203 ? 21.719 14.102 13.773 1 97.5 203 ALA A C 1
ATOM 1601 O O . ALA A 1 203 ? 20.688 13.547 14.125 1 97.5 203 ALA A O 1
ATOM 1602 N N . ALA A 1 204 ? 22.766 14.086 14.492 1 97.19 204 ALA A N 1
ATOM 1603 C CA . ALA A 1 204 ? 22.828 13.406 15.789 1 97.19 204 ALA A CA 1
ATOM 1604 C C . ALA A 1 204 ? 21.875 14.055 16.781 1 97.19 204 ALA A C 1
ATOM 1606 O O . ALA A 1 204 ? 21.156 13.359 17.516 1 97.19 204 ALA A O 1
ATOM 1607 N N . GLU A 1 205 ? 21.922 15.391 16.812 1 98.06 205 GLU A N 1
ATOM 1608 C CA . GLU A 1 205 ? 21.047 16.125 17.719 1 98.06 205 GLU A CA 1
ATOM 1609 C C . GLU A 1 205 ? 19.578 15.883 17.406 1 98.06 205 GLU A C 1
ATOM 1611 O O . GLU A 1 205 ? 18.766 15.641 18.312 1 98.06 205 GLU A O 1
ATOM 1616 N N . ILE A 1 206 ? 19.25 15.938 16.188 1 98.5 206 ILE A N 1
ATOM 1617 C CA . ILE A 1 206 ? 17.875 15.773 15.742 1 98.5 206 ILE A CA 1
ATOM 1618 C C . ILE A 1 206 ? 17.391 14.352 16.062 1 98.5 206 ILE A C 1
ATOM 1620 O O . ILE A 1 206 ? 16.25 14.156 16.469 1 98.5 206 ILE A O 1
ATOM 1624 N N . ARG A 1 207 ? 18.234 13.383 15.836 1 97.44 207 ARG A N 1
ATOM 1625 C CA . ARG A 1 207 ? 17.891 12 16.156 1 97.44 207 ARG A CA 1
ATOM 1626 C C . ARG A 1 207 ? 17.453 11.867 17.609 1 97.44 207 ARG A C 1
ATOM 1628 O O . ARG A 1 207 ? 16.438 11.234 17.906 1 97.44 207 ARG A O 1
ATOM 1635 N N . GLU A 1 208 ? 18.188 12.461 18.469 1 97.69 208 GLU A N 1
ATOM 1636 C CA . GLU A 1 208 ? 17.859 12.391 19.891 1 97.69 208 GLU A CA 1
ATOM 1637 C C . GLU A 1 208 ? 16.547 13.102 20.188 1 97.69 208 GLU A C 1
ATOM 1639 O O . GLU A 1 208 ? 15.734 12.609 20.984 1 97.69 208 GLU A O 1
ATOM 1644 N N . ILE A 1 209 ? 16.391 14.219 19.594 1 98.56 209 ILE A N 1
ATOM 1645 C CA . ILE A 1 209 ? 15.156 14.984 19.766 1 98.56 209 ILE A CA 1
ATOM 1646 C C . ILE A 1 209 ? 13.969 14.148 19.312 1 98.56 209 ILE A C 1
ATOM 1648 O O . ILE A 1 209 ? 12.961 14.047 20 1 98.56 209 ILE A O 1
ATOM 1652 N N . VAL A 1 210 ? 14.07 13.547 18.156 1 98.25 210 VAL A N 1
ATOM 1653 C CA . VAL A 1 210 ? 12.984 12.789 17.531 1 98.25 210 VAL A CA 1
ATOM 1654 C C . VAL A 1 210 ? 12.695 11.539 18.375 1 98.25 210 VAL A C 1
ATOM 1656 O O . VAL A 1 210 ? 11.539 11.148 18.531 1 98.25 210 VAL A O 1
ATOM 1659 N N . ARG A 1 211 ? 13.727 10.867 18.875 1 96.5 211 ARG A N 1
ATOM 1660 C CA . ARG A 1 211 ? 13.539 9.727 19.766 1 96.5 211 ARG A CA 1
ATOM 1661 C C . ARG A 1 211 ? 12.719 10.117 21 1 96.5 211 ARG A C 1
ATOM 1663 O O . ARG A 1 211 ? 11.789 9.406 21.375 1 96.5 211 ARG A O 1
ATOM 1670 N N . ASP A 1 212 ? 13.094 11.188 21.562 1 97.62 212 ASP A N 1
ATOM 1671 C CA . ASP A 1 212 ? 12.383 11.688 22.734 1 97.62 212 ASP A CA 1
ATOM 1672 C C . ASP A 1 212 ? 10.93 12.023 22.391 1 97.62 212 ASP A C 1
ATOM 1674 O O . ASP A 1 212 ? 10.016 11.641 23.125 1 97.62 212 ASP A O 1
ATOM 1678 N N . LEU A 1 213 ? 10.742 12.766 21.328 1 98.06 213 LEU A N 1
ATOM 1679 C CA . LEU A 1 213 ? 9.398 13.125 20.891 1 98.06 213 LEU A CA 1
ATOM 1680 C C . LEU A 1 213 ? 8.555 11.883 20.656 1 98.06 213 LEU A C 1
ATOM 1682 O O . LEU A 1 213 ? 7.402 11.82 21.109 1 98.06 213 LEU A O 1
ATOM 1686 N N . GLY A 1 214 ? 9.117 10.961 19.984 1 96.75 214 GLY A N 1
ATOM 1687 C CA . GLY A 1 214 ? 8.406 9.719 19.734 1 96.75 214 GLY A CA 1
ATOM 1688 C C . GLY A 1 214 ? 7.957 9.016 21 1 96.75 214 GLY A C 1
ATOM 1689 O O . GLY A 1 214 ? 6.816 8.562 21.094 1 96.75 214 GLY A O 1
ATOM 1690 N N . ALA A 1 215 ? 8.812 8.922 21.922 1 95.56 215 ALA A N 1
ATOM 1691 C CA . ALA A 1 215 ? 8.516 8.266 23.188 1 95.56 215 ALA A CA 1
ATOM 1692 C C . ALA A 1 215 ? 7.352 8.938 23.906 1 95.56 215 ALA A C 1
ATOM 1694 O O . ALA A 1 215 ? 6.605 8.289 24.641 1 95.56 215 ALA A O 1
ATOM 1695 N N . ARG A 1 216 ? 7.133 10.195 23.609 1 95.62 216 ARG A N 1
ATOM 1696 C CA . ARG A 1 216 ? 6.078 10.961 24.266 1 95.62 216 ARG A CA 1
ATOM 1697 C C . ARG A 1 216 ? 4.828 11.031 23.391 1 95.62 216 ARG A C 1
ATOM 1699 O O . ARG A 1 216 ? 3.861 11.711 23.734 1 95.62 216 ARG A O 1
ATOM 1706 N N . GLY A 1 217 ? 4.891 10.414 22.312 1 95.06 217 GLY A N 1
ATOM 1707 C CA . GLY A 1 217 ? 3.729 10.367 21.438 1 95.06 217 GLY A CA 1
ATOM 1708 C C . GLY A 1 217 ? 3.635 11.57 20.516 1 95.06 217 GLY A C 1
ATOM 1709 O O . GLY A 1 217 ? 2.58 11.828 19.938 1 95.06 217 GLY A O 1
ATOM 1710 N N . ARG A 1 218 ? 4.703 12.305 20.422 1 97.44 218 ARG A N 1
ATOM 1711 C CA . ARG A 1 218 ? 4.754 13.469 19.547 1 97.44 218 ARG A CA 1
ATOM 1712 C C . ARG A 1 218 ? 5.234 13.078 18.156 1 97.44 218 ARG A C 1
ATOM 1714 O O . ARG A 1 218 ? 5.629 11.938 17.922 1 97.44 218 ARG A O 1
ATOM 1721 N N . GLU A 1 219 ? 5.164 13.969 17.188 1 97.5 219 GLU A N 1
ATOM 1722 C CA . GLU A 1 219 ? 5.281 13.586 15.789 1 97.5 219 GLU A CA 1
ATOM 1723 C C . GLU A 1 219 ? 6.734 13.633 15.32 1 97.5 219 GLU A C 1
ATOM 1725 O O . GLU A 1 219 ? 7.25 12.656 14.773 1 97.5 219 GLU A O 1
ATOM 1730 N N . GLY A 1 220 ? 7.398 14.789 15.414 1 98.38 220 GLY A N 1
ATOM 1731 C CA . GLY A 1 220 ? 8.75 14.922 14.891 1 98.38 220 GLY A CA 1
ATOM 1732 C C . GLY A 1 220 ? 9.227 16.359 14.82 1 98.38 220 GLY A C 1
ATOM 1733 O O . GLY A 1 220 ? 8.922 17.156 15.711 1 98.38 220 GLY A O 1
ATOM 1734 N N . VAL A 1 221 ? 10.078 16.594 13.727 1 98.81 221 VAL A N 1
ATOM 1735 C CA . VAL A 1 221 ? 10.672 17.922 13.68 1 98.81 221 VAL A CA 1
ATOM 1736 C C . VAL A 1 221 ? 10.57 18.484 12.266 1 98.81 221 VAL A C 1
ATOM 1738 O O . VAL A 1 221 ? 10.422 17.734 11.297 1 98.81 221 VAL A O 1
ATOM 1741 N N . ILE A 1 222 ? 10.531 19.781 12.211 1 98.75 222 ILE A N 1
ATOM 1742 C CA . ILE A 1 222 ? 10.758 20.562 11 1 98.75 222 ILE A CA 1
ATOM 1743 C C . ILE A 1 222 ? 12.133 21.219 11.07 1 98.75 222 ILE A C 1
ATOM 1745 O O . ILE A 1 222 ? 12.484 21.828 12.078 1 98.75 222 ILE A O 1
ATOM 1749 N N . VAL A 1 223 ? 12.898 21.047 10.047 1 98.75 223 VAL A N 1
ATOM 1750 C CA . VAL A 1 223 ? 14.234 21.625 9.969 1 98.75 223 VAL A CA 1
ATOM 1751 C C . VAL A 1 223 ? 14.227 22.797 8.984 1 98.75 223 VAL A C 1
ATOM 1753 O O . VAL A 1 223 ? 13.836 22.641 7.824 1 98.75 223 VAL A O 1
ATOM 1756 N N . LYS A 1 224 ? 14.641 23.953 9.461 1 98.25 224 LYS A N 1
ATOM 1757 C CA . LYS A 1 224 ? 14.602 25.172 8.656 1 98.25 224 LYS A CA 1
ATOM 1758 C C . LYS A 1 224 ? 15.984 25.797 8.555 1 98.25 224 LYS A C 1
ATOM 1760 O O . LYS A 1 224 ? 16.812 25.641 9.453 1 98.25 224 LYS A O 1
ATOM 1765 N N . ASP A 1 225 ? 16.203 26.5 7.469 1 97.56 225 ASP A N 1
ATOM 1766 C CA . ASP A 1 225 ? 17.359 27.359 7.352 1 97.56 225 ASP A CA 1
ATOM 1767 C C . ASP A 1 225 ? 17.219 28.609 8.203 1 97.56 225 ASP A C 1
ATOM 1769 O O . ASP A 1 225 ? 16.219 29.328 8.102 1 97.56 225 ASP A O 1
ATOM 1773 N N . PRO A 1 226 ? 18.188 28.938 9.023 1 95.56 226 PRO A N 1
ATOM 1774 C CA . PRO A 1 226 ? 18.062 30.094 9.906 1 95.56 226 PRO A CA 1
ATOM 1775 C C . PRO A 1 226 ? 17.828 31.391 9.148 1 95.56 226 PRO A C 1
ATOM 1777 O O . PRO A 1 226 ? 17.094 32.25 9.625 1 95.56 226 PRO A O 1
ATOM 1780 N N . GLU A 1 227 ? 18.391 31.516 7.969 1 94.25 227 GLU A N 1
ATOM 1781 C CA . GLU A 1 227 ? 18.266 32.75 7.172 1 94.25 227 GLU A CA 1
ATOM 1782 C C . GLU A 1 227 ? 17.141 32.594 6.145 1 94.25 227 GLU A C 1
ATOM 1784 O O . GLU A 1 227 ? 16.969 33.469 5.297 1 94.25 227 GLU A O 1
ATOM 1789 N N . ASN A 1 228 ? 16.438 31.5 6.223 1 94.56 228 ASN A N 1
ATOM 1790 C CA . ASN A 1 228 ? 15.305 31.25 5.34 1 94.56 228 ASN A CA 1
ATOM 1791 C C . ASN A 1 228 ? 15.734 31.188 3.879 1 94.56 228 ASN A C 1
ATOM 1793 O O . ASN A 1 228 ? 15 31.625 2.992 1 94.56 228 ASN A O 1
ATOM 1797 N N . LEU A 1 229 ? 16.891 30.609 3.59 1 94.5 229 LEU A N 1
ATOM 1798 C CA . LEU A 1 229 ? 17.438 30.547 2.242 1 94.5 229 LEU A CA 1
ATOM 1799 C C . LEU A 1 229 ? 17.078 29.234 1.564 1 94.5 229 LEU A C 1
ATOM 1801 O O . LEU A 1 229 ? 17.156 29.109 0.34 1 94.5 229 LEU A O 1
ATOM 1805 N N . ALA A 1 230 ? 16.828 28.25 2.35 1 95.81 230 ALA A N 1
ATOM 1806 C CA . ALA A 1 230 ? 16.422 26.938 1.842 1 95.81 230 ALA A CA 1
ATOM 1807 C C . ALA A 1 230 ? 15.055 26.547 2.373 1 95.81 230 ALA A C 1
ATOM 1809 O O . ALA A 1 230 ? 14.672 26.922 3.484 1 95.81 230 ALA A O 1
ATOM 1810 N N . ARG A 1 231 ? 14.344 25.75 1.617 1 95.75 231 ARG A N 1
ATOM 1811 C CA . ARG A 1 231 ? 13.039 25.25 2.045 1 95.75 231 ARG A CA 1
ATOM 1812 C C . ARG A 1 231 ? 13.172 24.297 3.23 1 95.75 231 ARG A C 1
ATOM 1814 O O . ARG A 1 231 ? 14.172 23.594 3.352 1 95.75 231 ARG A O 1
ATOM 1821 N N . PRO A 1 232 ? 12.164 24.328 4.031 1 97.75 232 PRO A N 1
ATOM 1822 C CA . PRO A 1 232 ? 12.227 23.422 5.184 1 97.75 232 PRO A CA 1
ATOM 1823 C C . PRO A 1 232 ? 12.086 21.953 4.789 1 97.75 232 PRO A C 1
ATOM 1825 O O . PRO A 1 232 ? 11.555 21.641 3.717 1 97.75 232 PRO A O 1
ATOM 1828 N N . ILE A 1 233 ? 12.578 21.031 5.672 1 98.31 233 ILE A N 1
ATOM 1829 C CA . ILE A 1 233 ? 12.344 19.594 5.508 1 98.31 233 ILE A CA 1
ATOM 1830 C C . ILE A 1 233 ? 11.812 19 6.809 1 98.31 233 ILE A C 1
ATOM 1832 O O . ILE A 1 233 ? 11.945 19.609 7.875 1 98.31 233 ILE A O 1
ATOM 1836 N N . LYS A 1 234 ? 11.18 17.938 6.715 1 98.44 234 LYS A N 1
ATOM 1837 C CA . LYS A 1 234 ? 10.617 17.328 7.914 1 98.44 234 LYS A CA 1
ATOM 1838 C C . LYS A 1 234 ? 11.195 15.938 8.156 1 98.44 234 LYS A C 1
ATOM 1840 O O . LYS A 1 234 ? 11.648 15.281 7.215 1 98.44 234 LYS A O 1
ATOM 1845 N N . TYR A 1 235 ? 11.195 15.469 9.328 1 98.44 235 TYR A N 1
ATOM 1846 C CA . TYR A 1 235 ? 11.656 14.172 9.812 1 98.44 235 TYR A CA 1
ATOM 1847 C C . TYR A 1 235 ? 10.828 13.719 11.016 1 98.44 235 TYR A C 1
ATOM 1849 O O . TYR A 1 235 ? 10.703 14.445 12 1 98.44 235 TYR A O 1
ATOM 1857 N N . THR A 1 236 ? 10.234 12.547 10.953 1 97.69 236 THR A N 1
ATOM 1858 C CA . THR A 1 236 ? 9.25 12.133 11.945 1 97.69 236 THR A CA 1
ATOM 1859 C C . THR A 1 236 ? 9.727 10.898 12.711 1 97.69 236 THR A C 1
ATOM 1861 O O . THR A 1 236 ? 10.672 10.227 12.281 1 97.69 236 THR A O 1
ATOM 1864 N N . SER A 1 237 ? 9.094 10.648 13.828 1 97.25 237 SER A N 1
ATOM 1865 C CA . SER A 1 237 ? 9.438 9.508 14.672 1 97.25 237 SER A CA 1
ATOM 1866 C C . SER A 1 237 ? 8.758 8.234 14.195 1 97.25 237 SER A C 1
ATOM 1868 O O . SER A 1 237 ? 7.738 8.289 13.5 1 97.25 237 SER A O 1
ATOM 1870 N N . SER A 1 238 ? 9.359 7.109 14.57 1 96.88 238 SER A N 1
ATOM 1871 C CA . SER A 1 238 ? 8.758 5.809 14.289 1 96.88 238 SER A CA 1
ATOM 1872 C C . SER A 1 238 ? 7.375 5.695 14.922 1 96.88 238 SER A C 1
ATOM 1874 O O . SER A 1 238 ? 6.441 5.188 14.297 1 96.88 238 SER A O 1
ATOM 1876 N N . GLU A 1 239 ? 7.227 6.191 16.156 1 97 239 GLU A N 1
ATOM 1877 C CA . GLU A 1 239 ? 5.965 6.121 16.875 1 97 239 GLU A CA 1
ATOM 1878 C C . GLU A 1 239 ? 4.863 6.891 16.156 1 97 239 GLU A C 1
ATOM 1880 O O . GLU A 1 239 ? 3.719 6.441 16.094 1 97 239 GLU A O 1
ATOM 1885 N N . SER A 1 240 ? 5.262 8.023 15.656 1 95.62 240 SER A N 1
ATOM 1886 C CA . SER A 1 240 ? 4.289 8.82 14.906 1 95.62 240 SER A CA 1
ATOM 1887 C C . SER A 1 240 ? 3.861 8.109 13.625 1 95.62 240 SER A C 1
ATOM 1889 O O . SER A 1 240 ? 2.68 8.109 13.273 1 95.62 240 SER A O 1
ATOM 1891 N N . ASN A 1 241 ? 4.824 7.527 12.93 1 95.69 241 ASN A N 1
ATOM 1892 C CA . ASN A 1 241 ? 4.508 6.746 11.734 1 95.69 241 ASN A CA 1
ATOM 1893 C C . ASN A 1 241 ? 3.508 5.637 12.039 1 95.69 241 ASN A C 1
ATOM 1895 O O . ASN A 1 241 ? 2.527 5.461 11.312 1 95.69 241 ASN A O 1
ATOM 1899 N N . CYS A 1 242 ? 3.738 4.977 13.07 1 97.12 242 CYS A N 1
ATOM 1900 C CA . CYS A 1 242 ? 2.92 3.828 13.438 1 97.12 242 CYS A CA 1
ATOM 1901 C C . CYS A 1 242 ? 1.546 4.273 13.93 1 97.12 242 CYS A C 1
ATOM 1903 O O . CYS A 1 242 ? 0.551 3.578 13.711 1 97.12 242 CYS A O 1
ATOM 1905 N N . ARG A 1 243 ? 1.456 5.387 14.586 1 95.06 243 ARG A N 1
ATOM 1906 C CA . ARG A 1 243 ? 0.162 5.91 15.016 1 95.06 243 ARG A CA 1
ATOM 1907 C C . ARG A 1 243 ? -0.705 6.27 13.812 1 95.06 243 ARG A C 1
ATOM 1909 O O . ARG A 1 243 ? -1.921 6.07 13.836 1 95.06 243 ARG A O 1
ATOM 1916 N N . ASP A 1 244 ? -0.03 6.836 12.844 1 94.06 244 ASP A N 1
ATOM 1917 C CA . ASP A 1 244 ? -0.74 7.098 11.594 1 94.06 244 ASP A CA 1
ATOM 1918 C C . ASP A 1 244 ? -1.311 5.812 11.008 1 94.06 244 ASP A C 1
ATOM 1920 O O . ASP A 1 244 ? -2.457 5.785 10.555 1 94.06 244 ASP A O 1
ATOM 1924 N N . LEU A 1 245 ? -0.513 4.793 10.984 1 96.62 245 LEU A N 1
ATOM 1925 C CA . LEU A 1 245 ? -0.944 3.506 10.445 1 96.62 245 LEU A CA 1
ATOM 1926 C C . LEU A 1 245 ? -2.064 2.912 11.289 1 96.62 245 LEU A C 1
ATOM 1928 O O . LEU A 1 245 ? -3 2.311 10.758 1 96.62 245 LEU A O 1
ATOM 1932 N N . GLU A 1 246 ? -1.913 3.059 12.578 1 96.69 246 GLU A N 1
ATOM 1933 C CA . GLU A 1 246 ? -2.957 2.578 13.477 1 96.69 246 GLU A CA 1
ATOM 1934 C C . GLU A 1 246 ? -4.309 3.197 13.133 1 96.69 246 GLU A C 1
ATOM 1936 O O . GLU A 1 246 ? -5.316 2.492 13.055 1 96.69 246 GLU A O 1
ATOM 1941 N N . TYR A 1 247 ? -4.273 4.453 12.938 1 93.44 247 TYR A N 1
ATOM 1942 C CA . TYR A 1 247 ? -5.492 5.148 12.531 1 93.44 247 TYR A CA 1
ATOM 1943 C C . TYR A 1 247 ? -5.988 4.645 11.188 1 93.44 247 TYR A C 1
ATOM 1945 O O . TYR A 1 247 ? -7.172 4.336 11.031 1 93.44 247 TYR A O 1
ATOM 1953 N N . ALA A 1 248 ? -5.148 4.594 10.234 1 94.81 248 ALA A N 1
ATOM 1954 C CA . ALA A 1 248 ? -5.5 4.238 8.859 1 94.81 248 ALA A CA 1
ATOM 1955 C C . ALA A 1 248 ? -6.078 2.828 8.789 1 94.81 248 ALA A C 1
ATOM 1957 O O . ALA A 1 248 ? -7.043 2.582 8.062 1 94.81 248 ALA A O 1
ATOM 1958 N N . PHE A 1 249 ? -5.559 1.883 9.547 1 96.69 249 PHE A N 1
ATOM 1959 C CA . PHE A 1 249 ? -5.945 0.484 9.406 1 96.69 249 PHE A CA 1
ATOM 1960 C C . PHE A 1 249 ? -7.156 0.168 10.281 1 96.69 249 PHE A C 1
ATOM 1962 O O . PHE A 1 249 ? -7.73 -0.918 10.18 1 96.69 249 PHE A O 1
ATOM 1969 N N . ARG A 1 250 ? -7.562 1.12 11.109 1 95.38 250 ARG A N 1
ATOM 1970 C CA . ARG A 1 250 ? -8.898 1.035 11.68 1 95.38 250 ARG A CA 1
ATOM 1971 C C . ARG A 1 250 ? -9.969 1.165 10.602 1 95.38 250 ARG A C 1
ATOM 1973 O O . ARG A 1 250 ? -11.039 0.56 10.703 1 95.38 250 ARG A O 1
ATOM 1980 N N . TYR A 1 251 ? -9.672 1.97 9.656 1 95.75 251 TYR A N 1
ATOM 1981 C CA . TYR A 1 251 ? -10.508 2.188 8.477 1 95.75 251 TYR A CA 1
ATOM 1982 C C . TYR A 1 251 ? -9.758 1.806 7.203 1 95.75 251 TYR A C 1
ATOM 1984 O O . TYR A 1 251 ? -9.688 2.592 6.254 1 95.75 251 TYR A O 1
ATOM 1992 N N . TYR A 1 252 ? -9.328 0.548 7.137 1 95.44 252 TYR A N 1
ATOM 1993 C CA . TYR A 1 252 ? -8.305 0.081 6.211 1 95.44 252 TYR A CA 1
ATOM 1994 C C . TYR A 1 252 ? -8.734 0.298 4.766 1 95.44 252 TYR A C 1
ATOM 1996 O O . TYR A 1 252 ? -7.91 0.644 3.914 1 95.44 252 TYR A O 1
ATOM 2004 N N . ASN A 1 253 ? -9.977 0.109 4.402 1 94.44 253 ASN A N 1
ATOM 2005 C CA . ASN A 1 253 ? -10.406 0.196 3.012 1 94.44 253 ASN A CA 1
ATOM 2006 C C . ASN A 1 253 ? -10.562 1.646 2.562 1 94.44 253 ASN A C 1
ATOM 2008 O O . ASN A 1 253 ? -10.578 1.929 1.362 1 94.44 253 ASN A O 1
ATOM 2012 N N . ASP A 1 254 ? -10.719 2.527 3.523 1 91.81 254 ASP A N 1
ATOM 2013 C CA . ASP A 1 254 ? -10.828 3.947 3.205 1 91.81 254 ASP A CA 1
ATOM 2014 C C . ASP A 1 254 ? -9.445 4.602 3.156 1 91.81 254 ASP A C 1
ATOM 2016 O O . ASP A 1 254 ? -9.195 5.477 2.322 1 91.81 254 ASP A O 1
ATOM 2020 N N . TYR A 1 255 ? -8.508 4.145 4.059 1 90.62 255 TYR A N 1
ATOM 2021 C CA . TYR A 1 255 ? -7.297 4.934 4.262 1 90.62 255 TYR A CA 1
ATOM 2022 C C . TYR A 1 255 ? -6.051 4.062 4.148 1 90.62 255 TYR A C 1
ATOM 2024 O O . TYR A 1 255 ? -4.949 4.57 3.939 1 90.62 255 TYR A O 1
ATOM 2032 N N . GLY A 1 256 ? -6.129 2.84 4.336 1 88.75 256 GLY A N 1
ATOM 2033 C CA . GLY A 1 256 ? -4.988 1.95 4.508 1 88.75 256 GLY A CA 1
ATOM 2034 C C . GLY A 1 256 ? -3.988 2.037 3.371 1 88.75 256 GLY A C 1
ATOM 2035 O O . GLY A 1 256 ? -2.787 2.188 3.605 1 88.75 256 GLY A O 1
ATOM 2036 N N . GLN A 1 257 ? -4.477 2.027 2.199 1 86.12 257 GLN A N 1
ATOM 2037 C CA . GLN A 1 257 ? -3.615 1.995 1.022 1 86.12 257 GLN A CA 1
ATOM 2038 C C . GLN A 1 257 ? -2.869 3.316 0.852 1 86.12 257 GLN A C 1
ATOM 2040 O O . GLN A 1 257 ? -1.693 3.328 0.483 1 86.12 257 GLN A O 1
ATOM 2045 N N . ASP A 1 258 ? -3.438 4.379 1.16 1 83.69 258 ASP A N 1
ATOM 2046 C CA . ASP A 1 258 ? -2.869 5.707 0.937 1 83.69 258 ASP A CA 1
ATOM 2047 C C . ASP A 1 258 ? -1.777 6.016 1.957 1 83.69 258 ASP A C 1
ATOM 2049 O O . ASP A 1 258 ? -0.815 6.723 1.65 1 83.69 258 ASP A O 1
ATOM 2053 N 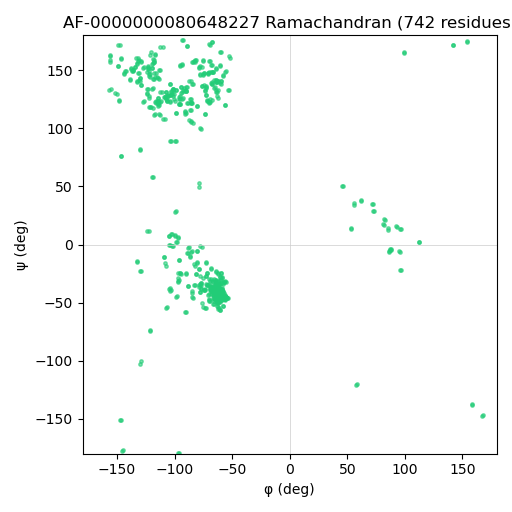N . PHE A 1 259 ? -1.907 5.441 3.07 1 85.25 259 PHE A N 1
ATOM 2054 C CA . PHE A 1 259 ? -1.033 5.82 4.176 1 85.25 259 PHE A CA 1
ATOM 2055 C C . PHE A 1 259 ? 0.162 4.883 4.266 1 85.25 259 PHE A C 1
ATOM 2057 O O . PHE A 1 259 ? 1.212 5.254 4.793 1 85.25 259 PHE A O 1
ATOM 2064 N N . PHE A 1 260 ? 0.037 3.766 3.793 1 90.56 260 PHE A N 1
ATOM 2065 C CA . PHE A 1 260 ? 0.886 2.652 4.199 1 90.56 260 PHE A CA 1
ATOM 2066 C C . PHE A 1 260 ? 2.277 2.779 3.59 1 90.56 260 PHE A C 1
ATOM 2068 O O . PHE A 1 260 ? 3.275 2.816 4.309 1 90.56 260 PHE A O 1
ATOM 2075 N N . PHE A 1 261 ? 2.43 2.92 2.4 1 92.38 261 PHE A N 1
ATOM 2076 C CA . PHE A 1 261 ? 3.672 2.643 1.688 1 92.38 261 PHE A CA 1
ATOM 2077 C C . PHE A 1 261 ? 4.773 3.604 2.127 1 92.38 261 PHE A C 1
ATOM 2079 O O . PHE A 1 261 ? 5.848 3.174 2.547 1 92.38 261 PHE A O 1
ATOM 2086 N N . SER A 1 262 ? 4.52 4.871 2.117 1 93.38 262 SER A N 1
ATOM 2087 C CA . SER A 1 262 ? 5.539 5.848 2.475 1 93.38 262 SER A CA 1
ATOM 2088 C C . SER A 1 262 ? 6.008 5.656 3.914 1 93.38 262 SER A C 1
ATOM 2090 O O . SER A 1 262 ? 7.188 5.844 4.219 1 93.38 262 SER A O 1
ATOM 2092 N N . ARG A 1 263 ? 5.129 5.254 4.789 1 95.25 263 ARG A N 1
ATOM 2093 C CA . ARG A 1 263 ? 5.449 5.109 6.207 1 95.25 263 ARG A CA 1
ATOM 2094 C C . ARG A 1 263 ? 6.309 3.873 6.449 1 95.25 263 ARG A C 1
ATOM 2096 O O . ARG A 1 263 ? 7.262 3.918 7.23 1 95.25 263 ARG A O 1
ATOM 2103 N N . VAL A 1 264 ? 6.012 2.799 5.75 1 95.06 264 VAL A N 1
ATOM 2104 C CA . VAL A 1 264 ? 6.809 1.585 5.902 1 95.06 264 VAL A CA 1
ATOM 2105 C C . VAL A 1 264 ? 8.211 1.815 5.344 1 95.06 264 VAL A C 1
ATOM 2107 O O . VAL A 1 264 ? 9.203 1.412 5.957 1 95.06 264 VAL A O 1
ATOM 2110 N N . VAL A 1 265 ? 8.273 2.473 4.203 1 96 265 VAL A N 1
ATOM 2111 C CA . VAL A 1 265 ? 9.57 2.789 3.607 1 96 265 VAL A CA 1
ATOM 2112 C C . VAL A 1 265 ? 10.383 3.645 4.57 1 96 265 VAL A C 1
ATOM 2114 O O . VAL A 1 265 ? 11.578 3.404 4.762 1 96 265 VAL A O 1
ATOM 2117 N N . ARG A 1 266 ? 9.719 4.57 5.207 1 96.44 266 ARG A N 1
ATOM 2118 C CA . ARG A 1 266 ? 10.383 5.434 6.18 1 96.44 266 ARG A CA 1
ATOM 2119 C C . ARG A 1 266 ? 10.969 4.617 7.328 1 96.44 266 ARG A C 1
ATOM 2121 O O . ARG A 1 266 ? 12.094 4.871 7.766 1 96.44 266 ARG A O 1
ATOM 2128 N N . GLU A 1 267 ? 10.18 3.703 7.801 1 97.31 267 GLU A N 1
ATOM 2129 C CA . GLU A 1 267 ? 10.641 2.834 8.883 1 97.31 267 GLU A CA 1
ATOM 2130 C C . GLU A 1 267 ? 11.898 2.07 8.477 1 97.31 267 GLU A C 1
ATOM 2132 O O . GLU A 1 267 ? 12.828 1.932 9.273 1 97.31 267 GLU A O 1
ATOM 2137 N N . GLY A 1 268 ? 11.945 1.583 7.254 1 96.88 268 GLY A N 1
ATOM 2138 C CA . GLY A 1 268 ? 13.102 0.845 6.773 1 96.88 268 GLY A CA 1
ATOM 2139 C C . GLY A 1 268 ? 14.359 1.69 6.703 1 96.88 268 GLY A C 1
ATOM 2140 O O . GLY A 1 268 ? 15.422 1.271 7.164 1 96.88 268 GLY A O 1
ATOM 2141 N N . PHE A 1 269 ? 14.258 2.857 6.148 1 97.69 269 PHE A N 1
ATOM 2142 C CA . PHE A 1 269 ? 15.406 3.746 6.008 1 97.69 269 PHE A CA 1
ATOM 2143 C C . PHE A 1 269 ? 15.906 4.203 7.375 1 97.69 269 PHE A C 1
ATOM 2145 O O . PHE A 1 269 ? 17.109 4.246 7.617 1 97.69 269 PHE A O 1
ATOM 2152 N N . GLN A 1 270 ? 14.938 4.57 8.227 1 97.19 270 GLN A N 1
ATOM 2153 C CA . GLN A 1 270 ? 15.305 5.043 9.562 1 97.19 270 GLN A CA 1
ATOM 2154 C C . GLN A 1 270 ? 16.016 3.949 10.359 1 97.19 270 GLN A C 1
ATOM 2156 O O . GLN A 1 270 ? 16.984 4.215 11.062 1 97.19 270 GLN A O 1
ATOM 2161 N N . ALA A 1 271 ? 15.516 2.711 10.242 1 96.56 271 ALA A N 1
ATOM 2162 C CA . ALA A 1 271 ? 16.156 1.584 10.922 1 96.56 271 ALA A CA 1
ATOM 2163 C C . ALA A 1 271 ? 17.594 1.412 10.453 1 96.56 271 ALA A C 1
ATOM 2165 O O . ALA A 1 271 ? 18.5 1.176 11.266 1 96.56 271 ALA A O 1
ATOM 2166 N N . ALA A 1 272 ? 17.812 1.484 9.156 1 96.25 272 ALA A N 1
ATOM 2167 C CA . ALA A 1 272 ? 19.141 1.347 8.586 1 96.25 272 ALA A CA 1
ATOM 2168 C C . ALA A 1 272 ? 20.047 2.5 9.016 1 96.25 272 ALA A C 1
ATOM 2170 O O . ALA A 1 272 ? 21.188 2.285 9.43 1 96.25 272 ALA A O 1
ATOM 2171 N N . GLU A 1 273 ? 19.531 3.713 8.945 1 95.81 273 GLU A N 1
ATOM 2172 C CA . GLU A 1 273 ? 20.312 4.902 9.258 1 95.81 273 GLU A CA 1
ATOM 2173 C C . GLU A 1 273 ? 20.734 4.922 10.727 1 95.81 273 GLU A C 1
ATOM 2175 O O . GLU A 1 273 ? 21.859 5.309 11.055 1 95.81 273 GLU A O 1
ATOM 2180 N N . TRP A 1 274 ? 19.766 4.586 11.586 1 94.12 274 TRP A N 1
ATOM 2181 C CA . TRP A 1 274 ? 20.016 4.652 13.023 1 94.12 274 TRP A CA 1
ATOM 2182 C C . TRP A 1 274 ? 20.859 3.469 13.484 1 94.12 274 TRP A C 1
ATOM 2184 O O . TRP A 1 274 ? 21.25 3.402 14.656 1 94.12 274 TRP A O 1
ATOM 2194 N N . ALA A 1 275 ? 21.219 2.543 12.625 1 91 275 ALA A N 1
ATOM 2195 C CA . ALA A 1 275 ? 22.031 1.368 12.945 1 91 275 ALA A CA 1
ATOM 2196 C C . ALA A 1 275 ? 21.547 0.687 14.211 1 91 275 ALA A C 1
ATOM 2198 O O . ALA A 1 275 ? 22.328 0.428 15.133 1 91 275 ALA A O 1
ATOM 2199 N N . GLU A 1 276 ? 20.312 0.439 14.266 1 89.44 276 GLU A N 1
ATOM 2200 C CA . GLU A 1 276 ? 19.656 -0.124 15.445 1 89.44 276 GLU A CA 1
ATOM 2201 C C . GLU A 1 276 ? 20.172 -1.532 15.734 1 89.44 276 GLU A C 1
ATOM 2203 O O . GLU A 1 276 ? 20.406 -2.314 14.812 1 89.44 276 GLU A O 1
ATOM 2208 N N . GLY A 1 277 ? 20.312 -1.781 17.062 1 92.75 277 GLY A N 1
ATOM 2209 C CA . GLY A 1 277 ? 20.609 -3.146 17.469 1 92.75 277 GLY A CA 1
ATOM 2210 C C . GLY A 1 277 ? 19.438 -4.098 17.25 1 92.75 277 GLY A C 1
ATOM 2211 O O . GLY A 1 277 ? 18.328 -3.672 16.938 1 92.75 277 GLY A O 1
ATOM 2212 N N . GLU A 1 278 ? 19.703 -5.344 17.438 1 95.12 278 GLU A N 1
ATOM 2213 C CA . GLU A 1 278 ? 18.719 -6.375 17.141 1 95.12 278 GLU A CA 1
ATOM 2214 C C . GLU A 1 278 ? 17.453 -6.203 18 1 95.12 278 GLU A C 1
ATOM 2216 O O . GLU A 1 278 ? 16.344 -6.309 17.5 1 95.12 278 GLU A O 1
ATOM 2221 N N . ALA A 1 279 ? 17.625 -5.98 19.219 1 96.19 279 ALA A N 1
ATOM 2222 C CA . ALA A 1 279 ? 16.484 -5.84 20.125 1 96.19 279 ALA A CA 1
ATOM 2223 C C . ALA A 1 279 ? 15.625 -4.641 19.75 1 96.19 279 ALA A C 1
ATOM 2225 O O . ALA A 1 279 ? 14.398 -4.746 19.688 1 96.19 279 ALA A O 1
ATOM 2226 N N . GLU A 1 280 ? 16.281 -3.512 19.547 1 95.19 280 GLU A N 1
ATOM 2227 C CA . GLU A 1 280 ? 15.578 -2.299 19.141 1 95.19 280 GLU A CA 1
ATOM 2228 C C . GLU A 1 280 ? 14.875 -2.486 17.797 1 95.19 280 GLU A C 1
ATOM 2230 O O . GLU A 1 280 ? 13.758 -2.004 17.609 1 95.19 280 GLU A O 1
ATOM 2235 N N . PHE A 1 281 ? 15.562 -3.172 16.938 1 97.44 281 PHE A N 1
ATOM 2236 C CA . PHE A 1 281 ? 14.992 -3.432 15.609 1 97.44 281 PHE A CA 1
ATOM 2237 C C . PHE A 1 281 ? 13.758 -4.316 15.719 1 97.44 281 PHE A C 1
ATOM 2239 O O . PHE A 1 281 ? 12.758 -4.074 15.047 1 97.44 281 PHE A O 1
ATOM 2246 N N . LEU A 1 282 ? 13.812 -5.316 16.516 1 97.81 282 LEU A N 1
ATOM 2247 C CA . LEU A 1 282 ? 12.664 -6.199 16.719 1 97.81 282 LEU A CA 1
ATOM 2248 C C . LEU A 1 282 ? 11.492 -5.441 17.312 1 97.81 282 LEU A C 1
ATOM 2250 O O . LEU A 1 282 ? 10.336 -5.695 16.969 1 97.81 282 LEU A O 1
ATOM 2254 N N . GLU A 1 283 ? 11.789 -4.578 18.25 1 97.38 283 GLU A N 1
ATOM 2255 C CA . GLU A 1 283 ? 10.734 -3.736 18.812 1 97.38 283 GLU A CA 1
ATOM 2256 C C . GLU A 1 283 ? 10.086 -2.873 17.734 1 97.38 283 GLU A C 1
ATOM 2258 O O . GLU A 1 283 ? 8.867 -2.684 17.734 1 97.38 283 GLU A O 1
ATOM 2263 N N . ARG A 1 284 ? 10.906 -2.307 16.891 1 97.81 284 ARG A N 1
ATOM 2264 C CA . ARG A 1 284 ? 10.398 -1.53 15.766 1 97.81 284 ARG A CA 1
ATOM 2265 C C . ARG A 1 284 ? 9.484 -2.379 14.883 1 97.81 284 ARG A C 1
ATOM 2267 O O . ARG A 1 284 ? 8.422 -1.925 14.461 1 97.81 284 ARG A O 1
ATOM 2274 N N . CYS A 1 285 ? 9.906 -3.596 14.547 1 98.56 285 CYS A N 1
ATOM 2275 C CA . CYS A 1 285 ? 9.117 -4.512 13.742 1 98.56 285 CYS A CA 1
ATOM 2276 C C . CYS A 1 285 ? 7.773 -4.805 14.406 1 98.56 285 CYS A C 1
ATOM 2278 O O . CYS A 1 285 ? 6.734 -4.785 13.742 1 98.56 285 CYS A O 1
ATOM 2280 N N . LEU A 1 286 ? 7.844 -5.086 15.641 1 98.56 286 LEU A N 1
ATOM 2281 C CA . LEU A 1 286 ? 6.629 -5.391 16.391 1 98.56 286 LEU A CA 1
ATOM 2282 C C . LEU A 1 286 ? 5.688 -4.191 16.406 1 98.56 286 LEU A C 1
ATOM 2284 O O . LEU A 1 286 ? 4.48 -4.34 16.203 1 98.56 286 LEU A O 1
ATOM 2288 N N . ARG A 1 287 ? 6.223 -3.02 16.688 1 98 287 ARG A N 1
ATOM 2289 C CA . ARG A 1 287 ? 5.422 -1.8 16.703 1 98 287 ARG A CA 1
ATOM 2290 C C . ARG A 1 287 ? 4.719 -1.586 15.359 1 98 287 ARG A C 1
ATOM 2292 O O . ARG A 1 287 ? 3.537 -1.234 15.328 1 98 287 ARG A O 1
ATOM 2299 N N . LEU A 1 288 ? 5.453 -1.808 14.289 1 98.12 288 LEU A N 1
ATOM 2300 C CA . LEU A 1 288 ? 4.883 -1.65 12.961 1 98.12 288 LEU A CA 1
ATOM 2301 C C . LEU A 1 288 ? 3.746 -2.643 12.734 1 98.12 288 LEU A C 1
ATOM 2303 O O . LEU A 1 288 ? 2.646 -2.256 12.336 1 98.12 288 LEU A O 1
ATOM 2307 N N . GLY A 1 289 ? 4.008 -3.9 12.953 1 98.38 289 GLY A N 1
ATOM 2308 C CA . GLY A 1 289 ? 2.986 -4.922 12.781 1 98.38 289 GLY A CA 1
ATOM 2309 C C . GLY A 1 289 ? 1.752 -4.68 13.625 1 98.38 289 GLY A C 1
ATOM 2310 O O . GLY A 1 289 ? 0.626 -4.785 13.133 1 98.38 289 GLY A O 1
ATOM 2311 N N . ARG A 1 290 ? 1.968 -4.328 14.891 1 98.31 290 ARG A N 1
ATOM 2312 C CA . ARG A 1 290 ? 0.87 -4.082 15.82 1 98.31 290 ARG A CA 1
ATOM 2313 C C . ARG A 1 290 ? 0.034 -2.887 15.375 1 98.31 290 ARG A C 1
ATOM 2315 O O . ARG A 1 290 ? -1.187 -2.877 15.547 1 98.31 290 ARG A O 1
ATOM 2322 N N . SER A 1 291 ? 0.702 -1.902 14.875 1 97.94 291 SER A N 1
ATOM 2323 C CA . SER A 1 291 ? 0.012 -0.683 14.469 1 97.94 291 SER A CA 1
ATOM 2324 C C . SER A 1 291 ? -0.986 -0.962 13.344 1 97.94 291 SER A C 1
ATOM 2326 O O . SER A 1 291 ? -1.979 -0.246 13.203 1 97.94 291 SER A O 1
ATOM 2328 N N . MET A 1 292 ? -0.804 -1.973 12.586 1 97.75 292 MET A N 1
ATOM 2329 C CA . MET A 1 292 ? -1.702 -2.287 11.477 1 97.75 292 MET A CA 1
ATOM 2330 C C . MET A 1 292 ? -2.707 -3.361 11.883 1 97.75 292 MET A C 1
ATOM 2332 O O . MET A 1 292 ? -3.91 -3.201 11.672 1 97.75 292 MET A O 1
ATOM 2336 N N . LEU A 1 293 ? -2.232 -4.363 12.523 1 98.31 293 LEU A N 1
ATOM 2337 C CA . LEU A 1 293 ? -3.064 -5.543 12.727 1 98.31 293 LEU A CA 1
ATOM 2338 C C . LEU A 1 293 ? -4.004 -5.352 13.914 1 98.31 293 LEU A C 1
ATOM 2340 O O . LEU A 1 293 ? -5.129 -5.859 13.906 1 98.31 293 LEU A O 1
ATOM 2344 N N . THR A 1 294 ? -3.588 -4.656 14.961 1 98.12 294 THR A N 1
ATOM 2345 C CA . THR A 1 294 ? -4.438 -4.469 16.141 1 98.12 294 THR A CA 1
ATOM 2346 C C . THR A 1 294 ? -5.727 -3.748 15.758 1 98.12 294 THR A C 1
ATOM 2348 O O . THR A 1 294 ? -6.82 -4.27 15.984 1 98.12 294 THR A O 1
ATOM 2351 N N . PRO A 1 295 ? -5.609 -2.57 15.148 1 97.31 295 PRO A N 1
ATOM 2352 C CA . PRO A 1 295 ? -6.855 -1.885 14.797 1 97.31 295 PRO A CA 1
ATOM 2353 C C . PRO A 1 295 ? -7.688 -2.658 13.773 1 97.31 295 PRO A C 1
ATOM 2355 O O . PRO A 1 295 ? -8.922 -2.633 13.828 1 97.31 295 PRO A O 1
ATOM 2358 N N . MET A 1 296 ? -7.082 -3.305 12.828 1 96.44 296 MET A N 1
ATOM 2359 C CA . MET A 1 296 ? -7.809 -4.094 11.836 1 96.44 296 MET A CA 1
ATOM 2360 C C . MET A 1 296 ? -8.609 -5.207 12.5 1 96.44 296 MET A C 1
ATOM 2362 O O . MET A 1 296 ? -9.781 -5.418 12.18 1 96.44 296 MET A O 1
ATOM 2366 N N . ARG A 1 297 ? -7.895 -5.918 13.359 1 97 297 ARG A N 1
ATOM 2367 C CA . ARG A 1 297 ? -8.562 -6.996 14.086 1 97 297 ARG A CA 1
ATOM 2368 C C . ARG A 1 297 ? -9.773 -6.477 14.852 1 97 297 ARG A C 1
ATOM 2370 O O . ARG A 1 297 ? -10.844 -7.078 14.812 1 97 297 ARG A O 1
ATOM 2377 N N . GLU A 1 298 ? -9.594 -5.359 15.516 1 96.56 298 GLU A N 1
ATOM 2378 C CA . GLU A 1 298 ? -10.68 -4.754 16.281 1 96.56 298 GLU A CA 1
ATOM 2379 C C . GLU A 1 298 ? -11.852 -4.379 15.383 1 96.56 298 GLU A C 1
ATOM 2381 O O . GLU A 1 298 ? -13.008 -4.59 15.75 1 96.56 298 GLU A O 1
ATOM 2386 N N . THR A 1 299 ? -11.57 -3.844 14.297 1 96.38 299 THR A N 1
ATOM 2387 C CA . THR A 1 299 ? -12.586 -3.447 13.328 1 96.38 299 THR A CA 1
ATOM 2388 C C . THR A 1 299 ? -13.367 -4.664 12.844 1 96.38 299 THR A C 1
ATOM 2390 O O . THR A 1 299 ? -14.602 -4.641 12.805 1 96.38 299 THR A O 1
ATOM 2393 N N . VAL A 1 300 ? -12.672 -5.711 12.453 1 97 300 VAL A N 1
ATOM 2394 C CA . VAL A 1 300 ? -13.305 -6.926 11.953 1 97 300 VAL A CA 1
ATOM 2395 C C . VAL A 1 300 ? -14.156 -7.555 13.055 1 97 300 VAL A C 1
ATOM 2397 O O . VAL A 1 300 ? -15.305 -7.941 12.812 1 97 300 VAL A O 1
ATOM 2400 N N . GLU A 1 301 ? -13.602 -7.625 14.273 1 96.88 301 GLU A N 1
ATOM 2401 C CA . GLU A 1 301 ? -14.312 -8.203 15.414 1 96.88 301 GLU A CA 1
ATOM 2402 C C . GLU A 1 301 ? -15.586 -7.422 15.727 1 96.88 301 GLU A C 1
ATOM 2404 O O . GLU A 1 301 ? -16.625 -8.016 16.031 1 96.88 301 GLU A O 1
ATOM 2409 N N . ALA A 1 302 ? -15.484 -6.113 15.664 1 95.44 302 ALA A N 1
ATOM 2410 C CA . ALA A 1 302 ? -16.656 -5.281 15.891 1 95.44 302 ALA A CA 1
ATOM 2411 C C . ALA A 1 302 ? -17.75 -5.574 14.852 1 95.44 302 ALA A C 1
ATOM 2413 O O . ALA A 1 302 ? -18.922 -5.715 15.203 1 95.44 302 ALA A O 1
ATOM 2414 N N . LYS A 1 303 ? -17.375 -5.688 13.648 1 95.44 303 LYS A N 1
ATOM 2415 C CA . LYS A 1 303 ? -18.344 -5.945 12.578 1 95.44 303 LYS A CA 1
ATOM 2416 C C . LYS A 1 303 ? -18.953 -7.34 12.711 1 95.44 303 LYS A C 1
ATOM 2418 O O . LYS A 1 303 ? -20.125 -7.547 12.391 1 95.44 303 LYS A O 1
ATOM 2423 N N . MET A 1 304 ? -18.172 -8.289 13.133 1 95.69 304 MET A N 1
ATOM 2424 C CA . MET A 1 304 ? -18.641 -9.664 13.312 1 95.69 304 MET A CA 1
ATOM 2425 C C . MET A 1 304 ? -19.797 -9.727 14.297 1 95.69 304 MET A C 1
ATOM 2427 O O . MET A 1 304 ? -20.656 -10.602 14.195 1 95.69 304 MET A O 1
ATOM 2431 N N . VAL A 1 305 ? -19.844 -8.758 15.258 1 95.62 305 VAL A N 1
ATOM 2432 C CA . VAL A 1 305 ? -20.906 -8.773 16.25 1 95.62 305 VAL A CA 1
ATOM 2433 C C . VAL A 1 305 ? -21.953 -7.711 15.898 1 95.62 305 VAL A C 1
ATOM 2435 O O . VAL A 1 305 ? -22.781 -7.344 16.734 1 95.62 305 VAL A O 1
ATOM 2438 N N . GLY A 1 306 ? -21.875 -7.105 14.742 1 93.69 306 GLY A N 1
ATOM 2439 C CA . GLY A 1 306 ? -22.938 -6.266 14.195 1 93.69 306 GLY A CA 1
ATOM 2440 C C . GLY A 1 306 ? -22.766 -4.797 14.539 1 93.69 306 GLY A C 1
ATOM 2441 O O . GLY A 1 306 ? -23.703 -4.008 14.383 1 93.69 306 GLY A O 1
ATOM 2442 N N . GLU A 1 307 ? -21.641 -4.387 14.969 1 93.12 307 GLU A N 1
ATOM 2443 C CA . GLU A 1 307 ? -21.406 -2.986 15.328 1 93.12 307 GLU A CA 1
ATOM 2444 C C . GLU A 1 307 ? -21 -2.168 14.109 1 93.12 307 GLU A C 1
ATOM 2446 O O . GLU A 1 307 ? -20.234 -2.648 13.258 1 93.12 307 GLU A O 1
ATOM 2451 N N . PRO A 1 308 ? -21.5 -0.965 14.039 1 89.12 308 PRO A N 1
ATOM 2452 C CA . PRO A 1 308 ? -21.047 -0.1 12.945 1 89.12 308 PRO A CA 1
ATOM 2453 C C . PRO A 1 308 ? -19.656 0.46 13.172 1 89.12 308 PRO A C 1
ATOM 2455 O O . PRO A 1 308 ? -19.25 0.667 14.32 1 89.12 308 PRO A O 1
ATOM 2458 N N . ILE A 1 309 ? -18.953 0.616 12.102 1 90.88 309 ILE A N 1
ATOM 2459 C CA . ILE A 1 309 ? -17.641 1.246 12.148 1 90.88 309 ILE A CA 1
ATOM 2460 C C . ILE A 1 309 ? -17.781 2.75 11.922 1 90.88 309 ILE A C 1
ATOM 2462 O O . ILE A 1 309 ? -18.203 3.184 10.844 1 90.88 309 ILE A O 1
ATOM 2466 N N . VAL A 1 310 ? -17.469 3.555 12.938 1 90.31 310 VAL A N 1
ATOM 2467 C CA . VAL A 1 310 ? -17.641 5 12.852 1 90.31 310 VAL A CA 1
ATOM 2468 C C . VAL A 1 310 ? -16.422 5.703 13.43 1 90.31 310 VAL A C 1
ATOM 2470 O O . VAL A 1 310 ? -15.719 5.148 14.289 1 90.31 310 VAL A O 1
ATOM 2473 N N . GLN A 1 311 ? -16.141 6.852 12.922 1 91.44 311 GLN A N 1
ATOM 2474 C CA . GLN A 1 311 ? -15.156 7.754 13.5 1 91.44 311 GLN A CA 1
ATOM 2475 C C . GLN A 1 311 ? -15.82 8.797 14.398 1 91.44 311 GLN A C 1
ATOM 2477 O O . GLN A 1 311 ? -16.672 9.562 13.945 1 91.44 311 GLN A O 1
ATOM 2482 N N . GLU A 1 312 ? -15.445 8.812 15.609 1 93.12 312 GLU A N 1
ATOM 2483 C CA . GLU A 1 312 ? -16.047 9.766 16.531 1 93.12 312 GLU A CA 1
ATOM 2484 C C . GLU A 1 312 ? -15.062 10.867 16.922 1 93.12 312 GLU A C 1
ATOM 2486 O O . GLU A 1 312 ? -13.914 10.594 17.266 1 93.12 312 GLU A O 1
ATOM 2491 N N . VAL A 1 313 ? -15.477 12.07 16.75 1 95.44 313 VAL A N 1
ATOM 2492 C CA . VAL A 1 313 ? -14.711 13.219 17.203 1 95.44 313 VAL A CA 1
ATOM 2493 C C . VAL A 1 313 ? -15.617 14.188 17.969 1 95.44 313 VAL A C 1
ATOM 2495 O O . VAL A 1 313 ? -16.844 14.062 17.906 1 95.44 313 VAL A O 1
ATOM 2498 N N . GLU A 1 314 ? -14.977 15.023 18.734 1 97 314 GLU A N 1
ATOM 2499 C CA . GLU A 1 314 ? -15.703 16.031 19.484 1 97 314 GLU A CA 1
ATOM 2500 C C . GLU A 1 314 ? -15.102 17.422 19.281 1 97 314 GLU A C 1
ATOM 2502 O O . GLU A 1 314 ? -13.883 17.562 19.172 1 97 314 GLU A O 1
ATOM 2507 N N . ILE A 1 315 ? -16.016 18.375 19.234 1 97.62 315 ILE A N 1
ATOM 2508 C CA . ILE A 1 315 ? -15.539 19.75 19.203 1 97.62 315 ILE A CA 1
ATOM 2509 C C . ILE A 1 315 ? -16.141 20.531 20.375 1 97.62 315 ILE A C 1
ATOM 2511 O O . ILE A 1 315 ? -17.188 20.141 20.906 1 97.62 315 ILE A O 1
ATOM 2515 N N . LEU A 1 316 ? -15.484 21.547 20.812 1 97.94 316 LEU A N 1
ATOM 2516 C CA . LEU A 1 316 ? -15.938 22.484 21.844 1 97.94 316 LEU A CA 1
ATOM 2517 C C . LEU A 1 316 ? -16.062 23.891 21.281 1 97.94 316 LEU A C 1
ATOM 2519 O O . LEU A 1 316 ? -15.055 24.547 20.984 1 97.94 316 LEU A O 1
ATOM 2523 N N . VAL A 1 317 ? -17.281 24.359 21.188 1 97.31 317 VAL A N 1
ATOM 2524 C CA . VAL A 1 317 ? -17.516 25.672 20.609 1 97.31 317 VAL A CA 1
ATOM 2525 C C . VAL A 1 317 ? -18.031 26.625 21.688 1 97.31 317 VAL A C 1
ATOM 2527 O O . VAL A 1 317 ? -18.719 26.203 22.625 1 97.31 317 VAL A O 1
ATOM 2530 N N . ARG A 1 318 ? -17.703 27.859 21.5 1 96 318 ARG A N 1
ATOM 2531 C CA . ARG A 1 318 ? -18.219 28.891 22.391 1 96 318 ARG A CA 1
ATOM 2532 C C . ARG A 1 318 ? -19.609 29.344 21.953 1 96 318 ARG A C 1
ATOM 2534 O O . ARG A 1 318 ? -20.5 29.547 22.781 1 96 318 ARG A O 1
ATOM 2541 N N . ASP A 1 319 ? -19.75 29.578 20.672 1 96 319 ASP A N 1
ATOM 2542 C CA . ASP A 1 319 ? -21 30.031 20.062 1 96 319 ASP A CA 1
ATOM 2543 C C . ASP A 1 319 ? -21.719 28.859 19.391 1 96 319 ASP A C 1
ATOM 2545 O O . ASP A 1 319 ? -21.156 28.172 18.547 1 96 319 ASP A O 1
ATOM 2549 N N . LEU A 1 320 ? -23.047 28.781 19.672 1 96.88 320 LEU A N 1
ATOM 2550 C CA . LEU A 1 320 ? -23.844 27.734 19.062 1 96.88 320 LEU A CA 1
ATOM 2551 C C . LEU A 1 320 ? -23.922 27.891 17.547 1 96.88 320 LEU A C 1
ATOM 2553 O O . LEU A 1 320 ? -24.031 26.906 16.812 1 96.88 320 LEU A O 1
ATOM 2557 N N . GLN A 1 321 ? -23.859 29.109 17.156 1 96.62 321 GLN A N 1
ATOM 2558 C CA . GLN A 1 321 ? -23.859 29.344 15.711 1 96.62 321 GLN A CA 1
ATOM 2559 C C . GLN A 1 321 ? -22.641 28.719 15.047 1 96.62 321 GLN A C 1
ATOM 2561 O O . GLN A 1 321 ? -22.703 28.266 13.906 1 96.62 321 GLN A O 1
ATOM 2566 N N . THR A 1 322 ? -21.547 28.688 15.727 1 97.12 322 THR A N 1
ATOM 2567 C CA . THR A 1 322 ? -20.344 28.062 15.203 1 97.12 322 THR A CA 1
ATOM 2568 C C . THR A 1 322 ? -20.562 26.578 14.945 1 97.12 322 THR A C 1
ATOM 2570 O O . THR A 1 322 ? -20.109 26.031 13.938 1 97.12 322 THR A O 1
ATOM 2573 N N . ALA A 1 323 ? -21.234 25.922 15.812 1 96.69 323 ALA A N 1
ATOM 2574 C CA . ALA A 1 323 ? -21.547 24.516 15.648 1 96.69 323 ALA A CA 1
ATOM 2575 C C . ALA A 1 323 ? -22.391 24.281 14.391 1 96.69 323 ALA A C 1
ATOM 2577 O O . ALA A 1 323 ? -22.109 23.359 13.617 1 96.69 323 ALA A O 1
ATOM 2578 N N . ARG A 1 324 ? -23.344 25.094 14.219 1 96.69 324 ARG A N 1
ATOM 2579 C CA . ARG A 1 324 ? -24.203 24.984 13.039 1 96.69 324 ARG A CA 1
ATOM 2580 C C . ARG A 1 324 ? -23.406 25.219 11.766 1 96.69 324 ARG A C 1
ATOM 2582 O O . ARG A 1 324 ? -23.562 24.5 10.781 1 96.69 324 ARG A O 1
ATOM 2589 N N . ASP A 1 325 ? -22.625 26.234 11.836 1 97.38 325 ASP A N 1
ATOM 2590 C CA . ASP A 1 325 ? -21.797 26.547 10.68 1 97.38 325 ASP A CA 1
ATOM 2591 C C . ASP A 1 325 ? -20.797 25.438 10.383 1 97.38 325 ASP A C 1
ATOM 2593 O O . ASP A 1 325 ? -20.469 25.188 9.227 1 97.38 325 ASP A O 1
ATOM 2597 N N . PHE A 1 326 ? -20.328 24.812 11.391 1 97.5 326 PHE A N 1
ATOM 2598 C CA . PHE A 1 326 ? -19.375 23.719 11.195 1 97.5 326 PHE A CA 1
ATOM 2599 C C . PHE A 1 326 ? -20.047 22.516 10.555 1 97.5 326 PHE A C 1
ATOM 2601 O O . PHE A 1 326 ? -19.453 21.828 9.734 1 97.5 326 PHE A O 1
ATOM 2608 N N . GLU A 1 327 ? -21.203 22.25 10.938 1 96.75 327 GLU A N 1
ATOM 2609 C CA . GLU A 1 327 ? -21.969 21.188 10.281 1 96.75 327 GLU A CA 1
ATOM 2610 C C . GLU A 1 327 ? -22.141 21.484 8.789 1 96.75 327 GLU A C 1
ATOM 2612 O O . GLU A 1 327 ? -21.953 20.578 7.961 1 96.75 327 GLU A O 1
ATOM 2617 N N . GLU A 1 328 ? -22.5 22.703 8.516 1 95.69 328 GLU A N 1
ATOM 2618 C CA . GLU A 1 328 ? -22.609 23.109 7.121 1 95.69 328 GLU A CA 1
ATOM 2619 C C . GLU A 1 328 ? -21.266 23 6.402 1 95.69 328 GLU A C 1
ATOM 2621 O O . GLU A 1 328 ? -21.219 22.594 5.234 1 95.69 328 GLU A O 1
ATOM 2626 N N . HIS A 1 329 ? -20.25 23.359 7.121 1 96.12 329 HIS A N 1
ATOM 2627 C CA . HIS A 1 329 ? -18.891 23.234 6.598 1 96.12 329 HIS A CA 1
ATOM 2628 C C . HIS A 1 329 ? -18.594 21.797 6.188 1 96.12 329 HIS A C 1
ATOM 2630 O O . HIS A 1 329 ? -18.125 21.547 5.07 1 96.12 329 HIS A O 1
ATOM 2636 N N . PHE A 1 330 ? -18.891 20.766 6.992 1 94.44 330 PHE A N 1
ATOM 2637 C CA . PHE A 1 330 ? -18.672 19.359 6.699 1 94.44 330 PHE A CA 1
ATOM 2638 C C . PHE A 1 330 ? -19.516 18.922 5.512 1 94.44 330 PHE A C 1
ATOM 2640 O O . PHE A 1 330 ? -19.031 18.203 4.629 1 94.44 330 PHE A O 1
ATOM 2647 N N . ARG A 1 331 ? -20.719 19.391 5.477 1 92.56 331 ARG A N 1
ATOM 2648 C CA . ARG A 1 331 ? -21.609 19.062 4.371 1 92.56 331 ARG A CA 1
ATOM 2649 C C . ARG A 1 331 ? -21.047 19.562 3.045 1 92.56 331 ARG A C 1
ATOM 2651 O O . ARG A 1 331 ? -21.016 18.812 2.061 1 92.56 331 ARG A O 1
ATOM 2658 N N . ARG A 1 332 ? -20.531 20.703 3.072 1 89.56 332 ARG A N 1
ATOM 2659 C CA . ARG A 1 332 ? -20.016 21.312 1.855 1 89.56 332 ARG A CA 1
ATOM 2660 C C . ARG A 1 332 ? -18.719 20.641 1.422 1 89.56 332 ARG A C 1
ATOM 2662 O O . ARG A 1 332 ? -18.391 20.609 0.232 1 89.56 332 ARG A O 1
ATOM 2669 N N . MET A 1 333 ? -18.062 20.125 2.369 1 89.62 333 MET A N 1
ATOM 2670 C CA . MET A 1 333 ? -16.828 19.391 2.066 1 89.62 333 MET A CA 1
ATOM 2671 C C . MET A 1 333 ? -17.156 17.969 1.592 1 89.62 333 MET A C 1
ATOM 2673 O O . MET A 1 333 ? -16.25 17.219 1.221 1 89.62 333 MET A O 1
ATOM 2677 N N . GLY A 1 334 ? -18.391 17.625 1.646 1 86.19 334 GLY A N 1
ATOM 2678 C CA . GLY A 1 334 ? -18.797 16.297 1.21 1 86.19 334 GLY A CA 1
ATOM 2679 C C . GLY A 1 334 ? -18.578 15.234 2.26 1 86.19 334 GLY A C 1
ATOM 2680 O O . GLY A 1 334 ? -18.484 14.047 1.933 1 86.19 334 GLY A O 1
ATOM 2681 N N . VAL A 1 335 ? -18.391 15.641 3.482 1 88.62 335 VAL A N 1
ATOM 2682 C CA . VAL A 1 335 ? -18.203 14.695 4.582 1 88.62 335 VAL A CA 1
ATOM 2683 C C . VAL A 1 335 ? -19.562 14.258 5.125 1 88.62 335 VAL A C 1
ATOM 2685 O O . VAL A 1 335 ? -20.391 15.094 5.5 1 88.62 335 VAL A O 1
ATOM 2688 N N . ARG A 1 336 ? -19.828 12.969 5.188 1 87.5 336 ARG A N 1
ATOM 2689 C CA . ARG A 1 336 ? -21.047 12.438 5.785 1 87.5 336 ARG A CA 1
ATOM 2690 C C . ARG A 1 336 ? -20.875 12.234 7.285 1 87.5 336 ARG A C 1
ATOM 2692 O O . ARG A 1 336 ? -20.156 11.328 7.719 1 87.5 336 ARG A O 1
ATOM 2699 N N . ALA A 1 337 ? -21.5 13.07 7.996 1 93.31 337 ALA A N 1
ATOM 2700 C CA . ALA A 1 337 ? -21.359 13.031 9.453 1 93.31 337 ALA A CA 1
ATOM 2701 C C . ALA A 1 337 ? -22.672 13.336 10.148 1 93.31 337 ALA A C 1
ATOM 2703 O O . ALA A 1 337 ? -23.547 14.008 9.578 1 93.31 337 ALA A O 1
ATOM 2704 N N . ILE A 1 338 ? -22.859 12.781 11.281 1 93.88 338 ILE A N 1
ATOM 2705 C CA . ILE A 1 338 ? -23.984 13.047 12.156 1 93.88 338 ILE A CA 1
ATOM 2706 C C . ILE A 1 338 ? -23.531 13.875 13.359 1 93.88 338 ILE A C 1
ATOM 2708 O O . ILE A 1 338 ? -22.594 13.492 14.062 1 93.88 338 ILE A O 1
ATOM 2712 N N . PHE A 1 339 ? -24.188 14.992 13.531 1 96.06 339 PHE A N 1
ATOM 2713 C CA . PHE A 1 339 ? -23.875 15.859 14.664 1 96.06 339 PHE A CA 1
ATOM 2714 C C . PHE A 1 339 ? -24.891 15.664 15.789 1 96.06 339 PHE A C 1
ATOM 2716 O O . PHE A 1 339 ? -26.094 15.812 15.578 1 96.06 339 PHE A O 1
ATOM 2723 N N . ASP A 1 340 ? -24.375 15.359 16.938 1 96.38 340 ASP A N 1
ATOM 2724 C CA . ASP A 1 340 ? -25.234 15.281 18.094 1 96.38 340 ASP A CA 1
ATOM 2725 C C . ASP A 1 340 ? -25.625 16.672 18.594 1 96.38 340 ASP A C 1
ATOM 2727 O O . ASP A 1 340 ? -24.922 17.656 18.312 1 96.38 340 ASP A O 1
ATOM 2731 N N . PRO A 1 341 ? -26.75 16.734 19.344 1 96.06 341 PRO A N 1
ATOM 2732 C CA . PRO A 1 341 ? -27.094 18.031 19.953 1 96.06 341 PRO A CA 1
ATOM 2733 C C . PRO A 1 341 ? -26 18.547 20.891 1 96.06 341 PRO A C 1
ATOM 2735 O O . PRO A 1 341 ? -25.422 17.766 21.641 1 96.06 341 PRO A O 1
ATOM 2738 N N . PRO A 1 342 ? -25.766 19.906 20.766 1 96.81 342 PRO A N 1
ATOM 2739 C CA . PRO A 1 342 ? -24.766 20.469 21.656 1 96.81 342 PRO A CA 1
ATOM 2740 C C . PRO A 1 342 ? -25.125 20.281 23.141 1 96.81 342 PRO A C 1
ATOM 2742 O O . PRO A 1 342 ? -26.281 20.422 23.516 1 96.81 342 PRO A O 1
ATOM 2745 N N . ARG A 1 343 ? -24.094 19.984 23.969 1 95.12 343 ARG A N 1
ATOM 2746 C CA . ARG A 1 343 ? -24.25 19.875 25.422 1 95.12 343 ARG A CA 1
ATOM 2747 C C . ARG A 1 343 ? -23.422 20.938 26.125 1 95.12 343 ARG A C 1
ATOM 2749 O O . ARG A 1 343 ? -22.312 21.266 25.703 1 95.12 343 ARG A O 1
ATOM 2756 N N . ASN A 1 344 ? -24 21.391 27.172 1 94.06 344 ASN A N 1
ATOM 2757 C CA . ASN A 1 344 ? -23.266 22.391 27.953 1 94.06 344 ASN A CA 1
ATOM 2758 C C . ASN A 1 344 ? -22 21.812 28.578 1 94.06 344 ASN A C 1
ATOM 2760 O O . ASN A 1 344 ? -22.016 20.688 29.078 1 94.06 344 ASN A O 1
ATOM 2764 N N . SER A 1 345 ? -20.969 22.594 28.422 1 92.5 345 SER A N 1
ATOM 2765 C CA . SER A 1 345 ? -19.672 22.203 29 1 92.5 345 SER A CA 1
ATOM 2766 C C . SER A 1 345 ? -18.891 23.422 29.453 1 92.5 345 SER A C 1
ATOM 2768 O O . SER A 1 345 ? -19.25 24.562 29.125 1 92.5 345 SER A O 1
ATOM 2770 N N . ARG A 1 346 ? -17.953 23.078 30.328 1 88.81 346 ARG A N 1
ATOM 2771 C CA . ARG A 1 346 ? -17.078 24.172 30.781 1 88.81 346 ARG A CA 1
ATOM 2772 C C . ARG A 1 346 ? -16.406 24.844 29.594 1 88.81 346 ARG A C 1
ATOM 2774 O O . ARG A 1 346 ? -15.727 24.172 28.797 1 88.81 346 ARG A O 1
ATOM 2781 N N . GLY A 1 347 ? -16.641 26.078 29.438 1 87.56 347 GLY A N 1
ATOM 2782 C CA . GLY A 1 347 ? -15.984 26.828 28.375 1 87.56 347 GLY A CA 1
ATOM 2783 C C . GLY A 1 347 ? -16.812 26.938 27.109 1 87.56 347 GLY A C 1
ATOM 2784 O O . GLY A 1 347 ? -16.391 27.578 26.141 1 87.56 347 GLY A O 1
ATOM 2785 N N . GLY A 1 348 ? -17.938 26.266 27.078 1 94.88 348 GLY A N 1
ATOM 2786 C CA . GLY A 1 348 ? -18.781 26.391 25.906 1 94.88 348 GLY A CA 1
ATOM 2787 C C . GLY A 1 348 ? -19.734 25.234 25.734 1 94.88 348 GLY A C 1
ATOM 2788 O O . GLY A 1 348 ? -20.422 24.844 26.688 1 94.88 348 GLY A O 1
ATOM 2789 N N . HIS A 1 349 ? -19.859 24.797 24.469 1 97.31 349 HIS A N 1
ATOM 2790 C CA . HIS A 1 349 ? -20.75 23.703 24.094 1 97.31 349 HIS A CA 1
ATOM 2791 C C . HIS A 1 349 ? -19.984 22.578 23.422 1 97.31 349 HIS A C 1
ATOM 2793 O O . HIS A 1 349 ? -19.266 22.812 22.438 1 97.31 349 HIS A O 1
ATOM 2799 N N . LEU A 1 350 ? -20.203 21.422 23.953 1 97.75 350 LEU A N 1
ATOM 2800 C CA . LEU A 1 350 ? -19.578 20.234 23.406 1 97.75 350 LEU A CA 1
ATOM 2801 C C . LEU A 1 350 ? -20.484 19.578 22.359 1 97.75 350 LEU A C 1
ATOM 2803 O O . LEU A 1 350 ? -21.672 19.406 22.578 1 97.75 350 LEU A O 1
ATOM 2807 N N . VAL A 1 351 ? -19.922 19.25 21.219 1 97.88 351 VAL A N 1
ATOM 2808 C CA . VAL A 1 351 ? -20.672 18.594 20.141 1 97.88 351 VAL A CA 1
ATOM 2809 C C . VAL A 1 351 ? -19.938 17.312 19.719 1 97.88 351 VAL A C 1
ATOM 2811 O O . VAL A 1 351 ? -18.781 17.375 19.281 1 97.88 351 VAL A O 1
ATOM 2814 N N . LYS A 1 352 ? -20.609 16.219 19.781 1 97.5 352 LYS A N 1
ATOM 2815 C CA . LYS A 1 352 ? -20.078 14.945 19.281 1 97.5 352 LYS A CA 1
ATOM 2816 C C . LYS A 1 352 ? -20.438 14.742 17.812 1 97.5 352 LYS A C 1
ATOM 2818 O O . LYS A 1 352 ? -21.547 15.031 17.391 1 97.5 352 LYS A O 1
ATOM 2823 N N . ILE A 1 353 ? -19.453 14.312 17.094 1 97 353 ILE A N 1
ATOM 2824 C CA . ILE A 1 353 ? -19.625 14.125 15.656 1 97 353 ILE A CA 1
ATOM 2825 C C . ILE A 1 353 ? -19.266 12.688 15.281 1 97 353 ILE A C 1
ATOM 2827 O O . ILE A 1 353 ? -18.188 12.195 15.648 1 97 353 ILE A O 1
ATOM 2831 N N . LYS A 1 354 ? -20.125 12.047 14.57 1 94.25 354 LYS A N 1
ATOM 2832 C CA . LYS A 1 354 ? -19.891 10.695 14.062 1 94.25 354 LYS A CA 1
ATOM 2833 C C . LYS A 1 354 ? -19.766 10.695 12.539 1 94.25 354 LYS A C 1
ATOM 2835 O O . LYS A 1 354 ? -20.734 10.977 11.836 1 94.25 354 LYS A O 1
ATOM 2840 N N . ARG A 1 355 ? -18.594 10.422 12.094 1 91.31 355 ARG A N 1
ATOM 2841 C CA . ARG A 1 355 ? -18.375 10.32 10.656 1 91.31 355 ARG A CA 1
ATOM 2842 C C . ARG A 1 355 ? -18.547 8.883 10.172 1 91.31 355 ARG A C 1
ATOM 2844 O O . ARG A 1 355 ? -17.969 7.953 10.766 1 91.31 355 ARG A O 1
ATOM 2851 N N . LEU A 1 356 ? -19.203 8.656 9.156 1 84.81 356 LEU A N 1
ATOM 2852 C CA . LEU A 1 356 ? -19.469 7.324 8.625 1 84.81 356 LEU A CA 1
ATOM 2853 C C . LEU A 1 356 ? -18.359 6.898 7.664 1 84.81 356 LEU A C 1
ATOM 2855 O O . LEU A 1 356 ? -18.016 7.645 6.742 1 84.81 356 LEU A O 1
ATOM 2859 N N . VAL A 1 357 ? -17.75 5.855 7.949 1 86.25 357 VAL A N 1
ATOM 2860 C CA . VAL A 1 357 ? -16.719 5.293 7.07 1 86.25 357 VAL A CA 1
ATOM 2861 C C . VAL A 1 357 ? -17.328 4.148 6.25 1 86.25 357 VAL A C 1
ATOM 2863 O O . VAL A 1 357 ? -17.109 2.975 6.562 1 86.25 357 VAL A O 1
ATOM 2866 N N . LEU A 1 358 ? -17.891 4.418 5.094 1 86.62 358 LEU A N 1
ATOM 2867 C CA . LEU A 1 358 ? -18.812 3.521 4.395 1 86.62 358 LEU A CA 1
ATOM 2868 C C . LEU A 1 358 ? -18.047 2.408 3.688 1 86.62 358 LEU A C 1
ATOM 2870 O O . LEU A 1 358 ? -18.453 1.247 3.725 1 86.62 358 LEU A O 1
ATOM 2874 N N . SER A 1 359 ? -16.922 2.754 3.07 1 92.81 359 SER A N 1
ATOM 2875 C CA . SER A 1 359 ? -16.203 1.744 2.312 1 92.81 359 SER A CA 1
ATOM 2876 C C . SER A 1 359 ? -15.695 0.629 3.221 1 92.81 359 SER A C 1
ATOM 2878 O O . SER A 1 359 ? -15.875 -0.553 2.926 1 92.81 359 SER A O 1
ATOM 2880 N N . THR A 1 360 ? -15.07 0.984 4.32 1 95.25 360 THR A N 1
ATOM 2881 C CA . THR A 1 360 ? -14.594 -0.003 5.285 1 95.25 360 THR A CA 1
ATOM 2882 C C . THR A 1 360 ? -15.766 -0.788 5.871 1 95.25 360 THR A C 1
ATOM 2884 O O . THR A 1 360 ? -15.688 -2.01 6.02 1 95.25 360 THR A O 1
ATOM 2887 N N . ASN A 1 361 ? -16.812 -0.083 6.23 1 94.19 361 ASN A N 1
ATOM 2888 C CA . ASN A 1 361 ? -17.984 -0.749 6.789 1 94.19 361 ASN A CA 1
ATOM 2889 C C . ASN A 1 361 ? -18.547 -1.79 5.824 1 94.19 361 ASN A C 1
ATOM 2891 O O . ASN A 1 361 ? -18.734 -2.951 6.195 1 94.19 361 ASN A O 1
ATOM 2895 N N . ASP A 1 362 ? -18.797 -1.354 4.625 1 94.88 362 ASP A N 1
ATOM 2896 C CA . ASP A 1 362 ? -19.438 -2.213 3.637 1 94.88 362 ASP A CA 1
ATOM 2897 C C . ASP A 1 362 ? -18.547 -3.391 3.266 1 94.88 362 ASP A C 1
ATOM 2899 O O . ASP A 1 362 ? -19 -4.531 3.186 1 94.88 362 ASP A O 1
ATOM 2903 N N . LYS A 1 363 ? -17.328 -3.119 3.045 1 96.5 363 LYS A N 1
ATOM 2904 C CA . LYS A 1 363 ? -16.391 -4.172 2.672 1 96.5 363 LYS A CA 1
ATOM 2905 C C . LYS A 1 363 ? -16.25 -5.195 3.791 1 96.5 363 LYS A C 1
ATOM 2907 O O . LYS A 1 363 ? -16.25 -6.402 3.541 1 96.5 363 LYS A O 1
ATOM 2912 N N . THR A 1 364 ? -16.062 -4.715 4.984 1 96.81 364 THR A N 1
ATOM 2913 C CA . THR A 1 364 ? -15.906 -5.617 6.121 1 96.81 364 THR A CA 1
ATOM 2914 C C . THR A 1 364 ? -17.156 -6.477 6.305 1 96.81 364 THR A C 1
ATOM 2916 O O . THR A 1 364 ? -17.062 -7.688 6.527 1 96.81 364 THR A O 1
ATOM 2919 N N . GLU A 1 365 ? -18.266 -5.855 6.18 1 96.44 365 GLU A N 1
ATOM 2920 C CA . GLU A 1 365 ? -19.531 -6.578 6.301 1 96.44 365 GLU A CA 1
ATOM 2921 C C . GLU A 1 365 ? -19.641 -7.664 5.234 1 96.44 365 GLU A C 1
ATOM 2923 O O . GLU A 1 365 ? -20.016 -8.805 5.539 1 96.44 365 GLU A O 1
ATOM 2928 N N . SER A 1 366 ? -19.359 -7.305 4.066 1 97.38 366 SER A N 1
ATOM 2929 C CA . SER A 1 366 ? -19.453 -8.25 2.959 1 97.38 366 SER A CA 1
ATOM 2930 C C . SER A 1 366 ? -18.547 -9.453 3.188 1 97.38 366 SER A C 1
ATOM 2932 O O . SER A 1 366 ? -18.938 -10.594 2.93 1 97.38 366 SER A O 1
ATOM 2934 N N . ILE A 1 367 ? -17.375 -9.25 3.656 1 97.56 367 ILE A N 1
ATOM 2935 C CA . ILE A 1 367 ? -16.406 -10.32 3.879 1 97.56 367 ILE A CA 1
ATOM 2936 C C . ILE A 1 367 ? -16.859 -11.188 5.055 1 97.56 367 ILE A C 1
ATOM 2938 O O . ILE A 1 367 ? -16.781 -12.414 4.992 1 97.56 367 ILE A O 1
ATOM 2942 N N . VAL A 1 368 ? -17.312 -10.531 6.07 1 97.12 368 VAL A N 1
ATOM 2943 C CA . VAL A 1 368 ? -17.797 -11.242 7.25 1 97.12 368 VAL A CA 1
ATOM 2944 C C . VAL A 1 368 ? -18.969 -12.141 6.867 1 97.12 368 VAL A C 1
ATOM 2946 O O . VAL A 1 368 ? -19.156 -13.211 7.445 1 97.12 368 VAL A O 1
ATOM 2949 N N . GLU A 1 369 ? -19.656 -11.719 5.852 1 96.56 369 GLU A N 1
ATOM 2950 C CA . GLU A 1 369 ? -20.812 -12.477 5.379 1 96.56 369 GLU A CA 1
ATOM 2951 C C . GLU A 1 369 ? -20.406 -13.523 4.348 1 96.56 369 GLU A C 1
ATOM 2953 O O . GLU A 1 369 ? -21.25 -14.258 3.828 1 96.56 369 GLU A O 1
ATOM 2958 N N . GLY A 1 370 ? -19.156 -13.586 3.982 1 96.69 370 GLY A N 1
ATOM 2959 C CA . GLY A 1 370 ? -18.672 -14.703 3.191 1 96.69 370 GLY A CA 1
ATOM 2960 C C . GLY A 1 370 ? -18.266 -14.312 1.785 1 96.69 370 GLY A C 1
ATOM 2961 O O . GLY A 1 370 ? -17.906 -15.164 0.973 1 96.69 370 GLY A O 1
ATOM 2962 N N . GLN A 1 371 ? -18.359 -13.031 1.495 1 96.81 371 GLN A N 1
ATOM 2963 C CA . GLN A 1 371 ? -17.938 -12.594 0.17 1 96.81 371 GLN A CA 1
ATOM 2964 C C . GLN A 1 371 ? -16.453 -12.828 -0.041 1 96.81 371 GLN A C 1
ATOM 2966 O O . GLN A 1 371 ? -15.648 -12.625 0.874 1 96.81 371 GLN A O 1
ATOM 2971 N N . LEU A 1 372 ? -16.125 -13.266 -1.216 1 97.12 372 LEU A N 1
ATOM 2972 C CA . LEU A 1 372 ? -14.734 -13.531 -1.574 1 97.12 372 LEU A CA 1
ATOM 2973 C C . LEU A 1 372 ? -14.008 -12.25 -1.968 1 97.12 372 LEU A C 1
ATOM 2975 O O . LEU A 1 372 ? -14.648 -11.234 -2.258 1 97.12 372 LEU A O 1
ATOM 2979 N N . TRP A 1 373 ? -12.719 -12.352 -1.864 1 94.44 373 TRP A N 1
ATOM 2980 C CA . TRP A 1 373 ? -11.844 -11.234 -2.201 1 94.44 373 TRP A CA 1
ATOM 2981 C C . TRP A 1 373 ? -11.234 -11.414 -3.588 1 94.44 373 TRP A C 1
ATOM 2983 O O . TRP A 1 373 ? -10.703 -12.477 -3.9 1 94.44 373 TRP A O 1
ATOM 2993 N N . MET B 1 1 ? -3.746 -17.641 -40.406 1 81.25 1 MET B N 1
ATOM 2994 C CA . MET B 1 1 ? -4.781 -17.781 -39.406 1 81.25 1 MET B CA 1
ATOM 2995 C C . MET B 1 1 ? -6.047 -17.031 -39.812 1 81.25 1 MET B C 1
ATOM 2997 O O . MET B 1 1 ? -5.977 -15.914 -40.312 1 81.25 1 MET B O 1
ATOM 3001 N N . ASN B 1 2 ? -7.141 -17.719 -39.781 1 82.94 2 ASN B N 1
ATOM 3002 C CA . ASN B 1 2 ? -8.438 -17.125 -40.125 1 82.94 2 ASN B CA 1
ATOM 3003 C C . ASN B 1 2 ? -9.07 -16.453 -38.906 1 82.94 2 ASN B C 1
ATOM 3005 O O . ASN B 1 2 ? -9.688 -17.109 -38.062 1 82.94 2 ASN B O 1
ATOM 3009 N N . LEU B 1 3 ? -9.023 -15.195 -38.906 1 86.19 3 LEU B N 1
ATOM 3010 C CA . LEU B 1 3 ? -9.461 -14.43 -37.75 1 86.19 3 LEU B CA 1
ATOM 3011 C C . LEU B 1 3 ? -10.961 -14.57 -37.531 1 86.19 3 LEU B C 1
ATOM 3013 O O . LEU B 1 3 ? -11.438 -14.57 -36.406 1 86.19 3 LEU B O 1
ATOM 3017 N N . GLY B 1 4 ? -11.633 -14.562 -38.562 1 86.25 4 GLY B N 1
ATOM 3018 C CA . GLY B 1 4 ? -13.07 -14.758 -38.469 1 86.25 4 GLY B CA 1
ATOM 3019 C C . GLY B 1 4 ? -13.445 -16.062 -37.781 1 86.25 4 GLY B C 1
ATOM 3020 O O . GLY B 1 4 ? -14.312 -16.109 -36.938 1 86.25 4 GLY B O 1
ATOM 3021 N N . ALA B 1 5 ? -12.789 -17.078 -38.219 1 87.12 5 ALA B N 1
ATOM 3022 C CA . ALA B 1 5 ? -13.031 -18.391 -37.625 1 87.12 5 ALA B CA 1
ATOM 3023 C C . ALA B 1 5 ? -12.633 -18.422 -36.156 1 87.12 5 ALA B C 1
ATOM 3025 O O . ALA B 1 5 ? -13.336 -19.016 -35.312 1 87.12 5 ALA B O 1
ATOM 3026 N N . VAL B 1 6 ? -11.586 -17.781 -35.875 1 88.62 6 VAL B N 1
ATOM 3027 C CA . VAL B 1 6 ? -11.102 -17.703 -34.5 1 88.62 6 VAL B CA 1
ATOM 3028 C C . VAL B 1 6 ? -12.133 -16.969 -33.625 1 88.62 6 VAL B C 1
ATOM 3030 O O . VAL B 1 6 ? -12.461 -17.438 -32.531 1 88.62 6 VAL B O 1
ATOM 3033 N N . ALA B 1 7 ? -12.586 -15.898 -34.094 1 91.06 7 ALA B N 1
ATOM 3034 C CA . ALA B 1 7 ? -13.57 -15.094 -33.344 1 91.06 7 ALA B CA 1
ATOM 3035 C C . ALA B 1 7 ? -14.812 -15.922 -33.031 1 91.06 7 ALA B C 1
ATOM 3037 O O . ALA B 1 7 ? -15.328 -15.867 -31.906 1 91.06 7 ALA B O 1
ATOM 3038 N N . GLU B 1 8 ? -15.234 -16.625 -33.969 1 89.19 8 GLU B N 1
ATOM 3039 C CA . GLU B 1 8 ? -16.422 -17.453 -33.812 1 89.19 8 GLU B CA 1
ATOM 3040 C C . GLU B 1 8 ? -16.203 -18.5 -32.719 1 89.19 8 GLU B C 1
ATOM 3042 O O . GLU B 1 8 ? -17.094 -18.734 -31.891 1 89.19 8 GLU B O 1
ATOM 3047 N N . ARG B 1 9 ? -15.117 -19.094 -32.688 1 88.5 9 ARG B N 1
ATOM 3048 C CA . ARG B 1 9 ? -14.805 -20.125 -31.719 1 88.5 9 ARG B CA 1
ATOM 3049 C C . ARG B 1 9 ? -14.688 -19.547 -30.312 1 88.5 9 ARG B C 1
ATOM 3051 O O . ARG B 1 9 ? -14.969 -20.219 -29.328 1 88.5 9 ARG B O 1
ATOM 3058 N N . LEU B 1 10 ? -14.273 -18.297 -30.25 1 91.44 10 LEU B N 1
ATOM 3059 C CA . LEU B 1 10 ? -14.117 -17.625 -28.969 1 91.44 10 LEU B CA 1
ATOM 3060 C C . LEU B 1 10 ? -15.43 -17 -28.516 1 91.44 10 LEU B C 1
ATOM 3062 O O . LEU B 1 10 ? -15.531 -16.516 -27.375 1 91.44 10 LEU B O 1
ATOM 3066 N N . GLY B 1 11 ? -16.391 -16.969 -29.375 1 88.06 11 GLY B N 1
ATOM 3067 C CA . GLY B 1 11 ? -17.688 -16.422 -29.047 1 88.06 11 GLY B CA 1
ATOM 3068 C C . GLY B 1 11 ? -17.75 -14.906 -29.156 1 88.06 11 GLY B C 1
ATOM 3069 O O . GLY B 1 11 ? -18.469 -14.25 -28.422 1 88.06 11 GLY B O 1
ATOM 3070 N N . ILE B 1 12 ? -16.844 -14.359 -29.922 1 90.75 12 ILE B N 1
ATOM 3071 C CA . ILE B 1 12 ? -16.891 -12.914 -30.125 1 90.75 12 ILE B CA 1
ATOM 3072 C C . ILE B 1 12 ? -17.047 -12.609 -31.609 1 90.75 12 ILE B C 1
ATOM 3074 O O . ILE B 1 12 ? -16.875 -13.5 -32.469 1 90.75 12 ILE B O 1
ATOM 3078 N N . SER B 1 13 ? -17.406 -11.359 -31.859 1 91 13 SER B N 1
ATOM 3079 C CA . SER B 1 13 ? -17.594 -10.977 -33.25 1 91 13 SER B CA 1
ATOM 3080 C C . SER B 1 13 ? -16.25 -10.734 -33.938 1 91 13 SER B C 1
ATOM 3082 O O . SER B 1 13 ? -15.258 -10.43 -33.281 1 91 13 SER B O 1
ATOM 3084 N N . ALA B 1 14 ? -16.266 -10.922 -35.219 1 90.31 14 ALA B N 1
ATOM 3085 C CA . ALA B 1 14 ? -15.07 -10.648 -36 1 90.31 14 ALA B CA 1
ATOM 3086 C C . ALA B 1 14 ? -14.633 -9.195 -35.844 1 90.31 14 ALA B C 1
ATOM 3088 O O . ALA B 1 14 ? -13.438 -8.898 -35.781 1 90.31 14 ALA B O 1
ATOM 3089 N N . GLU B 1 15 ? -15.586 -8.312 -35.781 1 90.12 15 GLU B N 1
ATOM 3090 C CA . GLU B 1 15 ? -15.305 -6.887 -35.625 1 90.12 15 GLU B CA 1
ATOM 3091 C C . GLU B 1 15 ? -14.594 -6.609 -34.312 1 90.12 15 GLU B C 1
ATOM 3093 O O . GLU B 1 15 ? -13.641 -5.832 -34.25 1 90.12 15 GLU B O 1
ATOM 3098 N N . ARG B 1 16 ? -15.062 -7.145 -33.312 1 89.19 16 ARG B N 1
ATOM 3099 C CA . ARG B 1 16 ? -14.445 -6.977 -31.984 1 89.19 16 ARG B CA 1
ATOM 3100 C C . ARG B 1 16 ? -13.016 -7.504 -31.984 1 89.19 16 ARG B C 1
ATOM 3102 O O . ARG B 1 16 ? -12.125 -6.891 -31.391 1 89.19 16 ARG B O 1
ATOM 3109 N N . MET B 1 17 ? -12.875 -8.672 -32.594 1 89.69 17 MET B N 1
ATOM 3110 C CA . MET B 1 17 ? -11.547 -9.273 -32.688 1 89.69 17 MET B CA 1
ATOM 3111 C C . MET B 1 17 ? -10.57 -8.336 -33.406 1 89.69 17 MET B C 1
ATOM 3113 O O . MET B 1 17 ? -9.43 -8.172 -32.969 1 89.69 17 MET B O 1
ATOM 3117 N N . GLU B 1 18 ? -11.008 -7.73 -34.375 1 90.38 18 GLU B N 1
ATOM 3118 C CA . GLU B 1 18 ? -10.172 -6.805 -35.125 1 90.38 18 GLU B CA 1
ATOM 3119 C C . GLU B 1 18 ? -9.797 -5.586 -34.281 1 90.38 18 GLU B C 1
ATOM 3121 O O . GLU B 1 18 ? -8.672 -5.086 -34.375 1 90.38 18 GLU B O 1
ATOM 3126 N N . LYS B 1 19 ? -10.727 -5.176 -33.562 1 89.94 19 LYS B N 1
ATOM 3127 C CA . LYS B 1 19 ? -10.523 -3.977 -32.75 1 89.94 19 LYS B CA 1
ATOM 3128 C C . LYS B 1 19 ? -9.484 -4.223 -31.672 1 89.94 19 LYS B C 1
ATOM 3130 O O . LYS B 1 19 ? -8.758 -3.309 -31.281 1 89.94 19 LYS B O 1
ATOM 3135 N N . ILE B 1 20 ? -9.43 -5.52 -31.172 1 91.94 20 ILE B N 1
ATOM 3136 C CA . ILE B 1 20 ? -8.57 -5.758 -30.031 1 91.94 20 ILE B CA 1
ATOM 3137 C C . ILE B 1 20 ? -7.219 -6.293 -30.5 1 91.94 20 ILE B C 1
ATOM 3139 O O . ILE B 1 20 ? -6.258 -6.328 -29.719 1 91.94 20 ILE B O 1
ATOM 3143 N N . LEU B 1 21 ? -7.195 -6.668 -31.703 1 90.56 21 LEU B N 1
ATOM 3144 C CA . LEU B 1 21 ? -5.945 -7.172 -32.281 1 90.56 21 LEU B CA 1
ATOM 3145 C C . LEU B 1 21 ? -4.879 -6.082 -32.281 1 90.56 21 LEU B C 1
ATOM 3147 O O . LEU B 1 21 ? -5.141 -4.949 -32.688 1 90.56 21 LEU B O 1
ATOM 3151 N N . GLY B 1 22 ? -3.754 -6.402 -31.719 1 87.62 22 GLY B N 1
ATOM 3152 C CA . GLY B 1 22 ? -2.648 -5.461 -31.656 1 87.62 22 GLY B CA 1
ATOM 3153 C C . GLY B 1 22 ? -2.578 -4.707 -30.344 1 87.62 22 GLY B C 1
ATOM 3154 O O . GLY B 1 22 ? -1.54 -4.137 -30 1 87.62 22 GLY B O 1
ATOM 3155 N N . ARG B 1 23 ? -3.633 -4.605 -29.609 1 87.81 23 ARG B N 1
ATOM 3156 C CA . ARG B 1 23 ? -3.66 -3.898 -28.328 1 87.81 23 ARG B CA 1
ATOM 3157 C C . ARG B 1 23 ? -3.742 -4.875 -27.172 1 87.81 23 ARG B C 1
ATOM 3159 O O . ARG B 1 23 ? -2.848 -4.918 -26.312 1 87.81 23 ARG B O 1
ATOM 3166 N N . ILE B 1 24 ? -4.734 -5.715 -27.234 1 90.19 24 ILE B N 1
ATOM 3167 C CA . ILE B 1 24 ? -5.008 -6.684 -26.188 1 90.19 24 ILE B CA 1
ATOM 3168 C C . ILE B 1 24 ? -4.551 -8.07 -26.625 1 90.19 24 ILE B C 1
ATOM 3170 O O . ILE B 1 24 ? -4.016 -8.836 -25.828 1 90.19 24 ILE B O 1
ATOM 3174 N N . VAL B 1 25 ? -4.734 -8.359 -27.906 1 92.88 25 VAL B N 1
ATOM 3175 C CA . VAL B 1 25 ? -4.301 -9.617 -28.516 1 92.88 25 VAL B CA 1
ATOM 3176 C C . VAL B 1 25 ? -3.053 -9.375 -29.375 1 92.88 25 VAL B C 1
ATOM 3178 O O . VAL B 1 25 ? -3.055 -8.523 -30.266 1 92.88 25 VAL B O 1
ATOM 3181 N N . ARG B 1 26 ? -2.055 -10.18 -29.094 1 93.81 26 ARG B N 1
ATOM 3182 C CA . ARG B 1 26 ? -0.78 -9.961 -29.766 1 93.81 26 ARG B CA 1
ATOM 3183 C C . ARG B 1 26 ? -0.323 -11.211 -30.516 1 93.81 26 ARG B C 1
ATOM 3185 O O . ARG B 1 26 ? -0.379 -12.312 -29.969 1 93.81 26 ARG B O 1
ATOM 3192 N N . PRO B 1 27 ? 0.079 -10.992 -31.672 1 92.38 27 PRO B N 1
ATOM 3193 C CA . PRO B 1 27 ? 0.667 -12.133 -32.375 1 92.38 27 PRO B CA 1
ATOM 3194 C C . PRO B 1 27 ? 2.098 -12.43 -31.938 1 92.38 27 PRO B C 1
ATOM 3196 O O . PRO B 1 27 ? 2.809 -11.523 -31.484 1 92.38 27 PRO B O 1
ATOM 3199 N N . SER B 1 28 ? 2.402 -13.656 -31.953 1 90.81 28 SER B N 1
ATOM 3200 C CA . SER B 1 28 ? 3.771 -14.094 -31.703 1 90.81 28 SER B CA 1
ATOM 3201 C C . SER B 1 28 ? 4.16 -15.234 -32.656 1 90.81 28 SER B C 1
ATOM 3203 O O . SER B 1 28 ? 3.334 -16.094 -32.969 1 90.81 28 SER B O 1
ATOM 3205 N N . ASP B 1 29 ? 5.441 -15.156 -33.062 1 89.94 29 ASP B N 1
ATOM 3206 C CA . ASP B 1 29 ? 5.945 -16.219 -33.938 1 89.94 29 ASP B CA 1
ATOM 3207 C C . ASP B 1 29 ? 7.184 -16.875 -33.312 1 89.94 29 ASP B C 1
ATOM 3209 O O . ASP B 1 29 ? 7.852 -17.688 -33.969 1 8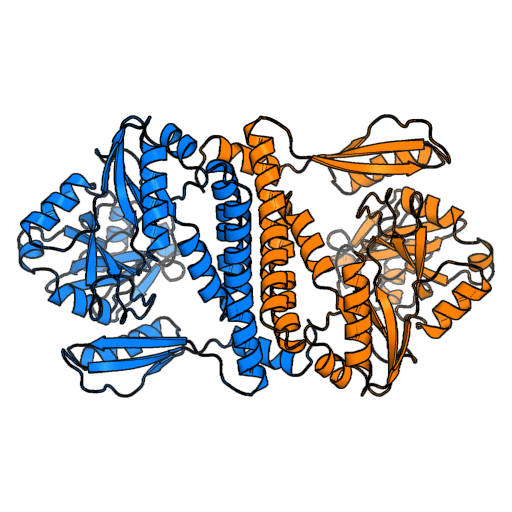9.94 29 ASP B O 1
ATOM 3213 N N . TRP B 1 30 ? 7.352 -16.516 -32.062 1 91.25 30 TRP B N 1
ATOM 3214 C CA . TRP B 1 30 ? 8.477 -17.094 -31.328 1 91.25 30 TRP B CA 1
ATOM 3215 C C . TRP B 1 30 ? 8.117 -17.359 -29.875 1 91.25 30 TRP B C 1
ATOM 3217 O O . TRP B 1 30 ? 7.496 -16.516 -29.219 1 91.25 30 TRP B O 1
ATOM 3227 N N . PRO B 1 31 ? 8.82 -18.531 -29.406 1 91.56 31 PRO B N 1
ATOM 3228 C CA . PRO B 1 31 ? 9.227 -19.641 -30.281 1 91.56 31 PRO B CA 1
ATOM 3229 C C . PRO B 1 31 ? 8.07 -20.188 -31.094 1 91.56 31 PRO B C 1
ATOM 3231 O O . PRO B 1 31 ? 6.914 -19.812 -30.875 1 91.56 31 PRO B O 1
ATOM 3234 N N . PRO B 1 32 ? 8.461 -20.922 -32.156 1 89.38 32 PRO B N 1
ATOM 3235 C CA . PRO B 1 32 ? 7.359 -21.547 -32.906 1 89.38 32 PRO B CA 1
ATOM 3236 C C . PRO B 1 32 ? 6.469 -22.422 -32.031 1 89.38 32 PRO B C 1
ATOM 3238 O O . PRO B 1 32 ? 6.93 -22.953 -31.031 1 89.38 32 PRO B O 1
ATOM 3241 N N . PRO B 1 33 ? 5.227 -22.484 -32.375 1 89.94 33 PRO B N 1
ATOM 3242 C CA . PRO B 1 33 ? 4.555 -22.031 -33.594 1 89.94 33 PRO B CA 1
ATOM 3243 C C . PRO B 1 33 ? 3.979 -20.625 -33.469 1 89.94 33 PRO B C 1
ATOM 3245 O O . PRO B 1 33 ? 4.059 -20.016 -32.406 1 89.94 33 PRO B O 1
ATOM 3248 N N . ARG B 1 34 ? 3.443 -20.156 -34.594 1 90.12 34 ARG B N 1
ATOM 3249 C CA . ARG B 1 34 ? 2.738 -18.875 -34.562 1 90.12 34 ARG B CA 1
ATOM 3250 C C . ARG B 1 34 ? 1.47 -18.953 -33.719 1 90.12 34 ARG B C 1
ATOM 3252 O O . ARG B 1 34 ? 0.755 -19.953 -33.781 1 90.12 34 ARG B O 1
ATOM 3259 N N . LEU B 1 35 ? 1.244 -17.844 -33 1 94 35 LEU B N 1
ATOM 3260 C CA . LEU B 1 35 ? 0.071 -17.844 -32.156 1 94 35 LEU B CA 1
ATOM 3261 C C . LEU B 1 35 ? -0.409 -16.422 -31.875 1 94 35 LEU B C 1
ATOM 3263 O O . LEU B 1 35 ? 0.303 -15.461 -32.156 1 94 35 LEU B O 1
ATOM 3267 N N . LEU B 1 36 ? -1.674 -16.344 -31.5 1 94.62 36 LEU B N 1
ATOM 3268 C CA . LEU B 1 36 ? -2.23 -15.117 -30.922 1 94.62 36 LEU B CA 1
ATOM 3269 C C . LEU B 1 36 ? -2.383 -15.258 -29.406 1 94.62 36 LEU B C 1
ATOM 3271 O O . LEU B 1 36 ? -2.902 -16.266 -28.922 1 94.62 36 LEU B O 1
ATOM 3275 N N . ARG B 1 37 ? -1.932 -14.305 -28.719 1 95.75 37 ARG B N 1
ATOM 3276 C CA . ARG B 1 37 ? -1.96 -14.352 -27.266 1 95.75 37 ARG B CA 1
ATOM 3277 C C . ARG B 1 37 ? -2.797 -13.211 -26.688 1 95.75 37 ARG B C 1
ATOM 3279 O O . ARG B 1 37 ? -2.617 -12.055 -27.078 1 95.75 37 ARG B O 1
ATOM 3286 N N . PHE B 1 38 ? -3.633 -13.508 -25.75 1 96.12 38 PHE B N 1
ATOM 3287 C CA . PHE B 1 38 ? -4.414 -12.5 -25.047 1 96.12 38 PHE B CA 1
ATOM 3288 C C . PHE B 1 38 ? -3.631 -11.945 -23.859 1 96.12 38 PHE B C 1
ATOM 3290 O O . PHE B 1 38 ? -3.488 -12.617 -22.828 1 96.12 38 PHE B O 1
ATOM 3297 N N . ASP B 1 39 ? -3.312 -10.719 -23.906 1 94.69 39 ASP B N 1
ATOM 3298 C CA . ASP B 1 39 ? -2.521 -10.086 -22.844 1 94.69 39 ASP B CA 1
ATOM 3299 C C . ASP B 1 39 ? -3.385 -9.75 -21.641 1 94.69 39 ASP B C 1
ATOM 3301 O O . ASP B 1 39 ? -2.896 -9.742 -20.5 1 94.69 39 ASP B O 1
ATOM 3305 N N . LYS B 1 40 ? -4.574 -9.391 -21.906 1 94.62 40 LYS B N 1
ATOM 3306 C CA . LYS B 1 40 ? -5.551 -9.055 -20.875 1 94.62 40 LYS B CA 1
ATOM 3307 C C . LYS B 1 40 ? -6.879 -9.758 -21.109 1 94.62 40 LYS B C 1
ATOM 3309 O O . LYS B 1 40 ? -7.145 -10.234 -22.219 1 94.62 40 LYS B O 1
ATOM 3314 N N . ALA B 1 41 ? -7.551 -9.828 -20 1 94.69 41 ALA B N 1
ATOM 3315 C CA . ALA B 1 41 ? -8.898 -10.375 -20.156 1 94.69 41 ALA B CA 1
ATOM 3316 C C . ALA B 1 41 ? -9.789 -9.43 -20.953 1 94.69 41 ALA B C 1
ATOM 3318 O O . ALA B 1 41 ? -9.719 -8.211 -20.781 1 94.69 41 ALA B O 1
ATOM 3319 N N . VAL B 1 42 ? -10.586 -10.016 -21.812 1 93.56 42 VAL B N 1
ATOM 3320 C CA . VAL B 1 42 ? -11.484 -9.195 -22.625 1 93.56 42 VAL B CA 1
ATOM 3321 C C . VAL B 1 42 ? -12.672 -10.031 -23.094 1 93.56 42 VAL B C 1
ATOM 3323 O O . VAL B 1 42 ? -12.516 -11.203 -23.453 1 93.56 42 VAL B O 1
ATOM 3326 N N . ALA B 1 43 ? -13.797 -9.453 -22.938 1 90.88 43 ALA B N 1
ATOM 3327 C CA . ALA B 1 43 ? -15.023 -10.062 -23.438 1 90.88 43 ALA B CA 1
ATOM 3328 C C . ALA B 1 43 ? -15.219 -11.461 -22.875 1 90.88 43 ALA B C 1
ATOM 3330 O O . ALA B 1 43 ? -15.578 -12.391 -23.609 1 90.88 43 ALA B O 1
ATOM 3331 N N . GLY B 1 44 ? -14.812 -11.648 -21.688 1 89.5 44 GLY B N 1
ATOM 3332 C CA . GLY B 1 44 ? -15.016 -12.93 -21.031 1 89.5 44 GLY B CA 1
ATOM 3333 C C . GLY B 1 44 ? -13.898 -13.922 -21.281 1 89.5 44 GLY B C 1
ATOM 3334 O O . GLY B 1 44 ? -13.906 -15.031 -20.75 1 89.5 44 GLY B O 1
ATOM 3335 N N . ILE B 1 45 ? -12.977 -13.57 -22.094 1 94.31 45 ILE B N 1
ATOM 3336 C CA . ILE B 1 45 ? -11.828 -14.422 -22.391 1 94.31 45 ILE B CA 1
ATOM 3337 C C . ILE B 1 45 ? -10.695 -14.117 -21.406 1 94.31 45 ILE B C 1
ATOM 3339 O O . ILE B 1 45 ? -10.305 -12.961 -21.234 1 94.31 45 ILE B O 1
ATOM 3343 N N . GLU B 1 46 ? -10.156 -15.125 -20.859 1 96.12 46 GLU B N 1
ATOM 3344 C CA . GLU B 1 46 ? -9.133 -14.961 -19.828 1 96.12 46 GLU B CA 1
ATOM 3345 C C . GLU B 1 46 ? -7.824 -14.438 -20.422 1 96.12 46 GLU B C 1
ATOM 3347 O O . GLU B 1 46 ? -7.465 -14.797 -21.547 1 96.12 46 GLU B O 1
ATOM 3352 N N . ALA B 1 47 ? -7.137 -13.672 -19.625 1 96.19 47 ALA B N 1
ATOM 3353 C CA . ALA B 1 47 ? -5.754 -13.352 -19.969 1 96.19 47 ALA B CA 1
ATOM 3354 C C . ALA B 1 47 ? -4.918 -14.617 -20.109 1 96.19 47 ALA B C 1
ATOM 3356 O O . ALA B 1 47 ? -5.141 -15.594 -19.391 1 96.19 47 ALA B O 1
ATOM 3357 N N . GLY B 1 48 ? -3.99 -14.625 -21 1 96.62 48 GLY B N 1
ATOM 3358 C CA . GLY B 1 48 ? -3.119 -15.773 -21.203 1 96.62 48 GLY B CA 1
ATOM 3359 C C . GLY B 1 48 ? -3.684 -16.781 -22.172 1 96.62 48 GLY B C 1
ATOM 3360 O O . GLY B 1 48 ? -3.023 -17.781 -22.5 1 96.62 48 GLY B O 1
ATOM 3361 N N . THR B 1 49 ? -4.883 -16.594 -22.672 1 97.5 49 THR B N 1
ATOM 3362 C CA . THR B 1 49 ? -5.441 -17.438 -23.703 1 97.5 49 THR B CA 1
ATOM 3363 C C . THR B 1 49 ? -4.609 -17.359 -24.984 1 97.5 49 THR B C 1
ATOM 3365 O O . THR B 1 49 ? -4.176 -16.266 -25.375 1 97.5 49 THR B O 1
ATOM 3368 N N . VAL B 1 50 ? -4.473 -18.516 -25.578 1 96.94 50 VAL B N 1
ATOM 3369 C CA . VAL B 1 50 ? -3.635 -18.578 -26.781 1 96.94 50 VAL B CA 1
ATOM 3370 C C . VAL B 1 50 ? -4.395 -19.266 -27.906 1 96.94 50 VAL B C 1
ATOM 3372 O O . VAL B 1 50 ? -5.086 -20.266 -27.672 1 96.94 50 VAL B O 1
ATOM 3375 N N . VAL B 1 51 ? -4.258 -18.672 -29.062 1 95.94 51 VAL B N 1
ATOM 3376 C CA . VAL B 1 51 ? -4.816 -19.266 -30.281 1 95.94 51 VAL B CA 1
ATOM 3377 C C . VAL B 1 51 ? -3.689 -19.672 -31.219 1 95.94 51 VAL B C 1
ATOM 3379 O O . VAL B 1 51 ? -2.891 -18.828 -31.641 1 95.94 51 VAL B O 1
ATOM 3382 N N . PHE B 1 52 ? -3.67 -20.953 -31.5 1 94.19 52 PHE B N 1
ATOM 3383 C CA . PHE B 1 52 ? -2.682 -21.484 -32.438 1 94.19 52 PHE B CA 1
ATOM 3384 C C . PHE B 1 52 ? -3.275 -21.625 -33.812 1 94.19 52 PHE B C 1
ATOM 3386 O O . PHE B 1 52 ? -4.398 -21.188 -34.062 1 94.19 52 PHE B O 1
ATOM 3393 N N . ASP B 1 53 ? -2.375 -22.141 -34.719 1 85.12 53 ASP B N 1
ATOM 3394 C CA . ASP B 1 53 ? -2.877 -22.422 -36.062 1 85.12 53 ASP B CA 1
ATOM 3395 C C . ASP B 1 53 ? -4.016 -23.438 -36.031 1 85.12 53 ASP B C 1
ATOM 3397 O O . ASP B 1 53 ? -4.242 -24.094 -35 1 85.12 53 ASP B O 1
ATOM 3401 N N . GLU B 1 54 ? -4.758 -23.531 -37.188 1 77.75 54 GLU B N 1
ATOM 3402 C CA . GLU B 1 54 ? -5.922 -24.406 -37.344 1 77.75 54 GLU B CA 1
ATOM 3403 C C . GLU B 1 54 ? -6.93 -24.141 -36.219 1 77.75 54 GLU B C 1
ATOM 3405 O O . GLU B 1 54 ? -7.645 -25.062 -35.812 1 77.75 54 GLU B O 1
ATOM 3410 N N . ASP B 1 55 ? -6.691 -23.047 -35.562 1 74.81 55 ASP B N 1
ATOM 3411 C CA . ASP B 1 55 ? -7.641 -22.484 -34.625 1 74.81 55 ASP B CA 1
ATOM 3412 C C . ASP B 1 55 ? -7.695 -23.297 -33.344 1 74.81 55 ASP B C 1
ATOM 3414 O O . ASP B 1 55 ? -8.773 -23.516 -32.781 1 74.81 55 ASP B O 1
ATOM 3418 N N . GLU B 1 56 ? -6.629 -23.922 -33 1 90.56 56 GLU B N 1
ATOM 3419 C CA . GLU B 1 56 ? -6.523 -24.562 -31.688 1 90.56 56 GLU B CA 1
ATOM 3420 C C . GLU B 1 56 ? -6.406 -23.531 -30.578 1 90.56 56 GLU B C 1
ATOM 3422 O O . GLU B 1 56 ? -5.52 -22.672 -30.609 1 90.56 56 GLU B O 1
ATOM 3427 N N . ILE B 1 57 ? -7.34 -23.625 -29.625 1 95.19 57 ILE B N 1
ATOM 3428 C CA . ILE B 1 57 ? -7.391 -22.625 -28.562 1 95.19 57 ILE B CA 1
ATOM 3429 C C . ILE B 1 57 ? -7.062 -23.266 -27.219 1 95.19 57 ILE B C 1
ATOM 3431 O O . ILE B 1 57 ? -7.629 -24.297 -26.875 1 95.19 57 ILE B O 1
ATOM 3435 N N . VAL B 1 58 ? -6.109 -22.719 -26.547 1 96.88 58 VAL B N 1
ATOM 3436 C CA . VAL B 1 58 ? -5.855 -23.031 -25.141 1 96.88 58 VAL B CA 1
ATOM 3437 C C . VAL B 1 58 ? -6.25 -21.844 -24.266 1 96.88 58 VAL B C 1
ATOM 3439 O O . VAL B 1 58 ? -5.562 -20.812 -24.25 1 96.88 58 VAL B O 1
ATOM 3442 N N . PHE B 1 59 ? -7.289 -21.984 -23.562 1 96.81 59 PHE B N 1
ATOM 3443 C CA . PHE B 1 59 ? -7.805 -20.906 -22.734 1 96.81 59 PHE B CA 1
ATOM 3444 C C . PHE B 1 59 ? -6.895 -20.641 -21.531 1 96.81 59 PHE B C 1
ATOM 3446 O O . PHE B 1 59 ? -6.219 -21.562 -21.062 1 96.81 59 PHE B O 1
ATOM 3453 N N . GLY B 1 60 ? -6.871 -19.344 -21.156 1 97.06 60 GLY B N 1
ATOM 3454 C CA . GLY B 1 60 ? -6.188 -19.031 -19.906 1 97.06 60 GLY B CA 1
ATOM 3455 C C . GLY B 1 60 ? -6.84 -19.656 -18.688 1 97.06 60 GLY B C 1
ATOM 3456 O O . GLY B 1 60 ? -8.031 -19.969 -18.703 1 97.06 60 GLY B O 1
ATOM 3457 N N . TYR B 1 61 ? -6.02 -19.906 -17.703 1 95.88 61 TYR B N 1
ATOM 3458 C CA . TYR B 1 61 ? -6.559 -20.453 -16.469 1 95.88 61 TYR B CA 1
ATOM 3459 C C . TYR B 1 61 ? -7.316 -19.391 -15.68 1 95.88 61 TYR B C 1
ATOM 3461 O O . TYR B 1 61 ? -6.809 -18.281 -15.469 1 95.88 61 TYR B O 1
ATOM 3469 N N . PRO B 1 62 ? -8.461 -19.656 -15.211 1 94.06 62 PRO B N 1
ATOM 3470 C CA . PRO B 1 62 ? -9.281 -18.656 -14.523 1 94.06 62 PRO B CA 1
ATOM 3471 C C . PRO B 1 62 ? -8.672 -18.219 -13.195 1 94.06 62 PRO B C 1
ATOM 3473 O O . PRO B 1 62 ? -8 -19 -12.523 1 94.06 62 PRO B O 1
ATOM 3476 N N . LYS B 1 63 ? -8.922 -17.031 -12.875 1 94.19 63 LYS B N 1
ATOM 3477 C CA . LYS B 1 63 ? -8.492 -16.516 -11.586 1 94.19 63 LYS B CA 1
ATOM 3478 C C . LYS B 1 63 ? -9.25 -17.172 -10.445 1 94.19 63 LYS B C 1
ATOM 3480 O O . LYS B 1 63 ? -10.461 -17.406 -10.547 1 94.19 63 LYS B O 1
ATOM 3485 N N . ILE B 1 64 ? -8.547 -17.469 -9.438 1 96.75 64 ILE B N 1
ATOM 3486 C CA . ILE B 1 64 ? -9.172 -18.062 -8.258 1 96.75 64 ILE B CA 1
ATOM 3487 C C . ILE B 1 64 ? -9.32 -17 -7.164 1 96.75 64 ILE B C 1
ATOM 3489 O O . ILE B 1 64 ? -8.352 -16.328 -6.797 1 96.75 64 ILE B O 1
ATOM 3493 N N . ARG B 1 65 ? -10.5 -16.859 -6.633 1 97.19 65 ARG B N 1
ATOM 3494 C CA . ARG B 1 65 ? -10.773 -15.844 -5.621 1 97.19 65 ARG B CA 1
ATOM 3495 C C . ARG B 1 65 ? -10.359 -16.328 -4.234 1 97.19 65 ARG B C 1
ATOM 3497 O O . ARG B 1 65 ? -10.211 -17.531 -4.012 1 97.19 65 ARG B O 1
ATOM 3504 N N . ARG B 1 66 ? -10.141 -15.391 -3.404 1 97.62 66 ARG B N 1
ATOM 3505 C CA . ARG B 1 66 ? -9.617 -15.68 -2.074 1 97.62 66 ARG B CA 1
ATOM 3506 C C . ARG B 1 66 ? -10.711 -15.57 -1.018 1 97.62 66 ARG B C 1
ATOM 3508 O O . ARG B 1 66 ? -11.531 -14.656 -1.059 1 97.62 66 ARG B O 1
ATOM 3515 N N . ALA B 1 67 ? -10.703 -16.5 -0.119 1 98 67 ALA B N 1
ATOM 3516 C CA . ALA B 1 67 ? -11.484 -16.359 1.104 1 98 67 ALA B CA 1
ATOM 3517 C C . ALA B 1 67 ? -10.711 -15.578 2.166 1 98 67 ALA B C 1
ATOM 3519 O O . ALA B 1 67 ? -9.625 -15.992 2.578 1 98 67 ALA B O 1
ATOM 3520 N N . MET B 1 68 ? -11.281 -14.508 2.607 1 97.31 68 MET B N 1
ATOM 3521 C CA . MET B 1 68 ? -10.688 -13.758 3.707 1 97.31 68 MET B CA 1
ATOM 3522 C C . MET B 1 68 ? -11.102 -14.336 5.055 1 97.31 68 MET B C 1
ATOM 3524 O O . MET B 1 68 ? -10.297 -14.398 5.984 1 97.31 68 MET B O 1
ATOM 3528 N N . MET B 1 69 ? -12.312 -14.656 5.09 1 96.62 69 MET B N 1
ATOM 3529 C CA . MET B 1 69 ? -12.844 -15.461 6.18 1 96.62 69 MET B CA 1
ATOM 3530 C C . MET B 1 69 ? -13.305 -16.828 5.676 1 96.62 69 MET B C 1
ATOM 3532 O O . MET B 1 69 ? -14.195 -16.906 4.828 1 96.62 69 MET B O 1
ATOM 3536 N N . LEU B 1 70 ? -12.766 -17.781 6.254 1 97.38 70 LEU B N 1
ATOM 3537 C CA . LEU B 1 70 ? -12.883 -19.125 5.695 1 97.38 70 LEU B CA 1
ATOM 3538 C C . LEU B 1 70 ? -14.289 -19.672 5.895 1 97.38 70 LEU B C 1
ATOM 3540 O O . LEU B 1 70 ? -14.961 -20.047 4.926 1 97.38 70 LEU B O 1
ATOM 3544 N N . ASP B 1 71 ? -14.789 -19.703 7.082 1 96.94 71 ASP B N 1
ATOM 3545 C CA . ASP B 1 71 ? -16.047 -20.359 7.406 1 96.94 71 ASP B CA 1
ATOM 3546 C C . ASP B 1 71 ? -17.219 -19.734 6.652 1 96.94 71 ASP B C 1
ATOM 3548 O O . ASP B 1 71 ? -17.906 -20.406 5.895 1 96.94 71 ASP B O 1
ATOM 3552 N N . PRO B 1 72 ? -17.406 -18.453 6.77 1 97 72 PRO B N 1
ATOM 3553 C CA . PRO B 1 72 ? -18.531 -17.875 6.023 1 97 72 PRO B CA 1
ATOM 3554 C C . PRO B 1 72 ? -18.359 -17.984 4.512 1 97 72 PRO B C 1
ATOM 3556 O O . PRO B 1 72 ? -19.344 -18.141 3.781 1 97 72 PRO B O 1
ATOM 3559 N N . ALA B 1 73 ? -17.188 -17.922 4.02 1 98.12 73 ALA B N 1
ATOM 3560 C CA . ALA B 1 73 ? -16.938 -18.047 2.586 1 98.12 73 ALA B CA 1
ATOM 3561 C C . ALA B 1 73 ? -17.328 -19.422 2.08 1 98.12 73 ALA B C 1
ATOM 3563 O O . ALA B 1 73 ? -17.938 -19.562 1.023 1 98.12 73 ALA B O 1
ATOM 3564 N N . LEU B 1 74 ? -16.938 -20.469 2.822 1 98.25 74 LEU B N 1
ATOM 3565 C CA . LEU B 1 74 ? -17.25 -21.828 2.434 1 98.25 74 LEU B CA 1
ATOM 3566 C C . LEU B 1 74 ? -18.766 -22.047 2.385 1 98.25 74 LEU B C 1
ATOM 3568 O O . LEU B 1 74 ? -19.281 -22.609 1.417 1 98.25 74 LEU B O 1
ATOM 3572 N N . ARG B 1 75 ? -19.453 -21.562 3.365 1 96.69 75 ARG B N 1
ATOM 3573 C CA . ARG B 1 75 ? -20.891 -21.766 3.484 1 96.69 75 ARG B CA 1
ATOM 3574 C C . ARG B 1 75 ? -21.641 -21.031 2.383 1 96.69 75 ARG B C 1
ATOM 3576 O O . ARG B 1 75 ? -22.672 -21.5 1.895 1 96.69 75 ARG B O 1
ATOM 3583 N N . ARG B 1 76 ? -21.156 -19.953 2.096 1 96.75 76 ARG B N 1
ATOM 3584 C CA . ARG B 1 76 ? -21.812 -19.141 1.081 1 96.75 76 ARG B CA 1
ATOM 3585 C C . ARG B 1 76 ? -21.516 -19.672 -0.32 1 96.75 76 ARG B C 1
ATOM 3587 O O . ARG B 1 76 ? -22.375 -19.594 -1.206 1 96.75 76 ARG B O 1
ATOM 3594 N N . HIS B 1 77 ? -20.344 -20.219 -0.541 1 97.56 77 HIS B N 1
ATOM 3595 C CA . HIS B 1 77 ? -19.844 -20.484 -1.882 1 97.56 77 HIS B CA 1
ATOM 3596 C C . HIS B 1 77 ? -20.109 -21.938 -2.291 1 97.56 77 HIS B C 1
ATOM 3598 O O . HIS B 1 77 ? -20.25 -22.234 -3.479 1 97.56 77 HIS B O 1
ATOM 3604 N N . PHE B 1 78 ? -20.156 -22.812 -1.355 1 97.69 78 PHE B N 1
ATOM 3605 C CA . PHE B 1 78 ? -20.312 -24.234 -1.657 1 97.69 78 PHE B CA 1
ATOM 3606 C C . PHE B 1 78 ? -21.609 -24.766 -1.071 1 97.69 78 PHE B C 1
ATOM 3608 O O . PHE B 1 78 ? -22.094 -24.266 -0.051 1 97.69 78 PHE B O 1
ATOM 3615 N N . SER B 1 79 ? -22.219 -25.703 -1.704 1 93.06 79 SER B N 1
ATOM 3616 C CA . SER B 1 79 ? -23.531 -26.219 -1.309 1 93.06 79 SER B CA 1
ATOM 3617 C C . SER B 1 79 ? -23.391 -27.484 -0.48 1 93.06 79 SER B C 1
ATOM 3619 O O . SER B 1 79 ? -24.25 -27.781 0.353 1 93.06 79 SER B O 1
ATOM 3621 N N . SER B 1 80 ? -22.5 -28.312 -0.617 1 87.94 80 SER B N 1
ATOM 3622 C CA . SER B 1 80 ? -22.391 -29.578 0.103 1 87.94 80 SER B CA 1
ATOM 3623 C C . SER B 1 80 ? -21.016 -29.734 0.722 1 87.94 80 SER B C 1
ATOM 3625 O O . SER B 1 80 ? -20.656 -29.031 1.67 1 87.94 80 SER B O 1
ATOM 3627 N N . GLY B 1 81 ? -20.094 -30.5 0.104 1 94.12 81 GLY B N 1
ATOM 3628 C CA . GLY B 1 81 ? -18.734 -30.734 0.573 1 94.12 81 GLY B CA 1
ATOM 3629 C C . GLY B 1 81 ? -17.688 -30.109 -0.329 1 94.12 81 GLY B C 1
ATOM 3630 O O . GLY B 1 81 ? -18.016 -29.531 -1.367 1 94.12 81 GLY B O 1
ATOM 3631 N N . VAL B 1 82 ? -16.484 -30.172 0.29 1 98.19 82 VAL B N 1
ATOM 3632 C CA . VAL B 1 82 ? -15.391 -29.562 -0.465 1 98.19 82 VAL B CA 1
ATOM 3633 C C . VAL B 1 82 ? -14.195 -30.516 -0.504 1 98.19 82 VAL B C 1
ATOM 3635 O O . VAL B 1 82 ? -14.016 -31.328 0.4 1 98.19 82 VAL B O 1
ATOM 3638 N N . LEU B 1 83 ? -13.5 -30.438 -1.581 1 98.19 83 LEU B N 1
ATOM 3639 C CA . LEU B 1 83 ? -12.195 -31.078 -1.703 1 98.19 83 LEU B CA 1
ATOM 3640 C C . LEU B 1 83 ? -11.07 -30.078 -1.466 1 98.19 83 LEU B C 1
ATOM 3642 O O . LEU B 1 83 ? -11.117 -28.953 -1.98 1 98.19 83 LEU B O 1
ATOM 3646 N N . VAL B 1 84 ? -10.086 -30.453 -0.65 1 98.69 84 VAL B N 1
ATOM 3647 C CA . VAL B 1 84 ? -9.016 -29.547 -0.277 1 98.69 84 VAL B CA 1
ATOM 3648 C C . VAL B 1 84 ? -7.688 -30.047 -0.842 1 98.69 84 VAL B C 1
ATOM 3650 O O . VAL B 1 84 ? -7.281 -31.172 -0.574 1 98.69 84 VAL B O 1
ATOM 3653 N N . GLU B 1 85 ? -7.078 -29.172 -1.669 1 98.75 85 GLU B N 1
ATOM 3654 C CA . GLU B 1 85 ? -5.781 -29.469 -2.273 1 98.75 85 GLU B CA 1
ATOM 3655 C C . GLU B 1 85 ? -4.723 -28.469 -1.818 1 98.75 85 GLU B C 1
ATOM 3657 O O . GLU B 1 85 ? -5.051 -27.375 -1.347 1 98.75 85 GLU B O 1
ATOM 3662 N N . GLU B 1 86 ? -3.496 -28.859 -1.895 1 98.56 86 GLU B N 1
ATOM 3663 C CA . GLU B 1 86 ? -2.422 -27.938 -1.567 1 98.56 86 GLU B CA 1
ATOM 3664 C C . GLU B 1 86 ? -2.271 -26.859 -2.646 1 98.56 86 GLU B C 1
ATOM 3666 O O . GLU B 1 86 ? -2.252 -27.172 -3.838 1 98.56 86 GLU B O 1
ATOM 3671 N N . LYS B 1 87 ? -2.357 -25.656 -2.252 1 98.38 87 LYS B N 1
ATOM 3672 C CA . LYS B 1 87 ? -1.922 -24.562 -3.121 1 98.38 87 LYS B CA 1
ATOM 3673 C C . LYS B 1 87 ? -0.401 -24.438 -3.129 1 98.38 87 LYS B C 1
ATOM 3675 O O . LYS B 1 87 ? 0.186 -23.859 -2.211 1 98.38 87 LYS B O 1
ATOM 3680 N N . MET B 1 88 ? 0.245 -24.938 -4.105 1 97.5 88 MET B N 1
ATOM 3681 C CA . MET B 1 88 ? 1.702 -24.906 -4.184 1 97.5 88 MET B CA 1
ATOM 3682 C C . MET B 1 88 ? 2.193 -23.547 -4.648 1 97.5 88 MET B C 1
ATOM 3684 O O . MET B 1 88 ? 1.459 -22.812 -5.309 1 97.5 88 MET B O 1
ATOM 3688 N N . ASN B 1 89 ? 3.369 -23.266 -4.207 1 96.31 89 ASN B N 1
ATOM 3689 C CA . ASN B 1 89 ? 3.947 -21.969 -4.512 1 96.31 89 ASN B CA 1
ATOM 3690 C C . ASN B 1 89 ? 5.004 -22.062 -5.609 1 96.31 89 ASN B C 1
ATOM 3692 O O . ASN B 1 89 ? 6.188 -22.25 -5.32 1 96.31 89 ASN B O 1
ATOM 3696 N N . GLY B 1 90 ? 4.648 -21.953 -6.777 1 97.06 90 GLY B N 1
ATOM 3697 C CA . GLY B 1 90 ? 5.457 -21.906 -7.984 1 97.06 90 GLY B CA 1
ATOM 3698 C C . GLY B 1 90 ? 4.871 -21.031 -9.07 1 97.06 90 GLY B C 1
ATOM 3699 O O . GLY B 1 90 ? 4.32 -19.969 -8.781 1 97.06 90 GLY B O 1
ATOM 3700 N N . HIS B 1 91 ? 5.137 -21.344 -10.281 1 97.12 91 HIS B N 1
ATOM 3701 C CA . HIS B 1 91 ? 4.469 -20.625 -11.359 1 97.12 91 HIS B CA 1
ATOM 3702 C C . HIS B 1 91 ? 3.531 -21.531 -12.141 1 97.12 91 HIS B C 1
ATOM 3704 O O . HIS B 1 91 ? 3.838 -22.703 -12.359 1 97.12 91 HIS B O 1
ATOM 3710 N N . ASN B 1 92 ? 2.443 -20.938 -12.508 1 97.44 92 ASN B N 1
ATOM 3711 C CA . ASN B 1 92 ? 1.379 -21.656 -13.203 1 97.44 92 ASN B CA 1
ATOM 3712 C C . ASN B 1 92 ? 1.736 -21.906 -14.664 1 97.44 92 ASN B C 1
ATOM 3714 O O . ASN B 1 92 ? 2.229 -21 -15.352 1 97.44 92 ASN B O 1
ATOM 3718 N N . VAL B 1 93 ? 1.435 -23.156 -15.102 1 98.31 93 VAL B N 1
ATOM 3719 C CA . VAL B 1 93 ? 1.663 -23.469 -16.516 1 98.31 93 VAL B CA 1
ATOM 3720 C C . VAL B 1 93 ? 0.496 -24.281 -17.062 1 98.31 93 VAL B C 1
ATOM 3722 O O . VAL B 1 93 ? -0.154 -25.016 -16.3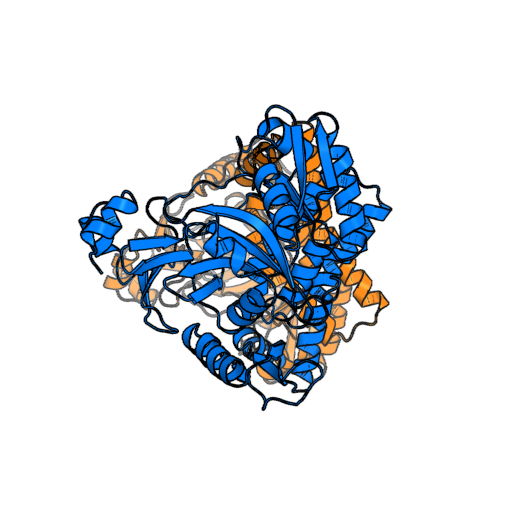12 1 98.31 93 VAL B O 1
ATOM 3725 N N . ARG B 1 94 ? 0.25 -24.141 -18.344 1 98.38 94 ARG B N 1
ATOM 3726 C CA . ARG B 1 94 ? -0.6 -25.031 -19.125 1 98.38 94 ARG B CA 1
ATOM 3727 C C . ARG B 1 94 ? 0.213 -25.781 -20.172 1 98.38 94 ARG B C 1
ATOM 3729 O O . ARG B 1 94 ? 0.888 -25.172 -21 1 98.38 94 ARG B O 1
ATOM 3736 N N . VAL B 1 95 ? 0.128 -27.094 -20.109 1 98.69 95 VAL B N 1
ATOM 3737 C CA . VAL B 1 95 ? 0.868 -27.938 -21.047 1 98.69 95 VAL B CA 1
ATOM 3738 C C . VAL B 1 95 ? -0.096 -28.562 -22.047 1 98.69 95 VAL B C 1
ATOM 3740 O O . VAL B 1 95 ? -1.11 -29.141 -21.656 1 98.69 95 VAL B O 1
ATOM 3743 N N . ALA B 1 96 ? 0.229 -28.469 -23.328 1 97.75 96 ALA B N 1
ATOM 3744 C CA . ALA B 1 96 ? -0.627 -29 -24.375 1 97.75 96 ALA B CA 1
ATOM 3745 C C . ALA B 1 96 ? 0.201 -29.469 -25.578 1 97.75 96 ALA B C 1
ATOM 3747 O O . ALA B 1 96 ? 1.328 -29.016 -25.766 1 97.75 96 ALA B O 1
ATOM 3748 N N . ARG B 1 97 ? -0.375 -30.406 -26.281 1 96.44 97 ARG B N 1
ATOM 3749 C CA . ARG B 1 97 ? 0.189 -30.797 -27.562 1 96.44 97 ARG B CA 1
ATOM 3750 C C . ARG B 1 97 ? -0.313 -29.891 -28.672 1 96.44 97 ARG B C 1
ATOM 3752 O O . ARG B 1 97 ? -1.521 -29.719 -28.859 1 96.44 97 ARG B O 1
ATOM 3759 N N . VAL B 1 98 ? 0.589 -29.297 -29.312 1 93.19 98 VAL B N 1
ATOM 3760 C CA . VAL B 1 98 ? 0.283 -28.453 -30.469 1 93.19 98 VAL B CA 1
ATOM 3761 C C . VAL B 1 98 ? 1.032 -28.953 -31.703 1 93.19 98 VAL B C 1
ATOM 3763 O O . VAL B 1 98 ? 2.262 -28.875 -31.766 1 93.19 98 VAL B O 1
ATOM 3766 N N . GLY B 1 99 ? 0.289 -29.344 -32.688 1 88.62 99 GLY B N 1
ATOM 3767 C CA . GLY B 1 99 ? 0.957 -30.062 -33.781 1 88.62 99 GLY B CA 1
ATOM 3768 C C . GLY B 1 99 ? 1.667 -31.312 -33.312 1 88.62 99 GLY B C 1
ATOM 3769 O O . GLY B 1 99 ? 1.048 -32.188 -32.719 1 88.62 99 GLY B O 1
ATOM 3770 N N . GLU B 1 100 ? 2.965 -31.328 -33.531 1 87.81 100 GLU B N 1
ATOM 3771 C CA . GLU B 1 100 ? 3.746 -32.5 -33.156 1 87.81 100 GLU B CA 1
ATOM 3772 C C . GLU B 1 100 ? 4.562 -32.219 -31.875 1 87.81 100 GLU B C 1
ATOM 3774 O O . GLU B 1 100 ? 5.348 -33.094 -31.453 1 87.81 100 GLU B O 1
ATOM 3779 N N . SER B 1 101 ? 4.27 -31.094 -31.344 1 91.94 101 SER B N 1
ATOM 3780 C CA . SER B 1 101 ? 5.125 -30.719 -30.219 1 91.94 101 SER B CA 1
ATOM 3781 C C . SER B 1 101 ? 4.305 -30.453 -28.969 1 91.94 101 SER B C 1
ATOM 3783 O O . SER B 1 101 ? 3.141 -30.062 -29.047 1 91.94 101 SER B O 1
ATOM 3785 N N . THR B 1 102 ? 4.941 -30.766 -27.875 1 96.25 102 THR B N 1
ATOM 3786 C CA . THR B 1 102 ? 4.391 -30.391 -26.578 1 96.25 102 THR B CA 1
ATOM 3787 C C . THR B 1 102 ? 4.965 -29.047 -26.125 1 96.25 102 THR B C 1
ATOM 3789 O O . THR B 1 102 ? 6.176 -28.844 -26.172 1 96.25 102 THR B O 1
ATOM 3792 N N . VAL B 1 103 ? 4.051 -28.141 -25.703 1 97.25 103 VAL B N 1
ATOM 3793 C CA . VAL B 1 103 ? 4.516 -26.828 -25.266 1 97.25 103 VAL B CA 1
ATOM 3794 C C . VAL B 1 103 ? 3.961 -26.516 -23.875 1 97.25 103 VAL B C 1
ATOM 3796 O O . VAL B 1 103 ? 2.922 -27.047 -23.484 1 97.25 103 VAL B O 1
ATOM 3799 N N . ALA B 1 104 ? 4.691 -25.719 -23.141 1 98.38 104 ALA B N 1
ATOM 3800 C CA . ALA B 1 104 ? 4.254 -25.188 -21.859 1 98.38 104 ALA B CA 1
ATOM 3801 C C . ALA B 1 104 ? 4.02 -23.688 -21.938 1 98.38 104 ALA B C 1
ATOM 3803 O O . ALA B 1 104 ? 4.93 -22.922 -22.266 1 98.38 104 ALA B O 1
ATOM 3804 N N . LEU B 1 105 ? 2.789 -23.281 -21.578 1 97.88 105 LEU B N 1
ATOM 3805 C CA . LEU B 1 105 ? 2.389 -21.875 -21.594 1 97.88 105 LEU B CA 1
ATOM 3806 C C . LEU B 1 105 ? 2.393 -21.312 -20.188 1 97.88 105 LEU B C 1
ATOM 3808 O O . LEU B 1 105 ? 1.812 -21.891 -19.266 1 97.88 105 LEU B O 1
ATOM 3812 N N . THR B 1 106 ? 3.064 -20.156 -20 1 96.94 106 THR B N 1
ATOM 3813 C CA . THR B 1 106 ? 2.988 -19.469 -18.719 1 96.94 106 THR B CA 1
ATOM 3814 C C . THR B 1 106 ? 1.584 -18.922 -18.484 1 96.94 106 THR B C 1
ATOM 3816 O O . THR B 1 106 ? 0.729 -18.984 -19.375 1 96.94 106 THR B O 1
ATOM 3819 N N . ARG B 1 107 ? 1.403 -18.391 -17.297 1 95 107 ARG B N 1
ATOM 3820 C CA . ARG B 1 107 ? 0.115 -17.781 -16.969 1 95 107 ARG B CA 1
ATOM 3821 C C . ARG B 1 107 ? -0.265 -16.703 -17.969 1 95 107 ARG B C 1
ATOM 3823 O O . ARG B 1 107 ? -1.439 -16.547 -18.312 1 95 107 ARG B O 1
ATOM 3830 N N . GLY B 1 108 ? 0.707 -16 -18.531 1 94.56 108 GLY B N 1
ATOM 3831 C CA . GLY B 1 108 ? 0.466 -14.938 -19.484 1 94.56 108 GLY B CA 1
ATOM 3832 C C . GLY B 1 108 ? 0.316 -15.43 -20.906 1 94.56 108 GLY B C 1
ATOM 3833 O O . GLY B 1 108 ? 0.052 -14.648 -21.828 1 94.56 108 GLY B O 1
ATOM 3834 N N . GLY B 1 109 ? 0.515 -16.641 -21.141 1 95.88 109 GLY B N 1
ATOM 3835 C CA . GLY B 1 109 ? 0.301 -17.234 -22.453 1 95.88 109 GLY B CA 1
ATOM 3836 C C . GLY B 1 109 ? 1.568 -17.312 -23.281 1 95.88 109 GLY B C 1
ATOM 3837 O O . GLY B 1 109 ? 1.513 -17.562 -24.484 1 95.88 109 GLY B O 1
ATOM 3838 N N . PHE B 1 110 ? 2.648 -17.109 -22.672 1 96.5 110 PHE B N 1
ATOM 3839 C CA . PHE B 1 110 ? 3.914 -17.234 -23.375 1 96.5 110 PHE B CA 1
ATOM 3840 C C . PHE B 1 110 ? 4.383 -18.688 -23.406 1 96.5 110 PHE B C 1
ATOM 3842 O O . PHE B 1 110 ? 4.289 -19.391 -22.406 1 96.5 110 PHE B O 1
ATOM 3849 N N . ILE B 1 111 ? 4.883 -19.078 -24.578 1 97.19 111 ILE B N 1
ATOM 3850 C CA . ILE B 1 111 ? 5.574 -20.359 -24.625 1 97.19 111 ILE B CA 1
ATOM 3851 C C . ILE B 1 111 ? 6.938 -20.234 -23.953 1 97.19 111 ILE B C 1
ATOM 3853 O O . ILE B 1 111 ? 7.832 -19.562 -24.469 1 97.19 111 ILE B O 1
ATOM 3857 N N . CYS B 1 112 ? 7.117 -20.859 -22.859 1 97.44 112 CYS B N 1
ATOM 3858 C CA . CYS B 1 112 ? 8.367 -20.781 -22.109 1 97.44 112 CYS B CA 1
ATOM 3859 C C . CYS B 1 112 ? 9.281 -21.953 -22.469 1 97.44 112 CYS B C 1
ATOM 3861 O O . CYS B 1 112 ? 8.945 -23.109 -22.188 1 97.44 112 CYS B O 1
ATOM 3863 N N . PRO B 1 113 ? 10.461 -21.672 -22.969 1 97.94 113 PRO B N 1
ATOM 3864 C CA . PRO B 1 113 ? 11.359 -22.75 -23.406 1 97.94 113 PRO B CA 1
ATOM 3865 C C . PRO B 1 113 ? 11.789 -23.656 -22.25 1 97.94 113 PRO B C 1
ATOM 3867 O O . PRO B 1 113 ? 11.805 -24.875 -22.391 1 97.94 113 PRO B O 1
ATOM 3870 N N . TYR B 1 114 ? 12.062 -23.094 -21.141 1 98.06 114 TYR B N 1
ATOM 3871 C CA . TYR B 1 114 ? 12.531 -23.859 -20 1 98.06 114 TYR B CA 1
ATOM 3872 C C . TYR B 1 114 ? 11.414 -24.734 -19.438 1 98.06 114 TYR B C 1
ATOM 3874 O O . TYR B 1 114 ? 11.609 -25.938 -19.219 1 98.06 114 TYR B O 1
ATOM 3882 N N . SER B 1 115 ? 10.273 -24.188 -19.234 1 98.44 115 SER B N 1
ATOM 3883 C CA . SER B 1 115 ? 9.133 -24.953 -18.734 1 98.44 115 SER B CA 1
ATOM 3884 C C . SER B 1 115 ? 8.75 -26.062 -19.719 1 98.44 115 SER B C 1
ATOM 3886 O O . SER B 1 115 ? 8.305 -27.125 -19.297 1 98.44 115 SER B O 1
ATOM 3888 N N . THR B 1 116 ? 8.891 -25.75 -21 1 98.44 116 THR B N 1
ATOM 3889 C CA . THR B 1 116 ? 8.602 -26.75 -22.031 1 98.44 116 THR B CA 1
ATOM 3890 C C . THR B 1 116 ? 9.547 -27.938 -21.906 1 98.44 116 THR B C 1
ATOM 3892 O O . THR B 1 116 ? 9.117 -29.094 -21.984 1 98.44 116 THR B O 1
ATOM 3895 N N . GLU B 1 117 ? 10.805 -27.641 -21.75 1 98.06 117 GLU B N 1
ATOM 3896 C CA . GLU B 1 117 ? 11.781 -28.719 -21.578 1 98.06 117 GLU B CA 1
ATOM 3897 C C . GLU B 1 117 ? 11.43 -29.578 -20.359 1 98.06 117 GLU B C 1
ATOM 3899 O O . GLU B 1 117 ? 11.445 -30.812 -20.453 1 98.06 117 GLU B O 1
ATOM 3904 N N . VAL B 1 118 ? 11.094 -28.984 -19.266 1 97.75 118 VAL B N 1
ATOM 3905 C CA . VAL B 1 118 ? 10.75 -29.688 -18.047 1 97.75 118 VAL B CA 1
ATOM 3906 C C . VAL B 1 118 ? 9.492 -30.531 -18.266 1 97.75 118 VAL B C 1
ATOM 3908 O O . VAL B 1 118 ? 9.43 -31.703 -17.875 1 97.75 118 VAL B O 1
ATOM 3911 N N . ALA B 1 119 ? 8.508 -30 -18.891 1 98.12 119 ALA B N 1
ATOM 3912 C CA . ALA B 1 119 ? 7.258 -30.703 -19.172 1 98.12 119 ALA B CA 1
ATOM 3913 C C . ALA B 1 119 ? 7.508 -31.938 -20.031 1 98.12 119 ALA B C 1
ATOM 3915 O O . ALA B 1 119 ? 6.973 -33 -19.766 1 98.12 119 ALA B O 1
ATOM 3916 N N . ARG B 1 120 ? 8.289 -31.781 -21.078 1 97.56 120 ARG B N 1
ATOM 3917 C CA . ARG B 1 120 ? 8.578 -32.875 -22 1 97.56 120 ARG B CA 1
ATOM 3918 C C . ARG B 1 120 ? 9.305 -34.031 -21.297 1 97.56 120 ARG B C 1
ATOM 3920 O O . ARG B 1 120 ? 9.125 -35.188 -21.656 1 97.56 120 ARG B O 1
ATOM 3927 N N . GLU B 1 121 ? 10.039 -33.625 -20.344 1 96.62 121 GLU B N 1
ATOM 3928 C CA . GLU B 1 121 ? 10.797 -34.625 -19.594 1 96.62 121 GLU B CA 1
ATOM 3929 C C . GLU B 1 121 ? 9.906 -35.375 -18.594 1 96.62 121 GLU B C 1
ATOM 3931 O O . GLU B 1 121 ? 10.109 -36.562 -18.344 1 96.62 121 GLU B O 1
ATOM 3936 N N . GLN B 1 122 ? 8.961 -34.688 -18.062 1 97.62 122 GLN B N 1
ATOM 3937 C CA . GLN B 1 122 ? 8.312 -35.219 -16.859 1 97.62 122 GLN B CA 1
ATOM 3938 C C . GLN B 1 122 ? 6.902 -35.719 -17.172 1 97.62 122 GLN B C 1
ATOM 3940 O O . GLN B 1 122 ? 6.301 -36.438 -16.391 1 97.62 122 GLN B O 1
ATOM 3945 N N . ILE B 1 123 ? 6.312 -35.312 -18.266 1 98.06 123 ILE B N 1
ATOM 3946 C CA . ILE B 1 123 ? 4.977 -35.75 -18.656 1 98.06 123 ILE B CA 1
ATOM 3947 C C . ILE B 1 123 ? 5.082 -36.781 -19.781 1 98.06 123 ILE B C 1
ATOM 3949 O O . ILE B 1 123 ? 5.629 -36.5 -20.844 1 98.06 123 ILE B O 1
ATOM 3953 N N . PRO B 1 124 ? 4.535 -37.938 -19.594 1 97.38 124 PRO B N 1
ATOM 3954 C CA . PRO B 1 124 ? 4.613 -38.969 -20.641 1 97.38 124 PRO B CA 1
ATOM 3955 C C . PRO B 1 124 ? 3.889 -38.562 -21.922 1 97.38 124 PRO B C 1
ATOM 3957 O O . PRO B 1 124 ? 2.717 -38.188 -21.875 1 97.38 124 PRO B O 1
ATOM 3960 N N . PRO B 1 125 ? 4.562 -38.719 -23 1 95.38 125 PRO B N 1
ATOM 3961 C CA . PRO B 1 125 ? 3.953 -38.312 -24.266 1 95.38 125 PRO B CA 1
ATOM 3962 C C . PRO B 1 125 ? 2.707 -39.125 -24.625 1 95.38 125 PRO B C 1
ATOM 3964 O O . PRO B 1 125 ? 1.871 -38.656 -25.406 1 95.38 125 PRO B O 1
ATOM 3967 N N . GLU B 1 126 ? 2.602 -40.281 -24.094 1 96.62 126 GLU B N 1
ATOM 3968 C CA . GLU B 1 126 ? 1.475 -41.188 -24.359 1 96.62 126 GLU B CA 1
ATOM 3969 C C . GLU B 1 126 ? 0.148 -40.531 -24.016 1 96.62 126 GLU B C 1
ATOM 3971 O O . GLU B 1 126 ? -0.875 -40.781 -24.641 1 96.62 126 GLU B O 1
ATOM 3976 N N . ILE B 1 127 ? 0.172 -39.688 -23.031 1 97.88 127 ILE B N 1
ATOM 3977 C CA . ILE B 1 127 ? -1.066 -39.062 -22.578 1 97.88 127 ILE B CA 1
ATOM 3978 C C . ILE B 1 127 ? -1.665 -38.219 -23.703 1 97.88 127 ILE B C 1
ATOM 3980 O O . ILE B 1 127 ? -2.883 -38.219 -23.891 1 97.88 127 ILE B O 1
ATOM 3984 N N . PHE B 1 128 ? -0.819 -37.594 -24.438 1 97.12 128 PHE B N 1
ATOM 3985 C CA . PHE B 1 128 ? -1.299 -36.719 -25.516 1 97.12 128 PHE B CA 1
ATOM 3986 C C . PHE B 1 128 ? -1.647 -37.562 -26.75 1 97.12 128 PHE B C 1
ATOM 3988 O O . PHE B 1 128 ? -2.385 -37.094 -27.625 1 97.12 128 PHE B O 1
ATOM 3995 N N . ARG B 1 129 ? -1.046 -38.688 -26.859 1 95.69 129 ARG B N 1
ATOM 3996 C CA . ARG B 1 129 ? -1.472 -39.594 -27.922 1 95.69 129 ARG B CA 1
ATOM 3997 C C . ARG B 1 129 ? -2.893 -40.094 -27.672 1 95.69 129 ARG B C 1
ATOM 3999 O O . ARG B 1 129 ? -3.707 -40.156 -28.594 1 95.69 129 ARG B O 1
ATOM 4006 N N . ASP B 1 130 ? -3.088 -40.469 -26.453 1 97.12 130 ASP B N 1
ATOM 4007 C CA . ASP B 1 130 ? -4.395 -40.969 -26.047 1 97.12 130 ASP B CA 1
ATOM 4008 C C . ASP B 1 130 ? -5.434 -39.875 -25.984 1 97.12 130 ASP B C 1
ATOM 4010 O O . ASP B 1 130 ? -6.617 -40.094 -26.234 1 97.12 130 ASP B O 1
ATOM 4014 N N . HIS B 1 131 ? -5.035 -38.688 -25.594 1 96.81 131 HIS B N 1
ATOM 4015 C CA . HIS B 1 131 ? -5.906 -37.5 -25.453 1 96.81 131 HIS B CA 1
ATOM 4016 C C . HIS B 1 131 ? -5.301 -36.312 -26.156 1 96.81 131 HIS B C 1
ATOM 4018 O O . HIS B 1 131 ? -4.809 -35.375 -25.484 1 96.81 131 HIS B O 1
ATOM 4024 N N . PRO B 1 132 ? -5.449 -36.188 -27.453 1 95.69 132 PRO B N 1
ATOM 4025 C CA . PRO B 1 132 ? -4.746 -35.156 -28.219 1 95.69 132 PRO B CA 1
ATOM 4026 C C . PRO B 1 132 ? -5.242 -33.75 -27.906 1 95.69 132 PRO B C 1
ATOM 4028 O O . PRO B 1 132 ? -4.52 -32.781 -28.125 1 95.69 132 PRO B O 1
ATOM 4031 N N . ASP B 1 133 ? -6.453 -33.594 -27.359 1 95.75 133 ASP B N 1
ATOM 4032 C CA . ASP B 1 133 ? -7.012 -32.281 -27.094 1 95.75 133 ASP B CA 1
ATOM 4033 C C . ASP B 1 133 ? -6.855 -31.891 -25.625 1 95.75 133 ASP B C 1
ATOM 4035 O O . ASP B 1 133 ? -7.332 -30.844 -25.203 1 95.75 133 ASP B O 1
ATOM 4039 N N . LEU B 1 134 ? -6.145 -32.656 -24.906 1 97.62 134 LEU B N 1
ATOM 4040 C CA . LEU B 1 134 ? -5.996 -32.469 -23.469 1 97.62 134 LEU B CA 1
ATOM 4041 C C . LEU B 1 134 ? -5.086 -31.281 -23.172 1 97.62 134 LEU B C 1
ATOM 4043 O O . LEU B 1 134 ? -4.074 -31.078 -23.844 1 97.62 134 LEU B O 1
ATOM 4047 N N . VAL B 1 135 ? -5.48 -30.484 -22.219 1 98.31 135 VAL B N 1
ATOM 4048 C CA . VAL B 1 135 ? -4.652 -29.422 -21.641 1 98.31 135 VAL B CA 1
ATOM 4049 C C . VAL B 1 135 ? -4.402 -29.703 -20.156 1 98.31 135 VAL B C 1
ATOM 4051 O O . VAL B 1 135 ? -5.344 -29.859 -19.391 1 98.31 135 VAL B O 1
ATOM 4054 N N . LEU B 1 136 ? -3.145 -29.797 -19.781 1 98.69 136 LEU B N 1
ATOM 4055 C CA . LEU B 1 136 ? -2.754 -30.047 -18.391 1 98.69 136 LEU B CA 1
ATOM 4056 C C . LEU B 1 136 ? -2.355 -28.75 -17.688 1 98.69 136 LEU B C 1
ATOM 4058 O O . LEU B 1 136 ? -1.368 -28.109 -18.078 1 98.69 136 LEU B O 1
ATOM 4062 N N . SER B 1 137 ? -3.137 -28.328 -16.719 1 98.44 137 SER B N 1
ATOM 4063 C CA . SER B 1 137 ? -2.773 -27.188 -15.898 1 98.44 137 SER B CA 1
ATOM 4064 C C . SER B 1 137 ? -2.045 -27.625 -14.633 1 98.44 137 SER B C 1
ATOM 4066 O O . SER B 1 137 ? -2.549 -28.469 -13.883 1 98.44 137 SER B O 1
ATOM 4068 N N . GLY B 1 138 ? -0.89 -27.078 -14.438 1 98.56 138 GLY B N 1
ATOM 4069 C CA . GLY B 1 138 ? -0.101 -27.469 -13.289 1 98.56 138 GLY B CA 1
ATOM 4070 C C . GLY B 1 138 ? 0.754 -26.359 -12.727 1 98.56 138 GLY B C 1
ATOM 4071 O O . GLY B 1 138 ? 0.764 -25.25 -13.266 1 98.56 138 GLY B O 1
ATOM 4072 N N . GLU B 1 139 ? 1.364 -26.609 -11.578 1 98.5 139 GLU B N 1
ATOM 4073 C CA . GLU B 1 139 ? 2.301 -25.703 -10.914 1 98.5 139 GLU B CA 1
ATOM 4074 C C . GLU B 1 139 ? 3.732 -26.234 -11.008 1 98.5 139 GLU B C 1
ATOM 4076 O O . GLU B 1 139 ? 3.988 -27.406 -10.742 1 98.5 139 GLU B O 1
ATOM 4081 N N . MET B 1 140 ? 4.574 -25.391 -11.477 1 98.44 140 MET B N 1
ATOM 4082 C CA . MET B 1 140 ? 5.992 -25.734 -11.469 1 98.44 140 MET B CA 1
ATOM 4083 C C . MET B 1 140 ? 6.684 -25.172 -10.234 1 98.44 140 MET B C 1
ATOM 4085 O O . MET B 1 140 ? 6.621 -23.969 -9.969 1 98.44 140 MET B O 1
ATOM 4089 N N . VAL B 1 141 ? 7.336 -26.078 -9.5 1 98.19 141 VAL B N 1
ATOM 4090 C CA . VAL B 1 141 ? 7.941 -25.672 -8.242 1 98.19 141 VAL B CA 1
ATOM 4091 C C . VAL B 1 141 ? 9.367 -26.203 -8.156 1 98.19 141 VAL B C 1
ATOM 4093 O O . VAL B 1 141 ? 9.703 -27.203 -8.797 1 98.19 141 VAL B O 1
ATOM 4096 N N . GLY B 1 142 ? 10.227 -25.5 -7.316 1 97.75 142 GLY B N 1
ATOM 4097 C CA . GLY B 1 142 ? 11.586 -25.969 -7.074 1 97.75 142 GLY B CA 1
ATOM 4098 C C . GLY B 1 142 ? 12.602 -24.844 -6.98 1 97.75 142 GLY B C 1
ATOM 4099 O O . GLY B 1 142 ? 12.289 -23.688 -7.289 1 97.75 142 GLY B O 1
ATOM 4100 N N . PRO B 1 143 ? 13.797 -25.172 -6.594 1 96.94 143 PRO B N 1
ATOM 4101 C CA . PRO B 1 143 ? 14.828 -24.156 -6.375 1 96.94 143 PRO B CA 1
ATOM 4102 C C . PRO B 1 143 ? 15.336 -23.547 -7.676 1 96.94 143 PRO B C 1
ATOM 4104 O O . PRO B 1 143 ? 15.898 -22.438 -7.664 1 96.94 143 PRO B O 1
ATOM 4107 N N . LYS B 1 144 ? 15.227 -24.25 -8.789 1 97.75 144 LYS B N 1
ATOM 4108 C CA . LYS B 1 144 ? 15.688 -23.734 -10.078 1 97.75 144 LYS B CA 1
ATOM 4109 C C . LYS B 1 144 ? 14.523 -23.172 -10.891 1 97.75 144 LYS B C 1
ATOM 4111 O O . LYS B 1 144 ? 14.477 -23.328 -12.109 1 97.75 144 LYS B O 1
ATOM 4116 N N . ASN B 1 145 ? 13.523 -22.688 -10.195 1 97.31 145 ASN B N 1
ATOM 4117 C CA . ASN B 1 145 ? 12.422 -21.938 -10.797 1 97.31 145 ASN B CA 1
ATOM 4118 C C . ASN B 1 145 ? 12.812 -20.484 -11.047 1 97.31 145 ASN B C 1
ATOM 4120 O O . ASN B 1 145 ? 13.125 -19.75 -10.109 1 97.31 145 ASN B O 1
ATOM 4124 N N . PRO B 1 146 ? 12.797 -20.062 -12.258 1 95.5 146 PRO B N 1
ATOM 4125 C CA . PRO B 1 146 ? 13.289 -18.719 -12.562 1 95.5 146 PRO B CA 1
ATOM 4126 C C . PRO B 1 146 ? 12.344 -17.625 -12.094 1 95.5 146 PRO B C 1
ATOM 4128 O O . PRO B 1 146 ? 12.719 -16.453 -12.055 1 95.5 146 PRO B O 1
ATOM 4131 N N . TYR B 1 147 ? 11.148 -18.031 -11.789 1 93.62 147 TYR B N 1
ATOM 4132 C CA . TYR B 1 147 ? 10.133 -17.047 -11.445 1 93.62 147 TYR B CA 1
ATOM 4133 C C . TYR B 1 147 ? 9.898 -17.016 -9.938 1 93.62 147 TYR B C 1
ATOM 4135 O O . TYR B 1 147 ? 9.68 -15.945 -9.359 1 93.62 147 TYR B O 1
ATOM 4143 N N . VAL B 1 148 ? 9.891 -18.156 -9.289 1 93.75 148 VAL B N 1
ATOM 4144 C CA . VAL B 1 148 ? 9.594 -18.281 -7.867 1 93.75 148 VAL B CA 1
ATOM 4145 C C . VAL B 1 148 ? 10.422 -19.422 -7.277 1 93.75 148 VAL B C 1
ATOM 4147 O O . VAL B 1 148 ? 9.883 -20.484 -6.945 1 93.75 148 VAL B O 1
ATOM 4150 N N . PRO B 1 149 ? 11.586 -19.203 -7.082 1 93.75 149 PRO B N 1
ATOM 4151 C CA . PRO B 1 149 ? 12.43 -20.281 -6.539 1 93.75 149 PRO B CA 1
ATOM 4152 C C . PRO B 1 149 ? 12.094 -20.609 -5.082 1 93.75 149 PRO B C 1
ATOM 4154 O O . PRO B 1 149 ? 12.07 -19.703 -4.234 1 93.75 149 PRO B O 1
ATOM 4157 N N . LYS B 1 150 ? 11.766 -21.844 -4.863 1 94.12 150 LYS B N 1
ATOM 4158 C CA . LYS B 1 150 ? 11.484 -22.328 -3.514 1 94.12 150 LYS B CA 1
ATOM 4159 C C . LYS B 1 150 ? 12.219 -23.625 -3.238 1 94.12 150 LYS B C 1
ATOM 4161 O O . LYS B 1 150 ? 12.266 -24.516 -4.094 1 94.12 150 LYS B O 1
ATOM 4166 N N . GLU B 1 151 ? 12.719 -23.75 -2.055 1 94.69 151 GLU B N 1
ATOM 4167 C CA . GLU B 1 151 ? 13.438 -24.969 -1.665 1 94.69 151 GLU B CA 1
ATOM 4168 C C . GLU B 1 151 ? 12.562 -25.875 -0.804 1 94.69 151 GLU B C 1
ATOM 4170 O O . GLU B 1 151 ? 12.953 -26.984 -0.48 1 94.69 151 GLU B O 1
ATOM 4175 N N . VAL B 1 152 ? 11.414 -25.453 -0.54 1 94.88 152 VAL B N 1
ATOM 4176 C CA . VAL B 1 152 ? 10.594 -26.125 0.472 1 94.88 152 VAL B CA 1
ATOM 4177 C C . VAL B 1 152 ? 9.945 -27.359 -0.124 1 94.88 152 VAL B C 1
ATOM 4179 O O . VAL B 1 152 ? 9.43 -28.203 0.607 1 94.88 152 VAL B O 1
ATOM 4182 N N . TYR B 1 153 ? 9.898 -27.516 -1.403 1 94.81 153 TYR B N 1
ATOM 4183 C CA . TYR B 1 153 ? 9.312 -28.672 -2.064 1 94.81 153 TYR B CA 1
ATOM 4184 C C . TYR B 1 153 ? 10.383 -29.703 -2.389 1 94.81 153 TYR B C 1
ATOM 4186 O O . TYR B 1 153 ? 11.562 -29.375 -2.51 1 94.81 153 TYR B O 1
ATOM 4194 N N . PRO B 1 154 ? 10 -30.938 -2.482 1 93.69 154 PRO B N 1
ATOM 4195 C CA . PRO B 1 154 ? 10.977 -31.984 -2.756 1 93.69 154 PRO B CA 1
ATOM 4196 C C . PRO B 1 154 ? 11.383 -32.062 -4.227 1 93.69 154 PRO B C 1
ATOM 4198 O O . PRO B 1 154 ? 11.258 -33.094 -4.855 1 93.69 154 PRO B O 1
ATOM 4201 N N . ALA B 1 155 ? 11.797 -31 -4.816 1 94.31 155 ALA B N 1
ATOM 4202 C CA . ALA B 1 155 ? 12.266 -30.906 -6.195 1 94.31 155 ALA B CA 1
ATOM 4203 C C . ALA B 1 155 ? 13.758 -30.578 -6.242 1 94.31 155 ALA B C 1
ATOM 4205 O O . ALA B 1 155 ? 14.227 -29.672 -5.543 1 94.31 155 ALA B O 1
ATOM 4206 N N . GLU B 1 156 ? 14.469 -31.312 -7.004 1 92.12 156 GLU B N 1
ATOM 4207 C CA . GLU B 1 156 ? 15.891 -31.047 -7.16 1 92.12 156 GLU B CA 1
ATOM 4208 C C . GLU B 1 156 ? 16.125 -29.766 -7.953 1 92.12 156 GLU B C 1
ATOM 4210 O O . GLU B 1 156 ? 16.953 -28.938 -7.574 1 92.12 156 GLU B O 1
ATOM 4215 N N . ALA B 1 157 ? 15.469 -29.641 -9.039 1 95.75 157 ALA B N 1
ATOM 4216 C CA . ALA B 1 157 ? 15.555 -28.438 -9.859 1 95.75 157 ALA B CA 1
ATOM 4217 C C . ALA B 1 157 ? 14.18 -27.797 -10.031 1 95.75 157 ALA B C 1
ATOM 4219 O O . ALA B 1 157 ? 13.852 -26.828 -9.352 1 95.75 157 ALA B O 1
ATOM 4220 N N . MET B 1 158 ? 13.359 -28.375 -10.797 1 97.19 158 MET B N 1
ATOM 4221 C CA . MET B 1 158 ? 11.992 -27.922 -11.016 1 97.19 158 MET B CA 1
ATOM 4222 C C . MET B 1 158 ? 11.07 -29.078 -11.367 1 97.19 158 MET B C 1
ATOM 4224 O O . MET B 1 158 ? 11.398 -29.891 -12.242 1 97.19 158 MET B O 1
ATOM 4228 N N . ASP B 1 159 ? 9.938 -29.141 -10.664 1 98.19 159 ASP B N 1
ATOM 4229 C CA . ASP B 1 159 ? 8.984 -30.234 -10.883 1 98.19 159 ASP B CA 1
ATOM 4230 C C . ASP B 1 159 ? 7.609 -29.688 -11.266 1 98.19 159 ASP B C 1
ATOM 4232 O O . ASP B 1 159 ? 7.207 -28.625 -10.797 1 98.19 159 ASP B O 1
ATOM 4236 N N . PHE B 1 160 ? 6.957 -30.484 -12.102 1 98.56 160 PHE B N 1
ATOM 4237 C CA . PHE B 1 160 ? 5.59 -30.188 -12.516 1 98.56 160 PHE B CA 1
ATOM 4238 C C . PHE B 1 160 ? 4.59 -30.953 -11.656 1 98.56 160 PHE B C 1
ATOM 4240 O O . PHE B 1 160 ? 4.695 -32.156 -11.5 1 98.56 160 PHE B O 1
ATOM 4247 N N . TYR B 1 161 ? 3.609 -30.234 -11.062 1 98.81 161 TYR B N 1
ATOM 4248 C CA . TYR B 1 161 ? 2.508 -30.828 -10.312 1 98.81 161 TYR B CA 1
ATOM 4249 C C . TYR B 1 161 ? 1.167 -30.484 -10.945 1 98.81 161 TYR B C 1
ATOM 4251 O O . TYR B 1 161 ? 0.796 -29.312 -11.016 1 98.81 161 TYR B O 1
ATOM 4259 N N . LEU B 1 162 ? 0.464 -31.516 -11.391 1 98.81 162 LEU B N 1
ATOM 4260 C CA . LEU B 1 162 ? -0.831 -31.328 -12.039 1 98.81 162 LEU B CA 1
ATOM 4261 C C . LEU B 1 162 ? -1.897 -30.938 -11.023 1 98.81 162 LEU B C 1
ATOM 4263 O O . LEU B 1 162 ? -1.978 -31.531 -9.938 1 98.81 162 LEU B O 1
ATOM 4267 N N . PHE B 1 163 ? -2.789 -29.891 -11.352 1 98.44 163 PHE B N 1
ATOM 4268 C CA . PHE B 1 163 ? -3.848 -29.547 -10.406 1 98.44 163 PHE B CA 1
ATOM 4269 C C . PHE B 1 163 ? -5.188 -29.422 -11.125 1 98.44 163 PHE B C 1
ATOM 4271 O O . PHE B 1 163 ? -6.238 -29.406 -10.477 1 98.44 163 PHE B O 1
ATOM 4278 N N . ASP B 1 164 ? -5.211 -29.328 -12.438 1 98.25 164 ASP B N 1
ATOM 4279 C CA . ASP B 1 164 ? -6.453 -29.297 -13.203 1 98.25 164 ASP B CA 1
ATOM 4280 C C . ASP B 1 164 ? -6.238 -29.766 -14.633 1 98.25 164 ASP B C 1
ATOM 4282 O O . ASP B 1 164 ? -5.102 -29.828 -15.109 1 98.25 164 ASP B O 1
ATOM 4286 N N . THR B 1 165 ? -7.34 -30.125 -15.328 1 98.06 165 THR B N 1
ATOM 4287 C CA . THR B 1 165 ? -7.309 -30.469 -16.75 1 98.06 165 THR B CA 1
ATOM 4288 C C . THR B 1 165 ? -8.469 -29.828 -17.5 1 98.06 165 THR B C 1
ATOM 4290 O O . THR B 1 165 ? -9.5 -29.516 -16.891 1 98.06 165 THR B O 1
ATOM 4293 N N . SER B 1 166 ? -8.188 -29.562 -18.688 1 97.12 166 SER B N 1
ATOM 4294 C CA . SER B 1 166 ? -9.203 -29.078 -19.609 1 97.12 166 SER B CA 1
ATOM 4295 C C . SER B 1 166 ? -8.961 -29.609 -21.016 1 97.12 166 SER B C 1
ATOM 4297 O O . SER B 1 166 ? -8.156 -30.516 -21.219 1 97.12 166 SER B O 1
ATOM 4299 N N . ARG B 1 167 ? -9.805 -29.172 -22.016 1 96.38 167 ARG B N 1
ATOM 4300 C CA . ARG B 1 167 ? -9.648 -29.531 -23.406 1 96.38 167 ARG B CA 1
ATOM 4301 C C . ARG B 1 167 ? -9.492 -28.297 -24.281 1 96.38 167 ARG B C 1
ATOM 4303 O O . ARG B 1 167 ? -10.078 -27.25 -24 1 96.38 167 ARG B O 1
ATOM 4310 N N . LYS B 1 168 ? -8.695 -28.469 -25.281 1 96 168 LYS B N 1
ATOM 4311 C CA . LYS B 1 168 ? -8.562 -27.375 -26.25 1 96 168 LYS B CA 1
ATOM 4312 C C . LYS B 1 168 ? -9.922 -26.953 -26.781 1 96 168 LYS B C 1
ATOM 4314 O O . LYS B 1 168 ? -10.781 -27.781 -27.062 1 96 168 LYS B O 1
ATOM 4319 N N . GLY B 1 169 ? -10.062 -25.609 -26.766 1 93.19 169 GLY B N 1
ATOM 4320 C CA . GLY B 1 169 ? -11.289 -25.062 -27.297 1 93.19 169 GLY B CA 1
ATOM 4321 C C . GLY B 1 169 ? -12.414 -25 -26.281 1 93.19 169 GLY B C 1
ATOM 4322 O O . GLY B 1 169 ? -13.492 -24.469 -26.562 1 93.19 169 GLY B O 1
ATOM 4323 N N . ARG B 1 170 ? -12.141 -25.547 -25.172 1 91.94 170 ARG B N 1
ATOM 4324 C CA . ARG B 1 170 ? -13.148 -25.516 -24.109 1 91.94 170 ARG B CA 1
ATOM 4325 C C . ARG B 1 170 ? -12.641 -24.766 -22.891 1 91.94 170 ARG B C 1
ATOM 4327 O O . ARG B 1 170 ? -11.477 -24.906 -22.5 1 91.94 170 ARG B O 1
ATOM 4334 N N . ARG B 1 171 ? -13.531 -24.031 -22.266 1 88.38 171 ARG B N 1
ATOM 4335 C CA . ARG B 1 171 ? -13.164 -23.219 -21.125 1 88.38 171 ARG B CA 1
ATOM 4336 C C . ARG B 1 171 ? -13.32 -24 -19.812 1 88.38 171 ARG B C 1
ATOM 4338 O O . ARG B 1 171 ? -12.656 -23.688 -18.828 1 88.38 171 ARG B O 1
ATOM 4345 N N . ASP B 1 172 ? -14.109 -24.891 -19.859 1 91.69 172 ASP B N 1
ATOM 4346 C CA . ASP B 1 172 ? -14.461 -25.609 -18.641 1 91.69 172 ASP B CA 1
ATOM 4347 C C . ASP B 1 172 ? -13.328 -26.547 -18.203 1 91.69 172 ASP B C 1
ATOM 4349 O O . ASP B 1 172 ? -12.648 -27.141 -19.047 1 91.69 172 ASP B O 1
ATOM 4353 N N . LEU B 1 173 ? -13.18 -26.734 -16.953 1 95.25 173 LEU B N 1
ATOM 4354 C CA . LEU B 1 173 ? -12.242 -27.672 -16.344 1 95.25 173 LEU B CA 1
ATOM 4355 C C . LEU B 1 173 ? -12.906 -29.016 -16.078 1 95.25 173 LEU B C 1
ATOM 4357 O O . LEU B 1 173 ? -14.125 -29.094 -15.945 1 95.25 173 LEU B O 1
ATOM 4361 N N . GLU B 1 174 ? -12.117 -30 -16.031 1 94.44 174 GLU B N 1
ATOM 4362 C CA . GLU B 1 174 ? -12.672 -31.344 -15.906 1 94.44 174 GLU B CA 1
ATOM 4363 C C . GLU B 1 174 ? -12.992 -31.688 -14.453 1 94.44 174 GLU B C 1
ATOM 4365 O O . GLU B 1 174 ? -13.758 -32.625 -14.18 1 94.44 174 GLU B O 1
ATOM 4370 N N . GLY B 1 175 ? -12.406 -30.891 -13.508 1 93.88 175 GLY B N 1
ATOM 4371 C CA . GLY B 1 175 ? -12.672 -31.125 -12.102 1 93.88 175 GLY B CA 1
ATOM 4372 C C . GLY B 1 175 ? -11.57 -31.906 -11.406 1 93.88 175 GLY B C 1
ATOM 4373 O O . GLY B 1 175 ? -10.758 -32.562 -12.062 1 93.88 175 GLY B O 1
ATOM 4374 N N . PRO B 1 176 ? -11.594 -31.875 -10.086 1 96.5 176 PRO B N 1
ATOM 4375 C CA . PRO B 1 176 ? -10.469 -32.406 -9.32 1 96.5 176 PRO B CA 1
ATOM 4376 C C . PRO B 1 176 ? -10.43 -33.938 -9.344 1 96.5 176 PRO B C 1
ATOM 4378 O O . PRO B 1 176 ? -9.344 -34.531 -9.445 1 96.5 176 PRO B O 1
ATOM 4381 N N . LEU B 1 177 ? -11.547 -34.594 -9.266 1 95.94 177 LEU B N 1
ATOM 4382 C CA . LEU B 1 177 ? -11.57 -36.031 -9.219 1 95.94 177 LEU B CA 1
ATOM 4383 C C . LEU B 1 177 ? -11.039 -36.656 -10.516 1 95.94 177 LEU B C 1
ATOM 4385 O O . LEU B 1 177 ? -10.203 -37.531 -10.492 1 95.94 177 LEU B O 1
ATOM 4389 N N . ARG B 1 178 ? -11.508 -36.156 -11.609 1 96 178 ARG B N 1
ATOM 4390 C CA . ARG B 1 178 ? -11.031 -36.625 -12.914 1 96 178 ARG B CA 1
ATOM 4391 C C . ARG B 1 178 ? -9.547 -36.312 -13.094 1 96 178 ARG B C 1
ATOM 4393 O O . ARG B 1 178 ? -8.805 -37.094 -13.664 1 96 178 ARG B O 1
ATOM 4400 N N . THR B 1 179 ? -9.141 -35.188 -12.633 1 98.12 179 THR B N 1
ATOM 4401 C CA . THR B 1 179 ? -7.754 -34.75 -12.734 1 98.12 179 THR B CA 1
ATOM 4402 C C . THR B 1 179 ? -6.832 -35.719 -11.984 1 98.12 179 THR B C 1
ATOM 4404 O O . THR B 1 179 ? -5.82 -36.156 -12.523 1 98.12 179 THR B O 1
ATOM 4407 N N . HIS B 1 180 ? -7.188 -36.062 -10.789 1 97.94 180 HIS B N 1
ATOM 4408 C CA . HIS B 1 180 ? -6.363 -36.969 -9.992 1 97.94 180 HIS B CA 1
ATOM 4409 C C . HIS B 1 180 ? -6.359 -38.375 -10.57 1 97.94 180 HIS B C 1
ATOM 4411 O O . HIS B 1 180 ? -5.34 -39.062 -10.523 1 97.94 180 HIS B O 1
ATOM 4417 N N . ALA B 1 181 ? -7.469 -38.781 -11.055 1 97.75 181 ALA B N 1
ATOM 4418 C CA . ALA B 1 181 ? -7.535 -40.094 -11.688 1 97.75 181 ALA B CA 1
ATOM 4419 C C . ALA B 1 181 ? -6.609 -40.156 -12.898 1 97.75 181 ALA B C 1
ATOM 4421 O O . ALA B 1 181 ? -5.891 -41.156 -13.086 1 97.75 181 ALA B O 1
ATOM 4422 N N . LEU B 1 182 ? -6.652 -39.156 -13.68 1 97.94 182 LEU B N 1
ATOM 4423 C CA . LEU B 1 182 ? -5.801 -39.094 -14.859 1 97.94 182 LEU B CA 1
ATOM 4424 C C . LEU B 1 182 ? -4.328 -39.094 -14.469 1 97.94 182 LEU B C 1
ATOM 4426 O O . LEU B 1 182 ? -3.518 -39.75 -15.117 1 97.94 182 LEU B O 1
ATOM 4430 N N . ALA B 1 183 ? -3.967 -38.312 -13.492 1 98.38 183 ALA B N 1
ATOM 4431 C CA . ALA B 1 183 ? -2.59 -38.25 -13.008 1 98.38 183 ALA B CA 1
ATOM 4432 C C . ALA B 1 183 ? -2.092 -39.625 -12.594 1 98.38 183 ALA B C 1
ATOM 4434 O O . ALA B 1 183 ? -0.97 -40.031 -12.93 1 98.38 183 ALA B O 1
ATOM 4435 N N . GLU B 1 184 ? -2.924 -40.312 -11.867 1 98 184 GLU B N 1
ATOM 4436 C CA . GLU B 1 184 ? -2.574 -41.656 -11.422 1 98 184 GLU B CA 1
ATOM 4437 C C . GLU B 1 184 ? -2.395 -42.594 -12.609 1 98 184 GLU B C 1
ATOM 4439 O O . GLU B 1 184 ? -1.44 -43.375 -12.648 1 98 184 GLU B O 1
ATOM 4444 N N . GLU B 1 185 ? -3.248 -42.531 -13.469 1 98.12 185 GLU B N 1
ATOM 4445 C CA . GLU B 1 185 ? -3.244 -43.406 -14.633 1 98.12 185 GLU B CA 1
ATOM 4446 C C . GLU B 1 185 ? -1.958 -43.25 -15.445 1 98.12 185 GLU B C 1
ATOM 4448 O O . GLU B 1 185 ? -1.382 -44.25 -15.906 1 98.12 185 GLU B O 1
ATOM 4453 N N . TYR B 1 186 ? -1.467 -42.062 -15.609 1 98.25 186 TYR B N 1
ATOM 4454 C CA . TYR B 1 186 ? -0.344 -41.812 -16.5 1 98.25 186 TYR B CA 1
ATOM 4455 C C . TYR B 1 186 ? 0.938 -41.594 -15.711 1 98.25 186 TYR B C 1
ATOM 4457 O O . TYR B 1 186 ? 1.985 -41.281 -16.297 1 98.25 186 TYR B O 1
ATOM 4465 N N . GLY B 1 187 ? 0.853 -41.656 -14.383 1 97.44 187 GLY B N 1
ATOM 4466 C CA . GLY B 1 187 ? 2.033 -41.5 -13.547 1 97.44 187 GLY B CA 1
ATOM 4467 C C . GLY B 1 187 ? 2.549 -40.062 -13.508 1 97.44 187 GLY B C 1
ATOM 4468 O O . GLY B 1 187 ? 3.76 -39.844 -13.562 1 97.44 187 GLY B O 1
ATOM 4469 N N . ILE B 1 188 ? 1.704 -39.062 -13.555 1 98.12 188 ILE B N 1
ATOM 4470 C CA . ILE B 1 188 ? 2.053 -37.625 -13.445 1 98.12 188 ILE B CA 1
ATOM 4471 C C . ILE B 1 188 ? 1.901 -37.188 -12 1 98.12 188 ILE B C 1
ATOM 4473 O O . ILE B 1 188 ? 0.932 -37.531 -11.328 1 98.12 188 ILE B O 1
ATOM 4477 N N . ARG B 1 189 ? 2.902 -36.406 -11.477 1 97.38 189 ARG B N 1
ATOM 4478 C CA . ARG B 1 189 ? 2.766 -35.875 -10.133 1 97.38 189 ARG B CA 1
ATOM 4479 C C . ARG B 1 189 ? 1.586 -34.906 -10.055 1 97.38 189 ARG B C 1
ATOM 4481 O O . ARG B 1 189 ? 1.373 -34.094 -10.969 1 97.38 189 ARG B O 1
ATOM 4488 N N . ALA B 1 190 ? 0.786 -35.062 -9.055 1 98.25 190 ALA B N 1
ATOM 4489 C CA . ALA B 1 190 ? -0.323 -34.125 -8.805 1 98.25 190 ALA B CA 1
ATOM 4490 C C . ALA B 1 190 ? -0.159 -33.438 -7.457 1 98.25 190 ALA B C 1
ATOM 4492 O O . ALA B 1 190 ? 0.6 -33.906 -6.598 1 98.25 190 ALA B O 1
ATOM 4493 N N . VAL B 1 191 ? -0.804 -32.344 -7.312 1 98.5 191 VAL B N 1
ATOM 4494 C CA . VAL B 1 191 ? -0.805 -31.656 -6.027 1 98.5 191 VAL B CA 1
ATOM 4495 C C . VAL B 1 191 ? -1.417 -32.562 -4.957 1 98.5 191 VAL B C 1
ATOM 4497 O O . VAL B 1 191 ? -2.26 -33.406 -5.258 1 98.5 191 VAL B O 1
ATOM 4500 N N . ARG B 1 192 ? -1.026 -32.344 -3.742 1 97.81 192 ARG B N 1
ATOM 4501 C CA . ARG B 1 192 ? -1.502 -33.156 -2.645 1 97.81 192 ARG B CA 1
ATOM 4502 C C . ARG B 1 192 ? -2.984 -32.938 -2.379 1 97.81 192 ARG B C 1
ATOM 4504 O O . ARG B 1 192 ? -3.426 -31.781 -2.268 1 97.81 192 ARG B O 1
ATOM 4511 N N . LEU B 1 193 ? -3.688 -33.969 -2.406 1 98 193 LEU B N 1
ATOM 4512 C CA . LEU B 1 193 ? -5.082 -33.969 -1.974 1 98 193 LEU B CA 1
ATOM 4513 C C . LEU B 1 193 ? -5.191 -34.312 -0.49 1 98 193 LEU B C 1
ATOM 4515 O O . LEU B 1 193 ? -4.906 -35.438 -0.078 1 98 193 LEU B O 1
ATOM 4519 N N . PHE B 1 194 ? -5.602 -33.344 0.344 1 98.19 194 PHE B N 1
ATOM 4520 C CA . PHE B 1 194 ? -5.688 -33.562 1.784 1 98.19 194 PHE B CA 1
ATOM 4521 C C . PHE B 1 194 ? -6.922 -34.375 2.139 1 98.19 194 PHE B C 1
ATOM 4523 O O . PHE B 1 194 ? -6.902 -35.156 3.092 1 98.19 194 PHE B O 1
ATOM 4530 N N . GLY B 1 195 ? -8.062 -34.094 1.383 1 96.31 195 GLY B N 1
ATOM 4531 C CA . GLY B 1 195 ? -9.266 -34.844 1.64 1 96.31 195 GLY B CA 1
ATOM 4532 C C . GLY B 1 195 ? -10.539 -34.125 1.28 1 96.31 195 GLY B C 1
ATOM 4533 O O . GLY B 1 195 ? -10.484 -33 0.728 1 96.31 195 GLY B O 1
ATOM 4534 N N . GLU B 1 196 ? -11.57 -34.875 1.413 1 97 196 GLU B N 1
ATOM 4535 C CA . GLU B 1 196 ? -12.914 -34.312 1.264 1 97 196 GLU B CA 1
ATOM 4536 C C . GLU B 1 196 ? -13.562 -34.062 2.623 1 97 196 GLU B C 1
ATOM 4538 O O . GLU B 1 196 ? -13.453 -34.875 3.529 1 97 196 GLU B O 1
ATOM 4543 N N . PHE B 1 197 ? -14.148 -32.875 2.775 1 98 197 PHE B N 1
ATOM 4544 C CA . PHE B 1 197 ? -14.742 -32.469 4.055 1 98 197 PHE B CA 1
ATOM 4545 C C . PHE B 1 197 ? -16.156 -31.938 3.857 1 98 197 PHE B C 1
ATOM 4547 O O . PHE B 1 197 ? -16.422 -31.219 2.895 1 98 197 PHE B O 1
ATOM 4554 N N . GLY B 1 198 ? -17.094 -32.281 4.82 1 96.81 198 GLY B N 1
ATOM 4555 C CA . GLY B 1 198 ? -18.375 -31.625 4.852 1 96.81 198 GLY B CA 1
ATOM 4556 C C . GLY B 1 198 ? -18.281 -30.156 5.238 1 96.81 198 GLY B C 1
ATOM 4557 O O . GLY B 1 198 ? -17.328 -29.75 5.906 1 96.81 198 GLY B O 1
ATOM 4558 N N . LEU B 1 199 ? -19.25 -29.406 4.805 1 95.88 199 LEU B N 1
ATOM 4559 C CA . LEU B 1 199 ? -19.203 -27.953 4.977 1 95.88 199 LEU B CA 1
ATOM 4560 C C . LEU B 1 199 ? -19.141 -27.578 6.453 1 95.88 199 LEU B C 1
ATOM 4562 O O . LEU B 1 199 ? -18.516 -26.578 6.82 1 95.88 199 LEU B O 1
ATOM 4566 N N . GLN B 1 200 ? -19.703 -28.344 7.344 1 95.06 200 GLN B N 1
ATOM 4567 C CA . GLN B 1 200 ? -19.766 -28.031 8.773 1 95.06 200 GLN B CA 1
ATOM 4568 C C . GLN B 1 200 ? -18.375 -28.141 9.414 1 95.06 200 GLN B C 1
ATOM 4570 O O . GLN B 1 200 ? -18.078 -27.391 10.352 1 95.06 200 GLN B O 1
ATOM 4575 N N . GLN B 1 201 ? -17.578 -29.016 8.852 1 96.19 201 GLN B N 1
ATOM 4576 C CA . GLN B 1 201 ? -16.297 -29.25 9.492 1 96.19 201 GLN B CA 1
ATOM 4577 C C . GLN B 1 201 ? -15.148 -28.672 8.664 1 96.19 201 GLN B C 1
ATOM 4579 O O . GLN B 1 201 ? -14 -28.641 9.109 1 96.19 201 GLN B O 1
ATOM 4584 N N . ALA B 1 202 ? -15.414 -28.281 7.484 1 97.88 202 ALA B N 1
ATOM 4585 C CA . ALA B 1 202 ? -14.391 -27.938 6.504 1 97.88 202 ALA B CA 1
ATOM 4586 C C . ALA B 1 202 ? -13.5 -26.812 7.02 1 97.88 202 ALA B C 1
ATOM 4588 O O . ALA B 1 202 ? -12.273 -26.891 6.934 1 97.88 202 ALA B O 1
ATOM 4589 N N . ALA B 1 203 ? -14.109 -25.781 7.594 1 97.56 203 ALA B N 1
ATOM 4590 C CA . ALA B 1 203 ? -13.344 -24.609 8.031 1 97.56 203 ALA B CA 1
ATOM 4591 C C . ALA B 1 203 ? -12.312 -25 9.094 1 97.56 203 ALA B C 1
ATOM 4593 O O . ALA B 1 203 ? -11.164 -24.562 9.031 1 97.56 203 ALA B O 1
ATOM 4594 N N . ALA B 1 204 ? -12.703 -25.766 10.039 1 97.25 204 ALA B N 1
ATOM 4595 C CA . ALA B 1 204 ? -11.812 -26.188 11.117 1 97.25 204 ALA B CA 1
ATOM 4596 C C . ALA B 1 204 ? -10.68 -27.047 10.578 1 97.25 204 ALA B C 1
ATOM 4598 O O . ALA B 1 204 ? -9.516 -26.875 10.961 1 97.25 204 ALA B O 1
ATOM 4599 N N . GLU B 1 205 ? -11.047 -27.984 9.703 1 98.06 205 GLU B N 1
ATOM 4600 C CA . GLU B 1 205 ? -10.055 -28.875 9.117 1 98.06 205 GLU B CA 1
ATOM 4601 C C . GLU B 1 205 ? -9.039 -28.094 8.281 1 98.06 205 GLU B C 1
ATOM 4603 O O . GLU B 1 205 ? -7.832 -28.328 8.398 1 98.06 205 GLU B O 1
ATOM 4608 N N . ILE B 1 206 ? -9.508 -27.219 7.504 1 98.5 206 ILE B N 1
ATOM 4609 C CA . ILE B 1 206 ? -8.656 -26.438 6.621 1 98.5 206 ILE B CA 1
ATOM 4610 C C . ILE B 1 206 ? -7.73 -25.547 7.449 1 98.5 206 ILE B C 1
ATOM 4612 O O . ILE B 1 206 ? -6.559 -25.375 7.105 1 98.5 206 ILE B O 1
ATOM 4616 N N . ARG B 1 207 ? -8.242 -24.969 8.5 1 97.44 207 ARG B N 1
ATOM 4617 C CA . ARG B 1 207 ? -7.418 -24.141 9.383 1 97.44 207 ARG B CA 1
ATOM 4618 C C . ARG B 1 207 ? -6.199 -24.922 9.875 1 97.44 207 ARG B C 1
ATOM 4620 O O . ARG B 1 207 ? -5.078 -24.422 9.844 1 97.44 207 ARG B O 1
ATOM 4627 N N . GLU B 1 208 ? -6.43 -26.109 10.289 1 97.69 208 GLU B N 1
ATOM 4628 C CA . GLU B 1 208 ? -5.34 -26.938 10.789 1 97.69 208 GLU B CA 1
ATOM 4629 C C . GLU B 1 208 ? -4.344 -27.266 9.68 1 97.69 208 GLU B C 1
ATOM 4631 O O . GLU B 1 208 ? -3.129 -27.25 9.906 1 97.69 208 GLU B O 1
ATOM 4636 N N . ILE B 1 209 ? -4.867 -27.594 8.562 1 98.56 209 ILE B N 1
ATOM 4637 C CA . ILE B 1 209 ? -4.023 -27.891 7.41 1 98.56 209 ILE B CA 1
ATOM 4638 C C . ILE B 1 209 ? -3.152 -26.688 7.074 1 98.56 209 ILE B C 1
ATOM 4640 O O . ILE B 1 209 ? -1.944 -26.828 6.875 1 98.56 209 ILE B O 1
ATOM 4644 N N . VAL B 1 210 ? -3.738 -25.516 7.027 1 98.19 210 VAL B N 1
ATOM 4645 C CA . VAL B 1 210 ? -3.051 -24.297 6.633 1 98.19 210 VAL B CA 1
ATOM 4646 C C . VAL B 1 210 ? -2.014 -23.922 7.691 1 98.19 210 VAL B C 1
ATOM 4648 O O . VAL B 1 210 ? -0.922 -23.453 7.359 1 98.19 210 VAL B O 1
ATOM 4651 N N . ARG B 1 211 ? -2.326 -24.094 8.969 1 96.5 211 ARG B N 1
ATOM 4652 C CA . ARG B 1 211 ? -1.355 -23.859 10.039 1 96.5 211 ARG B CA 1
ATOM 4653 C C . ARG B 1 211 ? -0.121 -24.734 9.852 1 96.5 211 ARG B C 1
ATOM 4655 O O . ARG B 1 211 ? 1.01 -24.25 9.969 1 96.5 211 ARG B O 1
ATOM 4662 N N . ASP B 1 212 ? -0.374 -25.938 9.594 1 97.62 212 ASP B N 1
ATOM 4663 C CA . ASP B 1 212 ? 0.719 -26.891 9.375 1 97.62 212 ASP B CA 1
ATOM 4664 C C . ASP B 1 212 ? 1.545 -26.5 8.148 1 97.62 212 ASP B C 1
ATOM 4666 O O . ASP B 1 212 ? 2.777 -26.484 8.211 1 97.62 212 ASP B O 1
ATOM 4670 N N . LEU B 1 213 ? 0.871 -26.234 7.055 1 98.06 213 LEU B N 1
ATOM 4671 C CA . LEU B 1 213 ? 1.547 -25.812 5.832 1 98.06 213 LEU B CA 1
ATOM 4672 C C . LEU B 1 213 ? 2.404 -24.578 6.082 1 98.06 213 LEU B C 1
ATOM 4674 O O . LEU B 1 213 ? 3.561 -24.531 5.656 1 98.06 213 LEU B O 1
ATOM 4678 N N . GLY B 1 214 ? 1.829 -23.656 6.73 1 96.75 214 GLY B N 1
ATOM 4679 C CA . G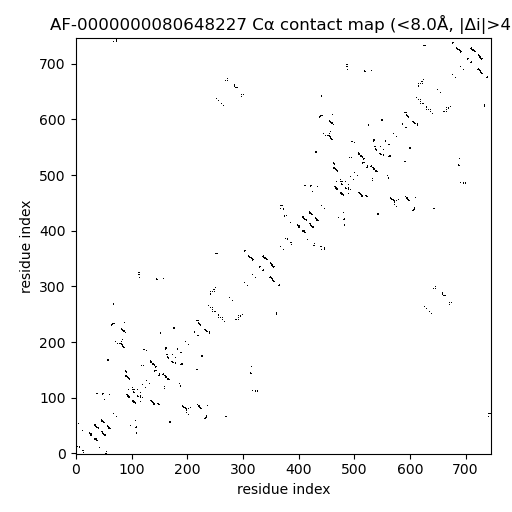LY B 1 214 ? 2.562 -22.438 7.051 1 96.75 214 GLY B CA 1
ATOM 4680 C C . GLY B 1 214 ? 3.834 -22.703 7.836 1 96.75 214 GLY B C 1
ATOM 4681 O O . GLY B 1 214 ? 4.887 -22.141 7.523 1 96.75 214 GLY B O 1
ATOM 4682 N N . ALA B 1 215 ? 3.74 -23.484 8.812 1 95.5 215 ALA B N 1
ATOM 4683 C CA . ALA B 1 215 ? 4.879 -23.812 9.664 1 95.5 215 ALA B CA 1
ATOM 4684 C C . ALA B 1 215 ? 6.004 -24.453 8.852 1 95.5 215 ALA B C 1
ATOM 4686 O O . ALA B 1 215 ? 7.18 -24.312 9.195 1 95.5 215 ALA B O 1
ATOM 4687 N N . ARG B 1 216 ? 5.664 -25.062 7.738 1 95.62 216 ARG B N 1
ATOM 4688 C CA . ARG B 1 216 ? 6.641 -25.75 6.906 1 95.62 216 ARG B CA 1
ATOM 4689 C C . ARG B 1 216 ? 7.086 -24.875 5.742 1 95.62 216 ARG B C 1
ATOM 4691 O O . ARG B 1 216 ? 7.836 -25.312 4.871 1 95.62 216 ARG B O 1
ATOM 4698 N N . GLY B 1 217 ? 6.582 -23.719 5.711 1 95 217 GLY B N 1
ATOM 4699 C CA . GLY B 1 217 ? 6.98 -22.797 4.672 1 95 217 GLY B CA 1
ATOM 4700 C C . GLY B 1 217 ? 6.191 -22.953 3.387 1 95 217 GLY B C 1
ATOM 4701 O O . GLY B 1 217 ? 6.594 -22.453 2.336 1 95 217 GLY B O 1
ATOM 4702 N N . ARG B 1 218 ? 5.125 -23.688 3.459 1 97.44 218 ARG B N 1
ATOM 4703 C CA . ARG B 1 218 ? 4.262 -23.891 2.303 1 97.44 218 ARG B CA 1
ATOM 4704 C C . ARG B 1 218 ? 3.189 -22.812 2.215 1 97.44 218 ARG B C 1
ATOM 4706 O O . ARG B 1 218 ? 3.07 -21.984 3.113 1 97.44 218 ARG B O 1
ATOM 4713 N N . GLU B 1 219 ? 2.438 -22.75 1.134 1 97.44 219 GLU B N 1
ATOM 4714 C CA . GLU B 1 219 ? 1.639 -21.562 0.828 1 97.44 219 GLU B CA 1
ATOM 4715 C C . GLU B 1 219 ? 0.239 -21.672 1.425 1 97.44 219 GLU B C 1
ATOM 4717 O O . GLU B 1 219 ? -0.216 -20.766 2.125 1 97.44 219 GLU B O 1
ATOM 4722 N N . GLY B 1 220 ? -0.528 -22.703 1.079 1 98.38 220 GLY B N 1
ATOM 4723 C CA . GLY B 1 220 ? -1.908 -22.797 1.528 1 98.38 220 GLY B CA 1
ATOM 4724 C C . GLY B 1 220 ? -2.699 -23.859 0.795 1 98.38 220 GLY B C 1
ATOM 4725 O O . GLY B 1 220 ? -2.168 -24.938 0.478 1 98.38 220 GLY B O 1
ATOM 4726 N N . VAL B 1 221 ? -4.059 -23.516 0.637 1 98.81 221 VAL B N 1
ATOM 4727 C CA . VAL B 1 221 ? -4.906 -24.562 0.058 1 98.81 221 VAL B CA 1
ATOM 4728 C C . VAL B 1 221 ? -5.793 -23.953 -1.027 1 98.81 221 VAL B C 1
ATOM 4730 O O . VAL B 1 221 ? -6.043 -22.75 -1.036 1 98.81 221 VAL B O 1
ATOM 4733 N N . ILE B 1 222 ? -6.148 -24.781 -1.953 1 98.75 222 ILE B N 1
ATOM 4734 C CA . ILE B 1 222 ? -7.238 -24.562 -2.896 1 98.75 222 ILE B CA 1
ATOM 4735 C C . ILE B 1 222 ? -8.438 -25.422 -2.52 1 98.75 222 ILE B C 1
ATOM 4737 O O . ILE B 1 222 ? -8.289 -26.625 -2.268 1 98.75 222 ILE B O 1
ATOM 4741 N N . VAL B 1 223 ? -9.562 -24.828 -2.412 1 98.75 223 VAL B N 1
ATOM 4742 C CA . VAL B 1 223 ? -10.797 -25.531 -2.074 1 98.75 223 VAL B CA 1
ATOM 4743 C C . VAL B 1 223 ? -11.68 -25.641 -3.314 1 98.75 223 VAL B C 1
ATOM 4745 O O . VAL B 1 223 ? -11.992 -24.641 -3.959 1 98.75 223 VAL B O 1
ATOM 4748 N N . LYS B 1 224 ? -12.023 -26.875 -3.637 1 98.25 224 LYS B N 1
ATOM 4749 C CA . LYS B 1 224 ? -12.789 -27.141 -4.848 1 98.25 224 LYS B CA 1
ATOM 4750 C C . LYS B 1 224 ? -14.086 -27.891 -4.527 1 98.25 224 LYS B C 1
ATOM 4752 O O . LYS B 1 224 ? -14.156 -28.625 -3.535 1 98.25 224 LYS B O 1
ATOM 4757 N N . ASP B 1 225 ? -15.078 -27.672 -5.359 1 97.5 225 ASP B N 1
ATOM 4758 C CA . ASP B 1 225 ? -16.281 -28.5 -5.324 1 97.5 225 ASP B CA 1
ATOM 4759 C C . ASP B 1 225 ? -16.016 -29.891 -5.883 1 97.5 225 ASP B C 1
ATOM 4761 O O . ASP B 1 225 ? -15.484 -30.031 -6.992 1 97.5 225 ASP B O 1
ATOM 4765 N N . PRO B 1 226 ? -16.375 -30.938 -5.176 1 95.38 226 PRO B N 1
ATOM 4766 C CA . PRO B 1 226 ? -16.094 -32.281 -5.641 1 95.38 226 PRO B CA 1
ATOM 4767 C C . PRO B 1 226 ? -16.688 -32.594 -7.008 1 95.38 226 PRO B C 1
ATOM 4769 O O . PRO B 1 226 ? -16.094 -33.312 -7.809 1 95.38 226 PRO B O 1
ATOM 4772 N N . GLU B 1 227 ? -17.844 -32.031 -7.297 1 94.06 227 GLU B N 1
ATOM 4773 C CA . GLU B 1 227 ? -18.531 -32.281 -8.555 1 94.06 227 GLU B CA 1
ATOM 4774 C C . GLU B 1 227 ? -18.234 -31.172 -9.578 1 94.06 227 GLU B C 1
ATOM 4776 O O . GLU B 1 227 ? -18.828 -31.156 -10.656 1 94.06 227 GLU B O 1
ATOM 4781 N N . ASN B 1 228 ? -17.344 -30.297 -9.195 1 94.38 228 ASN B N 1
ATOM 4782 C CA . ASN B 1 228 ? -16.906 -29.219 -10.078 1 94.38 228 ASN B CA 1
ATOM 4783 C C . ASN B 1 228 ? -18.078 -28.297 -10.445 1 94.38 228 ASN B C 1
ATOM 4785 O O . ASN B 1 228 ? -18.141 -27.797 -11.57 1 94.38 228 ASN B O 1
ATOM 4789 N N . LEU B 1 229 ? -18.969 -28.031 -9.523 1 94.44 229 LEU B N 1
ATOM 4790 C CA . LEU B 1 229 ? -20.156 -27.219 -9.766 1 94.44 229 LEU B CA 1
ATOM 4791 C C . LEU B 1 229 ? -19.906 -25.766 -9.383 1 94.44 229 LEU B C 1
ATOM 4793 O O . LEU B 1 229 ? -20.641 -24.875 -9.812 1 94.44 229 LEU B O 1
ATOM 4797 N N . ALA B 1 230 ? -19 -25.562 -8.508 1 95.69 230 ALA B N 1
ATOM 4798 C CA . ALA B 1 230 ? -18.625 -24.219 -8.078 1 95.69 230 ALA B CA 1
ATOM 4799 C C . ALA B 1 230 ? -17.156 -23.922 -8.359 1 95.69 230 ALA B C 1
ATOM 4801 O O . ALA B 1 230 ? -16.328 -24.844 -8.336 1 95.69 230 ALA B O 1
ATOM 4802 N N . ARG B 1 231 ? -16.828 -22.688 -8.562 1 95.69 231 ARG B N 1
ATOM 4803 C CA . ARG B 1 231 ? -15.445 -22.297 -8.797 1 95.69 231 ARG B CA 1
ATOM 4804 C C . ARG B 1 231 ? -14.602 -22.484 -7.539 1 95.69 231 ARG B C 1
ATOM 4806 O O . ARG B 1 231 ? -15.102 -22.344 -6.422 1 95.69 231 ARG B O 1
ATOM 4813 N N . PRO B 1 232 ? -13.375 -22.781 -7.773 1 97.69 232 PRO B N 1
ATOM 4814 C CA . PRO B 1 232 ? -12.508 -22.953 -6.609 1 97.69 232 PRO B CA 1
ATOM 4815 C C . PRO B 1 232 ? -12.227 -21.656 -5.871 1 97.69 232 PRO B C 1
ATOM 4817 O O . PRO B 1 232 ? -12.367 -20.562 -6.449 1 97.69 232 PRO B O 1
ATOM 4820 N N . ILE B 1 233 ? -11.844 -21.75 -4.562 1 98.31 233 ILE B N 1
ATOM 4821 C CA . ILE B 1 233 ? -11.375 -20.609 -3.799 1 98.31 233 ILE B CA 1
ATOM 4822 C C . ILE B 1 233 ? -10.047 -20.938 -3.119 1 98.31 233 ILE B C 1
ATOM 4824 O O . ILE B 1 233 ? -9.695 -22.109 -2.969 1 98.31 233 ILE B O 1
ATOM 4828 N N . LYS B 1 234 ? -9.328 -19.984 -2.807 1 98.38 234 LYS B N 1
ATOM 4829 C CA . LYS B 1 234 ? -8.031 -20.234 -2.18 1 98.38 234 LYS B CA 1
ATOM 4830 C C . LYS B 1 234 ? -7.969 -19.609 -0.787 1 98.38 234 LYS B C 1
ATOM 4832 O O . LYS B 1 234 ? -8.68 -18.641 -0.5 1 98.38 234 LYS B O 1
ATOM 4837 N N . TYR B 1 235 ? -7.164 -20.078 0.063 1 98.44 235 TYR B N 1
ATOM 4838 C CA . TYR B 1 235 ? -6.887 -19.656 1.43 1 98.44 235 TYR B CA 1
ATOM 4839 C C . TYR B 1 235 ? -5.438 -19.922 1.808 1 98.44 235 TYR B C 1
ATOM 4841 O O . TYR B 1 235 ? -4.965 -21.062 1.695 1 98.44 235 TYR B O 1
ATOM 4849 N N . THR B 1 236 ? -4.691 -18.938 2.221 1 97.69 236 THR B N 1
ATOM 4850 C CA . THR B 1 236 ? -3.248 -19.047 2.379 1 97.69 236 THR B CA 1
ATOM 4851 C C . THR B 1 236 ? -2.844 -18.844 3.836 1 97.69 236 THR B C 1
ATOM 4853 O O . THR B 1 236 ? -3.635 -18.359 4.645 1 97.69 236 THR B O 1
ATOM 4856 N N . SER B 1 237 ? -1.64 -19.25 4.148 1 97.19 237 SER B N 1
ATOM 4857 C CA . SER B 1 237 ? -1.109 -19.141 5.504 1 97.19 237 SER B CA 1
ATOM 4858 C C . SER B 1 237 ? -0.514 -17.766 5.758 1 97.19 237 SER B C 1
ATOM 4860 O O . SER B 1 237 ? -0.153 -17.047 4.816 1 97.19 237 SER B O 1
ATOM 4862 N N . SER B 1 238 ? -0.455 -17.406 7.039 1 96.88 238 SER B N 1
ATOM 4863 C CA . SER B 1 238 ? 0.202 -16.172 7.445 1 96.88 238 SER B CA 1
ATOM 4864 C C . SER B 1 238 ? 1.663 -16.156 7.012 1 96.88 238 SER B C 1
ATOM 4866 O O . SER B 1 238 ? 2.158 -15.133 6.523 1 96.88 238 SER B O 1
ATOM 4868 N N . GLU B 1 239 ? 2.354 -17.281 7.148 1 97 239 GLU B N 1
ATOM 4869 C CA . GLU B 1 239 ? 3.766 -17.391 6.797 1 97 239 GLU B CA 1
ATOM 4870 C C . GLU B 1 239 ? 3.984 -17.125 5.309 1 97 239 GLU B C 1
ATOM 4872 O O . GLU B 1 239 ? 4.953 -16.469 4.926 1 97 239 GLU B O 1
ATOM 4877 N N . SER B 1 240 ? 3.082 -17.672 4.539 1 95.56 240 SER B N 1
ATOM 4878 C CA . SER B 1 240 ? 3.186 -17.453 3.1 1 95.56 240 SER B CA 1
ATOM 4879 C C . SER B 1 240 ? 2.971 -15.977 2.75 1 95.56 240 SER B C 1
ATOM 4881 O O . SER B 1 240 ? 3.676 -15.422 1.906 1 95.56 240 SER B O 1
ATOM 4883 N N . ASN B 1 241 ? 1.979 -15.359 3.385 1 95.69 241 ASN B N 1
ATOM 4884 C CA . ASN B 1 241 ? 1.748 -13.938 3.193 1 95.69 241 ASN B CA 1
ATOM 4885 C C . ASN B 1 241 ? 2.998 -13.117 3.506 1 95.69 241 ASN B C 1
ATOM 4887 O O . ASN B 1 241 ? 3.383 -12.242 2.729 1 95.69 241 ASN B O 1
ATOM 4891 N N . CYS B 1 242 ? 3.594 -13.43 4.559 1 97.12 242 CYS B N 1
ATOM 4892 C CA . CYS B 1 242 ? 4.75 -12.672 5.035 1 97.12 242 CYS B CA 1
ATOM 4893 C C . CYS B 1 242 ? 5.969 -12.938 4.16 1 97.12 242 CYS B C 1
ATOM 4895 O O . CYS B 1 242 ? 6.797 -12.055 3.959 1 97.12 242 CYS B O 1
ATOM 4897 N N . ARG B 1 243 ? 6.117 -14.125 3.658 1 95.06 243 ARG B N 1
ATOM 4898 C CA . ARG B 1 243 ? 7.219 -14.422 2.746 1 95.06 243 ARG B CA 1
ATOM 4899 C C . ARG B 1 243 ? 7.09 -13.625 1.454 1 95.06 243 ARG B C 1
ATOM 4901 O O . ARG B 1 243 ? 8.094 -13.172 0.895 1 95.06 243 ARG B O 1
ATOM 4908 N N . ASP B 1 244 ? 5.871 -13.547 1.014 1 94 244 ASP B N 1
ATOM 4909 C CA . ASP B 1 244 ? 5.621 -12.695 -0.145 1 94 244 ASP B CA 1
ATOM 4910 C C . ASP B 1 244 ? 6.062 -11.258 0.125 1 94 244 ASP B C 1
ATOM 4912 O O . ASP B 1 244 ? 6.684 -10.625 -0.729 1 94 244 ASP B O 1
ATOM 4916 N N . LEU B 1 245 ? 5.699 -10.75 1.27 1 96.62 245 LEU B N 1
ATOM 4917 C CA . LEU B 1 245 ? 6.066 -9.391 1.643 1 96.62 245 LEU B CA 1
ATOM 4918 C C . LEU B 1 245 ? 7.578 -9.25 1.782 1 96.62 245 LEU B C 1
ATOM 4920 O O . LEU B 1 245 ? 8.148 -8.227 1.404 1 96.62 245 LEU B O 1
ATOM 4924 N N . GLU B 1 246 ? 8.164 -10.258 2.352 1 96.62 246 GLU B N 1
ATOM 4925 C CA . GLU B 1 246 ? 9.617 -10.25 2.484 1 96.62 246 GLU B CA 1
ATOM 4926 C C . GLU B 1 246 ? 10.297 -10.086 1.127 1 96.62 246 GLU B C 1
ATOM 4928 O O . GLU B 1 246 ? 11.219 -9.281 0.982 1 96.62 246 GLU B O 1
ATOM 4933 N N . TYR B 1 247 ? 9.82 -10.82 0.203 1 93.38 247 TYR B N 1
ATOM 4934 C CA . TYR B 1 247 ? 10.344 -10.703 -1.155 1 93.38 247 TYR B CA 1
ATOM 4935 C C . TYR B 1 247 ? 10.078 -9.305 -1.716 1 93.38 247 TYR B C 1
ATOM 4937 O O . TYR B 1 247 ? 10.984 -8.672 -2.264 1 93.38 247 TYR B O 1
ATOM 4945 N N . ALA B 1 248 ? 8.891 -8.859 -1.625 1 94.75 248 ALA B N 1
ATOM 4946 C CA . ALA B 1 248 ? 8.461 -7.59 -2.213 1 94.75 248 ALA B CA 1
ATOM 4947 C C . ALA B 1 248 ? 9.242 -6.418 -1.625 1 94.75 248 ALA B C 1
ATOM 4949 O O . ALA B 1 248 ? 9.633 -5.5 -2.348 1 94.75 248 ALA B O 1
ATOM 4950 N N . PHE B 1 249 ? 9.547 -6.43 -0.344 1 96.56 249 PHE B N 1
ATOM 4951 C CA . PHE B 1 249 ? 10.141 -5.273 0.317 1 96.56 249 PHE B CA 1
ATOM 4952 C C . PHE B 1 249 ? 11.656 -5.316 0.225 1 96.56 249 PHE B C 1
ATOM 4954 O O . PHE B 1 249 ? 12.336 -4.352 0.584 1 96.56 249 PHE B O 1
ATOM 4961 N N . ARG B 1 250 ? 12.203 -6.418 -0.286 1 95.31 250 ARG B N 1
ATOM 4962 C CA . ARG B 1 250 ? 13.586 -6.387 -0.744 1 95.31 250 ARG B CA 1
ATOM 4963 C C . ARG B 1 250 ? 13.75 -5.453 -1.939 1 95.31 250 ARG B C 1
ATOM 4965 O O . ARG B 1 250 ? 14.789 -4.812 -2.1 1 95.31 250 ARG B O 1
ATOM 4972 N N . TYR B 1 251 ? 12.742 -5.43 -2.74 1 95.69 251 TYR B N 1
ATOM 4973 C CA . TYR B 1 251 ? 12.641 -4.559 -3.904 1 95.69 251 TYR B CA 1
ATOM 4974 C C . TYR B 1 251 ? 11.43 -3.637 -3.789 1 95.69 251 TYR B C 1
ATOM 4976 O O . TYR B 1 251 ? 10.617 -3.555 -4.711 1 95.69 251 TYR B O 1
ATOM 4984 N N . TYR B 1 252 ? 11.398 -2.852 -2.715 1 95.38 252 TYR B N 1
ATOM 4985 C CA . TYR B 1 252 ? 10.203 -2.182 -2.221 1 95.38 252 TYR B CA 1
ATOM 4986 C C . TYR B 1 252 ? 9.633 -1.236 -3.273 1 95.38 252 TYR B C 1
ATOM 4988 O O . TYR B 1 252 ? 8.414 -1.12 -3.418 1 95.38 252 TYR B O 1
ATOM 4996 N N . ASN B 1 253 ? 10.422 -0.531 -4.027 1 94.38 253 ASN B N 1
ATOM 4997 C CA . ASN B 1 253 ? 9.922 0.467 -4.973 1 94.38 253 ASN B CA 1
ATOM 4998 C C . ASN B 1 253 ? 9.391 -0.182 -6.246 1 94.38 253 ASN B C 1
ATOM 5000 O O . ASN B 1 253 ? 8.625 0.438 -6.992 1 94.38 253 ASN B O 1
ATOM 5004 N N . ASP B 1 254 ? 9.836 -1.386 -6.5 1 91.56 254 ASP B N 1
ATOM 5005 C CA . ASP B 1 254 ? 9.352 -2.115 -7.668 1 91.56 254 ASP B CA 1
ATOM 5006 C C . ASP B 1 254 ? 8.094 -2.906 -7.336 1 91.56 254 ASP B C 1
ATOM 5008 O O . ASP B 1 254 ? 7.184 -3.01 -8.164 1 91.56 254 ASP B O 1
ATOM 5012 N N . TYR B 1 255 ? 8.016 -3.459 -6.078 1 90.5 255 TYR B N 1
ATOM 5013 C CA . TYR B 1 255 ? 6.992 -4.465 -5.82 1 90.5 255 TYR B CA 1
ATOM 5014 C C . TYR B 1 255 ? 6.199 -4.125 -4.566 1 90.5 255 TYR B C 1
ATOM 5016 O O . TYR B 1 255 ? 5.094 -4.629 -4.367 1 90.5 255 TYR B O 1
ATOM 5024 N N . GLY B 1 256 ? 6.691 -3.381 -3.701 1 88.38 256 GLY B N 1
ATOM 5025 C CA . GLY B 1 256 ? 6.141 -3.189 -2.369 1 88.38 256 GLY B CA 1
ATOM 5026 C C . GLY B 1 256 ? 4.691 -2.74 -2.379 1 88.38 256 GLY B C 1
ATOM 5027 O O . GLY B 1 256 ? 3.852 -3.324 -1.691 1 88.38 256 GLY B O 1
ATOM 5028 N N . GLN B 1 257 ? 4.406 -1.82 -3.193 1 85.75 257 GLN B N 1
ATOM 5029 C CA . GLN B 1 257 ? 3.074 -1.225 -3.223 1 85.75 257 GLN B CA 1
ATOM 5030 C C . GLN B 1 257 ? 2.043 -2.211 -3.766 1 85.75 257 GLN B C 1
ATOM 5032 O O . GLN B 1 257 ? 0.912 -2.266 -3.279 1 85.75 257 GLN B O 1
ATOM 5037 N N . ASP B 1 258 ? 2.381 -3.014 -4.641 1 83.56 258 ASP B N 1
ATOM 5038 C CA . ASP B 1 258 ? 1.455 -3.922 -5.312 1 83.56 258 ASP B CA 1
ATOM 5039 C C . ASP B 1 258 ? 1.114 -5.117 -4.422 1 83.56 258 ASP B C 1
ATOM 5041 O O . ASP B 1 258 ? 0.013 -5.664 -4.508 1 83.56 258 ASP B O 1
ATOM 5045 N N . PHE B 1 259 ? 1.993 -5.43 -3.58 1 85.12 259 PHE B N 1
ATOM 5046 C CA . PHE B 1 259 ? 1.856 -6.68 -2.842 1 85.12 259 PHE B CA 1
ATOM 5047 C C . PHE B 1 259 ? 1.238 -6.434 -1.471 1 85.12 259 PHE B C 1
ATOM 5049 O O . PHE B 1 259 ? 0.621 -7.332 -0.892 1 85.12 259 PHE B O 1
ATOM 5056 N N . PHE B 1 260 ? 1.363 -5.32 -0.977 1 90.69 260 PHE B N 1
ATOM 5057 C CA . PHE B 1 260 ? 1.256 -5.109 0.462 1 90.69 260 PHE B CA 1
ATOM 5058 C C . PHE B 1 260 ? -0.2 -5.148 0.909 1 90.69 260 PHE B C 1
ATOM 5060 O O . PHE B 1 260 ? -0.559 -5.918 1.804 1 90.69 260 PHE B O 1
ATOM 5067 N N . PHE B 1 261 ? -1.055 -4.484 0.347 1 92.56 261 PHE B N 1
ATOM 5068 C CA . PHE B 1 261 ? -2.342 -4.145 0.94 1 92.56 261 PHE B CA 1
ATOM 5069 C C . PHE B 1 261 ? -3.197 -5.391 1.131 1 92.56 261 PHE B C 1
ATOM 5071 O O . PHE B 1 261 ? -3.654 -5.672 2.242 1 92.56 261 PHE B O 1
ATOM 5078 N N . SER B 1 262 ? -3.361 -6.172 0.112 1 93.38 262 SER B N 1
ATOM 5079 C CA . SER B 1 262 ? -4.203 -7.359 0.209 1 93.38 262 SER B CA 1
ATOM 5080 C C . SER B 1 262 ? -3.672 -8.328 1.26 1 93.38 262 SER B C 1
ATOM 5082 O O . SER B 1 262 ? -4.449 -8.984 1.956 1 93.38 262 SER B O 1
ATOM 5084 N N . ARG B 1 263 ? -2.389 -8.406 1.415 1 95.25 263 ARG B N 1
ATOM 5085 C CA . ARG B 1 263 ? -1.77 -9.352 2.338 1 95.25 263 ARG B CA 1
ATOM 5086 C C . ARG B 1 263 ? -1.942 -8.898 3.783 1 95.25 263 ARG B C 1
ATOM 5088 O O . ARG B 1 263 ? -2.23 -9.719 4.664 1 95.25 263 ARG B O 1
ATOM 5095 N N . VAL B 1 264 ? -1.827 -7.613 4.023 1 95.12 264 VAL B N 1
ATOM 5096 C CA . VAL B 1 264 ? -2.021 -7.098 5.375 1 95.12 264 VAL B CA 1
ATOM 5097 C C . VAL B 1 264 ? -3.482 -7.258 5.785 1 95.12 264 VAL B C 1
ATOM 5099 O O . VAL B 1 264 ? -3.777 -7.664 6.914 1 95.12 264 VAL B O 1
ATOM 5102 N N . VAL B 1 265 ? -4.371 -6.949 4.859 1 96 265 VAL B N 1
ATOM 5103 C CA . VAL B 1 265 ? -5.797 -7.109 5.129 1 96 265 VAL B CA 1
ATOM 5104 C C . VAL B 1 265 ? -6.098 -8.57 5.465 1 96 265 VAL B C 1
ATOM 5106 O O . VAL B 1 265 ? -6.84 -8.852 6.406 1 96 265 VAL B O 1
ATOM 5109 N N . ARG B 1 266 ? -5.469 -9.461 4.738 1 96.44 266 ARG B N 1
ATOM 5110 C CA . ARG B 1 266 ? -5.652 -10.883 4.984 1 96.44 266 ARG B CA 1
ATOM 5111 C C . ARG B 1 266 ? -5.211 -11.258 6.398 1 96.44 266 ARG B C 1
ATOM 5113 O O . ARG B 1 266 ? -5.887 -12.031 7.082 1 96.44 266 ARG B O 1
ATOM 5120 N N . GLU B 1 267 ? -4.078 -10.742 6.77 1 97.31 267 GLU B N 1
ATOM 5121 C CA . GLU B 1 267 ? -3.568 -10.992 8.117 1 97.31 267 GLU B CA 1
ATOM 5122 C C . GLU B 1 267 ? -4.566 -10.539 9.18 1 97.31 267 GLU B C 1
ATOM 5124 O O . GLU B 1 267 ? -4.781 -11.234 10.172 1 97.31 267 GLU B O 1
ATOM 5129 N N . GLY B 1 268 ? -5.176 -9.391 8.984 1 96.88 268 GLY B N 1
ATOM 5130 C CA . GLY B 1 268 ? -6.145 -8.875 9.938 1 96.88 268 GLY B CA 1
ATOM 5131 C C . GLY B 1 268 ? -7.383 -9.742 10.062 1 96.88 268 GLY B C 1
ATOM 5132 O O . GLY B 1 268 ? -7.816 -10.055 11.172 1 96.88 268 GLY B O 1
ATOM 5133 N N . PHE B 1 269 ? -7.949 -10.133 8.969 1 97.69 269 PHE B N 1
ATOM 5134 C CA . PHE B 1 269 ? -9.156 -10.953 8.969 1 97.69 269 PHE B CA 1
ATOM 5135 C C . PHE B 1 269 ? -8.875 -12.328 9.562 1 97.69 269 PHE B C 1
ATOM 5137 O O . PHE B 1 269 ? -9.672 -12.844 10.344 1 97.69 269 PHE B O 1
ATOM 5144 N N . GLN B 1 270 ? -7.723 -12.898 9.141 1 97.25 270 GLN B N 1
ATOM 5145 C CA . GLN B 1 270 ? -7.367 -14.227 9.641 1 97.25 270 GLN B CA 1
ATOM 5146 C C . GLN B 1 270 ? -7.148 -14.203 11.148 1 97.25 270 GLN B C 1
ATOM 5148 O O . GLN B 1 270 ? -7.566 -15.125 11.852 1 97.25 270 GLN B O 1
ATOM 5153 N N . ALA B 1 271 ? -6.5 -13.141 11.656 1 96.56 271 ALA B N 1
ATOM 5154 C CA . ALA B 1 271 ? -6.293 -13 13.094 1 96.56 271 ALA B CA 1
ATOM 5155 C C . ALA B 1 271 ? -7.629 -12.953 13.836 1 96.56 271 ALA B C 1
ATOM 5157 O O . ALA B 1 271 ? -7.781 -13.578 14.883 1 96.56 271 ALA B O 1
ATOM 5158 N N . ALA B 1 272 ? -8.562 -12.188 13.312 1 96.31 272 ALA B N 1
ATOM 5159 C CA . ALA B 1 272 ? -9.883 -12.062 13.922 1 96.31 272 ALA B CA 1
ATOM 5160 C C . ALA B 1 272 ? -10.641 -13.391 13.867 1 96.31 272 ALA B C 1
ATOM 5162 O O . ALA B 1 272 ? -11.219 -13.828 14.859 1 96.31 272 ALA B O 1
ATOM 5163 N N . GLU B 1 273 ? -10.609 -14.031 12.703 1 95.88 273 GLU B N 1
ATOM 5164 C CA . GLU B 1 273 ? -11.359 -15.266 12.508 1 95.88 273 GLU B CA 1
ATOM 5165 C C . GLU B 1 273 ? -10.828 -16.391 13.391 1 95.88 273 GLU B C 1
ATOM 5167 O O . GLU B 1 273 ? -11.609 -17.172 13.938 1 95.88 273 GLU B O 1
ATOM 5172 N N . TRP B 1 274 ? -9.508 -16.469 13.453 1 94.19 274 TRP B N 1
ATOM 5173 C CA . TRP B 1 274 ? -8.875 -17.562 14.195 1 94.19 274 TRP B CA 1
ATOM 5174 C C . TRP B 1 274 ? -8.93 -17.281 15.695 1 94.19 274 TRP B C 1
ATOM 5176 O O . TRP B 1 274 ? -8.539 -18.141 16.5 1 94.19 274 TRP B O 1
ATOM 5186 N N . ALA B 1 275 ? -9.461 -16.172 16.141 1 91.19 275 ALA B N 1
ATOM 5187 C CA . ALA B 1 275 ? -9.578 -15.797 17.547 1 91.19 275 ALA B CA 1
ATOM 5188 C C . ALA B 1 275 ? -8.273 -16.062 18.297 1 91.19 275 ALA B C 1
ATOM 5190 O O . ALA B 1 275 ? -8.273 -16.719 19.344 1 91.19 275 ALA B O 1
ATOM 5191 N N . GLU B 1 276 ? -7.234 -15.602 17.781 1 89.5 276 GLU B N 1
ATOM 5192 C CA . GLU B 1 276 ? -5.898 -15.836 18.312 1 89.5 276 GLU B CA 1
ATOM 5193 C C . GLU B 1 276 ? -5.738 -15.211 19.688 1 89.5 276 GLU B C 1
ATOM 5195 O O . GLU B 1 276 ? -6.242 -14.109 19.938 1 89.5 276 GLU B O 1
ATOM 5200 N N . GLY B 1 277 ? -5.012 -15.961 20.547 1 92.81 277 GLY B N 1
ATOM 5201 C CA . GLY B 1 277 ? -4.641 -15.375 21.828 1 92.81 277 GLY B CA 1
ATOM 5202 C C . GLY B 1 277 ? -3.611 -14.266 21.703 1 92.81 277 GLY B C 1
ATOM 5203 O O . GLY B 1 277 ? -3.055 -14.047 20.625 1 92.81 277 GLY B O 1
ATOM 5204 N N . GLU B 1 278 ? -3.365 -13.617 22.781 1 95.25 278 GLU B N 1
ATOM 5205 C CA . GLU B 1 278 ? -2.502 -12.438 22.766 1 95.25 278 GLU B CA 1
ATOM 5206 C C . GLU B 1 278 ? -1.088 -12.797 22.312 1 95.25 278 GLU B C 1
ATOM 5208 O O . GLU B 1 278 ? -0.487 -12.086 21.516 1 95.25 278 GLU B O 1
ATOM 5213 N N . ALA B 1 279 ? -0.557 -13.828 22.828 1 96.25 279 ALA B N 1
ATOM 5214 C CA . ALA B 1 279 ? 0.806 -14.227 22.484 1 96.25 279 ALA B CA 1
ATOM 5215 C C . ALA B 1 279 ? 0.925 -14.562 21 1 96.25 279 ALA B C 1
ATOM 5217 O O . ALA B 1 279 ? 1.864 -14.117 20.328 1 96.25 279 ALA B O 1
ATOM 5218 N N . GLU B 1 280 ? -0.005 -15.375 20.516 1 95.25 280 GLU B N 1
ATOM 5219 C CA . GLU B 1 280 ? -0.016 -15.75 19.109 1 95.25 280 GLU B CA 1
ATOM 5220 C C . GLU B 1 280 ? -0.201 -14.523 18.219 1 95.25 280 GLU B C 1
ATOM 5222 O O . GLU B 1 280 ? 0.416 -14.422 17.156 1 95.25 280 GLU B O 1
ATOM 5227 N N . PHE B 1 281 ? -1.054 -13.648 18.688 1 97.5 281 PHE B N 1
ATOM 5228 C CA . PHE B 1 281 ? -1.313 -12.43 17.922 1 97.5 281 PHE B CA 1
ATOM 5229 C C . PHE B 1 281 ? -0.063 -11.555 17.859 1 97.5 281 PHE B C 1
ATOM 5231 O O . PHE B 1 281 ? 0.254 -11 16.812 1 97.5 281 PHE B O 1
ATOM 5238 N N . LEU B 1 282 ? 0.626 -11.43 18.938 1 97.81 282 LEU B N 1
ATOM 5239 C CA . LEU B 1 282 ? 1.854 -10.648 18.953 1 97.81 282 LEU B CA 1
ATOM 5240 C C . LEU B 1 282 ? 2.908 -11.258 18.047 1 97.81 282 LEU B C 1
ATOM 5242 O O . LEU B 1 282 ? 3.658 -10.531 17.375 1 97.81 282 LEU B O 1
ATOM 5246 N N . GLU B 1 283 ? 2.992 -12.555 18.047 1 97.44 283 GLU B N 1
ATOM 5247 C CA . GLU B 1 283 ? 3.902 -13.234 17.125 1 97.44 283 GLU B CA 1
ATOM 5248 C C . GLU B 1 283 ? 3.551 -12.922 15.672 1 97.44 283 GLU B C 1
ATOM 5250 O O . GLU B 1 283 ? 4.441 -12.727 14.844 1 97.44 283 GLU B O 1
ATOM 5255 N N . ARG B 1 284 ? 2.262 -12.961 15.383 1 97.81 284 ARG B N 1
ATOM 5256 C CA . ARG B 1 284 ? 1.798 -12.602 14.047 1 97.81 284 ARG B CA 1
ATOM 5257 C C . ARG B 1 284 ? 2.213 -11.172 13.688 1 97.81 284 ARG B C 1
ATOM 5259 O O . ARG B 1 284 ? 2.666 -10.914 12.578 1 97.81 284 ARG B O 1
ATOM 5266 N N . CYS B 1 285 ? 2.023 -10.227 14.609 1 98.56 285 CYS B N 1
ATOM 5267 C CA . CYS B 1 285 ? 2.41 -8.836 14.406 1 98.56 285 CYS B CA 1
ATOM 5268 C C . CYS B 1 285 ? 3.904 -8.719 14.125 1 98.56 285 CYS B C 1
ATOM 5270 O O . CYS B 1 285 ? 4.316 -8.008 13.211 1 98.56 285 CYS B O 1
ATOM 5272 N N . LEU B 1 286 ? 4.645 -9.383 14.914 1 98.62 286 LEU B N 1
ATOM 5273 C CA . LEU B 1 286 ? 6.094 -9.352 14.758 1 98.62 286 LEU B CA 1
ATOM 5274 C C . LEU B 1 286 ? 6.504 -9.93 13.406 1 98.62 286 LEU B C 1
ATOM 5276 O O . LEU B 1 286 ? 7.355 -9.367 12.719 1 98.62 286 LEU B O 1
ATOM 5280 N N . ARG B 1 287 ? 5.938 -11.07 13.055 1 98 287 ARG B N 1
ATOM 5281 C CA . ARG B 1 287 ? 6.238 -11.703 11.773 1 98 287 ARG B CA 1
ATOM 5282 C C . ARG B 1 287 ? 5.945 -10.75 10.609 1 98 287 ARG B C 1
ATOM 5284 O O . ARG B 1 287 ? 6.738 -10.648 9.672 1 98 287 ARG B O 1
ATOM 5291 N N . LEU B 1 288 ? 4.809 -10.086 10.703 1 98.12 288 LEU B N 1
ATOM 5292 C CA . LEU B 1 288 ? 4.434 -9.133 9.664 1 98.12 288 LEU B CA 1
ATOM 5293 C C . LEU B 1 288 ? 5.441 -7.996 9.57 1 98.12 288 LEU B C 1
ATOM 5295 O O . LEU B 1 288 ? 5.953 -7.691 8.492 1 98.12 288 LEU B O 1
ATOM 5299 N N . GLY B 1 289 ? 5.711 -7.344 10.672 1 98.38 289 GLY B N 1
ATOM 5300 C CA . GLY B 1 289 ? 6.668 -6.25 10.695 1 98.38 289 GLY B CA 1
ATOM 5301 C C . GLY B 1 289 ? 8.047 -6.648 10.195 1 98.38 289 GLY B C 1
ATOM 5302 O O . GLY B 1 289 ? 8.656 -5.941 9.391 1 98.38 289 GLY B O 1
ATOM 5303 N N . ARG B 1 290 ? 8.516 -7.812 10.656 1 98.31 290 ARG B N 1
ATOM 5304 C CA . ARG B 1 290 ? 9.836 -8.312 10.273 1 98.31 290 ARG B CA 1
ATOM 5305 C C . ARG B 1 290 ? 9.898 -8.602 8.773 1 98.31 290 ARG B C 1
ATOM 5307 O O . ARG B 1 290 ? 10.93 -8.398 8.141 1 98.31 290 ARG B O 1
ATOM 5314 N N . SER B 1 291 ? 8.828 -9.117 8.273 1 97.94 291 SER B N 1
ATOM 5315 C CA . SER B 1 291 ? 8.789 -9.492 6.859 1 97.94 291 SER B CA 1
ATOM 5316 C C . SER B 1 291 ? 8.984 -8.281 5.961 1 97.94 291 SER B C 1
ATOM 5318 O O . SER B 1 291 ? 9.484 -8.398 4.84 1 97.94 291 SER B O 1
ATOM 5320 N N . MET B 1 292 ? 8.664 -7.113 6.41 1 97.75 292 MET B N 1
ATOM 5321 C CA . MET B 1 292 ? 8.797 -5.906 5.598 1 97.75 292 MET B CA 1
ATOM 5322 C C . MET B 1 292 ? 10.094 -5.168 5.922 1 97.75 292 MET B C 1
ATOM 5324 O O . MET B 1 292 ? 10.852 -4.809 5.02 1 97.75 292 MET B O 1
ATOM 5328 N N . LEU B 1 293 ? 10.383 -5.051 7.168 1 98.31 293 LEU B N 1
ATOM 5329 C CA . LEU B 1 293 ? 11.453 -4.152 7.574 1 98.31 293 LEU B CA 1
ATOM 5330 C C . LEU B 1 293 ? 12.812 -4.828 7.438 1 98.31 293 LEU B C 1
ATOM 5332 O O . LEU B 1 293 ? 13.812 -4.172 7.125 1 98.31 293 LEU B O 1
ATOM 5336 N N . THR B 1 294 ? 12.922 -6.137 7.68 1 98.12 294 THR B N 1
ATOM 5337 C CA . THR B 1 294 ? 14.203 -6.824 7.598 1 98.12 294 THR B CA 1
ATOM 5338 C C . THR B 1 294 ? 14.789 -6.711 6.191 1 98.12 294 THR B C 1
ATOM 5340 O O . THR B 1 294 ? 15.898 -6.207 6.012 1 98.12 294 THR B O 1
ATOM 5343 N N . PRO B 1 295 ? 14.023 -7.145 5.18 1 97.25 295 PRO B N 1
ATOM 5344 C CA . PRO B 1 295 ? 14.594 -7.035 3.834 1 97.25 295 PRO B CA 1
ATOM 5345 C C . PRO B 1 295 ? 14.852 -5.59 3.414 1 97.25 295 PRO B C 1
ATOM 5347 O O . PRO B 1 295 ? 15.82 -5.309 2.709 1 97.25 295 PRO B O 1
ATOM 5350 N N . MET B 1 296 ? 14 -4.664 3.779 1 96.44 296 MET B N 1
ATOM 5351 C CA . MET B 1 296 ? 14.195 -3.254 3.449 1 96.44 296 MET B CA 1
ATOM 5352 C C . MET B 1 296 ? 15.492 -2.725 4.043 1 96.44 296 MET B C 1
ATOM 5354 O O . MET B 1 296 ? 16.266 -2.045 3.363 1 96.44 296 MET B O 1
ATOM 5358 N N . ARG B 1 297 ? 15.648 -3.016 5.324 1 97 297 ARG B N 1
ATOM 5359 C CA . ARG B 1 297 ? 16.875 -2.584 5.996 1 97 297 ARG B CA 1
ATOM 5360 C C . ARG B 1 297 ? 18.109 -3.133 5.289 1 97 297 ARG B C 1
ATOM 5362 O O . ARG B 1 297 ? 19.062 -2.402 5.059 1 97 297 ARG B O 1
ATOM 5369 N N . GLU B 1 298 ? 18.047 -4.391 4.93 1 96.56 298 GLU B N 1
ATOM 5370 C CA . GLU B 1 298 ? 19.156 -5.035 4.242 1 96.56 298 GLU B CA 1
ATOM 5371 C C . GLU B 1 298 ? 19.438 -4.363 2.898 1 96.56 298 GLU B C 1
ATOM 5373 O O . GLU B 1 298 ? 20.594 -4.148 2.535 1 96.56 298 GLU B O 1
ATOM 5378 N N . THR B 1 299 ? 18.438 -4.066 2.203 1 96.38 299 THR B N 1
ATOM 5379 C CA . THR B 1 299 ? 18.547 -3.406 0.907 1 96.38 299 THR B CA 1
ATOM 5380 C C . THR B 1 299 ? 19.203 -2.033 1.054 1 96.38 299 THR B C 1
ATOM 5382 O O . THR B 1 299 ? 20.109 -1.688 0.304 1 96.38 299 THR B O 1
ATOM 5385 N N . VAL B 1 300 ? 18.719 -1.249 1.997 1 97 300 VAL B N 1
ATOM 5386 C CA . VAL B 1 300 ? 19.25 0.093 2.227 1 97 300 VAL B CA 1
ATOM 5387 C C . VAL B 1 300 ? 20.719 0.009 2.654 1 97 300 VAL B C 1
ATOM 5389 O O . VAL B 1 300 ? 21.562 0.746 2.143 1 97 300 VAL B O 1
ATOM 5392 N N . GLU B 1 301 ? 21.016 -0.919 3.572 1 96.88 301 GLU B N 1
ATOM 5393 C CA . GLU B 1 301 ? 22.375 -1.1 4.07 1 96.88 301 GLU B CA 1
ATOM 5394 C C . GLU B 1 301 ? 23.328 -1.503 2.943 1 96.88 301 GLU B C 1
ATOM 5396 O O . GLU B 1 301 ? 24.453 -1.023 2.879 1 96.88 301 GLU B O 1
ATOM 5401 N N . ALA B 1 302 ? 22.859 -2.385 2.086 1 95.5 302 ALA B N 1
ATOM 5402 C CA . ALA B 1 302 ? 23.656 -2.785 0.937 1 95.5 302 ALA B CA 1
ATOM 5403 C C . ALA B 1 302 ? 23.969 -1.588 0.043 1 95.5 302 ALA B C 1
ATOM 5405 O O . ALA B 1 302 ? 25.109 -1.409 -0.388 1 95.5 302 ALA B O 1
ATOM 5406 N N . LYS B 1 303 ? 23.031 -0.782 -0.213 1 95.38 303 LYS B N 1
ATOM 5407 C CA . LYS B 1 303 ? 23.219 0.379 -1.077 1 95.38 303 LYS B CA 1
ATOM 5408 C C . LYS B 1 303 ? 24.141 1.407 -0.421 1 95.38 303 LYS B C 1
ATOM 5410 O O . LYS B 1 303 ? 24.906 2.084 -1.104 1 95.38 303 LYS B O 1
ATOM 5415 N N . MET B 1 304 ? 24.047 1.549 0.867 1 95.69 304 MET B N 1
ATOM 5416 C CA . MET B 1 304 ? 24.875 2.492 1.611 1 95.69 304 MET B CA 1
ATOM 5417 C C . MET B 1 304 ? 26.359 2.184 1.422 1 95.69 304 MET B C 1
ATOM 5419 O O . MET B 1 304 ? 27.188 3.084 1.477 1 95.69 304 MET B O 1
ATOM 5423 N N . VAL B 1 305 ? 26.688 0.876 1.176 1 95.62 305 VAL B N 1
ATOM 5424 C CA . VAL B 1 305 ? 28.078 0.505 1.007 1 95.62 305 VAL B CA 1
ATOM 5425 C C . VAL B 1 305 ? 28.391 0.306 -0.476 1 95.62 305 VAL B C 1
ATOM 5427 O O . VAL B 1 305 ? 29.406 -0.287 -0.831 1 95.62 305 VAL B O 1
ATOM 5430 N N . GLY B 1 306 ? 27.5 0.658 -1.366 1 93.69 306 GLY B N 1
ATOM 5431 C CA . GLY B 1 306 ? 27.766 0.745 -2.795 1 93.69 306 GLY B CA 1
ATOM 5432 C C . GLY B 1 306 ? 27.438 -0.538 -3.537 1 93.69 306 GLY B C 1
ATOM 5433 O O . GLY B 1 306 ? 27.859 -0.713 -4.688 1 93.69 306 GLY B O 1
ATOM 5434 N N . GLU B 1 307 ? 26.719 -1.416 -2.971 1 93.19 307 GLU B N 1
ATOM 5435 C CA . GLU B 1 307 ? 26.375 -2.674 -3.629 1 93.19 307 GLU B CA 1
ATOM 5436 C C . GLU B 1 307 ? 25.109 -2.525 -4.484 1 93.19 307 GLU B C 1
ATOM 5438 O O . GLU B 1 307 ? 24.172 -1.836 -4.098 1 93.19 307 GLU B O 1
ATOM 5443 N N . PRO B 1 308 ? 25.141 -3.162 -5.641 1 89.31 308 PRO B N 1
ATOM 5444 C CA . PRO B 1 308 ? 23.922 -3.139 -6.457 1 89.31 308 PRO B CA 1
ATOM 5445 C C . PRO B 1 308 ? 22.844 -4.07 -5.918 1 89.31 308 PRO B C 1
ATOM 5447 O O . PRO B 1 308 ? 23.156 -5.098 -5.312 1 89.31 308 PRO B O 1
ATOM 5450 N N . ILE B 1 309 ? 21.641 -3.639 -6.105 1 90.94 309 ILE B N 1
ATOM 5451 C CA . ILE B 1 309 ? 20.484 -4.465 -5.746 1 90.94 309 ILE B CA 1
ATOM 5452 C C . ILE B 1 309 ? 20.062 -5.305 -6.949 1 90.94 309 ILE B C 1
ATOM 5454 O O . ILE B 1 309 ? 19.641 -4.758 -7.973 1 90.94 309 ILE B O 1
ATOM 5458 N N . VAL B 1 310 ? 20.188 -6.633 -6.844 1 90.25 310 VAL B N 1
ATOM 5459 C CA . VAL B 1 310 ? 19.891 -7.516 -7.965 1 90.25 310 VAL B CA 1
ATOM 5460 C C . VAL B 1 310 ? 19.094 -8.727 -7.473 1 90.25 310 VAL B C 1
ATOM 5462 O O . VAL B 1 310 ? 19.203 -9.109 -6.309 1 90.25 310 VAL B O 1
ATOM 5465 N N . GLN B 1 311 ? 18.266 -9.227 -8.336 1 91.38 311 GLN B N 1
ATOM 5466 C CA . GLN B 1 311 ? 17.609 -10.508 -8.117 1 91.38 311 GLN B CA 1
ATOM 5467 C C . GLN B 1 311 ? 18.359 -11.641 -8.805 1 91.38 311 GLN B C 1
ATOM 5469 O O . GLN B 1 311 ? 18.547 -11.625 -10.023 1 91.38 311 GLN B O 1
ATOM 5474 N N . GLU B 1 312 ? 18.781 -12.586 -8.039 1 93 312 GLU B N 1
ATOM 5475 C CA . GLU B 1 312 ? 19.516 -13.695 -8.609 1 93 312 GLU B CA 1
ATOM 5476 C C . GLU B 1 312 ? 18.688 -14.977 -8.617 1 93 312 GLU B C 1
ATOM 5478 O O . GLU B 1 312 ? 18.094 -15.336 -7.602 1 93 312 GLU B O 1
ATOM 5483 N N . VAL B 1 313 ? 18.594 -15.57 -9.75 1 95.44 313 VAL B N 1
ATOM 5484 C CA . VAL B 1 313 ? 17.953 -16.875 -9.883 1 95.44 313 VAL B CA 1
ATOM 5485 C C . VAL B 1 313 ? 18.812 -17.797 -10.727 1 95.44 313 VAL B C 1
ATOM 5487 O O . VAL B 1 313 ? 19.766 -17.344 -11.383 1 95.44 313 VAL B O 1
ATOM 5490 N N . GLU B 1 314 ? 18.531 -19.078 -10.578 1 97 314 GLU B N 1
ATOM 5491 C CA . GLU B 1 314 ? 19.266 -20.078 -11.352 1 97 314 GLU B CA 1
ATOM 5492 C C . GLU B 1 314 ? 18.297 -21.047 -12.039 1 97 314 GLU B C 1
ATOM 5494 O O . GLU B 1 314 ? 17.25 -21.391 -11.477 1 97 314 GLU B O 1
ATOM 5499 N N . ILE B 1 315 ? 18.703 -21.422 -13.227 1 97.62 315 ILE B N 1
ATOM 5500 C CA . ILE B 1 315 ? 17.953 -22.469 -13.906 1 97.62 315 ILE B CA 1
ATOM 5501 C C . ILE B 1 315 ? 18.891 -23.625 -14.25 1 97.62 315 ILE B C 1
ATOM 5503 O O . ILE B 1 315 ? 20.109 -23.453 -14.344 1 97.62 315 ILE B O 1
ATOM 5507 N N . LEU B 1 316 ? 18.359 -24.812 -14.352 1 97.94 316 LEU B N 1
ATOM 5508 C CA . LEU B 1 316 ? 19.047 -26.016 -14.781 1 97.94 316 LEU B CA 1
ATOM 5509 C C . LEU B 1 316 ? 18.438 -26.562 -16.062 1 97.94 316 LEU B C 1
ATOM 5511 O O . LEU B 1 316 ? 17.312 -27.094 -16.047 1 97.94 316 LEU B O 1
ATOM 5515 N N . VAL B 1 317 ? 19.188 -26.5 -17.125 1 97.31 317 VAL B N 1
ATOM 5516 C CA . VAL B 1 317 ? 18.672 -26.938 -18.422 1 97.31 317 VAL B CA 1
ATOM 5517 C C . VAL B 1 317 ? 19.438 -28.188 -18.875 1 97.31 317 VAL B C 1
ATOM 5519 O O . VAL B 1 317 ? 20.625 -28.328 -18.578 1 97.31 317 VAL B O 1
ATOM 5522 N N . ARG B 1 318 ? 18.75 -28.984 -19.609 1 96 318 ARG B N 1
ATOM 5523 C CA . ARG B 1 318 ? 19.391 -30.156 -20.203 1 96 318 ARG B CA 1
ATOM 5524 C C . ARG B 1 318 ? 20.078 -29.797 -21.516 1 96 318 ARG B C 1
ATOM 5526 O O . ARG B 1 318 ? 21.188 -30.25 -21.797 1 96 318 ARG B O 1
ATOM 5533 N N . ASP B 1 319 ? 19.391 -29.047 -22.328 1 95.94 319 ASP B N 1
ATOM 5534 C CA . ASP B 1 319 ? 19.859 -28.594 -23.641 1 95.94 319 ASP B CA 1
ATOM 5535 C C . ASP B 1 319 ? 20.344 -27.156 -23.578 1 95.94 319 ASP B C 1
ATOM 5537 O O . ASP B 1 319 ? 19.609 -26.266 -23.141 1 95.94 319 ASP B O 1
ATOM 5541 N N . LEU B 1 320 ? 21.531 -26.938 -24.156 1 96.81 320 LEU B N 1
ATOM 5542 C CA . LEU B 1 320 ? 22.094 -25.594 -24.188 1 96.81 320 LEU B CA 1
ATOM 5543 C C . LEU B 1 320 ? 21.234 -24.656 -25.016 1 96.81 320 LEU B C 1
ATOM 5545 O O . LEU B 1 320 ? 21.156 -23.453 -24.75 1 96.81 320 LEU B O 1
ATOM 5549 N N . GLN B 1 321 ? 20.625 -25.234 -25.984 1 96.62 321 GLN B N 1
ATOM 5550 C CA . GLN B 1 321 ? 19.719 -24.422 -26.797 1 96.62 321 GLN B CA 1
ATOM 5551 C C . GLN B 1 321 ? 18.578 -23.875 -25.969 1 96.62 321 GLN B C 1
ATOM 5553 O O . GLN B 1 321 ? 18.094 -22.766 -26.219 1 96.62 321 GLN B O 1
ATOM 5558 N N . THR B 1 322 ? 18.141 -24.594 -25.016 1 97.12 322 THR B N 1
ATOM 5559 C CA . THR B 1 322 ? 17.078 -24.141 -24.125 1 97.12 322 THR B CA 1
ATOM 5560 C C . THR B 1 322 ? 17.5 -22.891 -23.359 1 97.12 322 THR B C 1
ATOM 5562 O O . THR B 1 322 ? 16.719 -21.953 -23.188 1 97.12 322 THR B O 1
ATOM 5565 N N . ALA B 1 323 ? 18.703 -22.859 -22.922 1 96.62 323 ALA B N 1
ATOM 5566 C CA . ALA B 1 323 ? 19.234 -21.688 -22.219 1 96.62 323 ALA B CA 1
ATOM 5567 C C . ALA B 1 323 ? 19.203 -20.453 -23.109 1 96.62 323 ALA B C 1
ATOM 5569 O O . ALA B 1 323 ? 18.797 -19.375 -22.672 1 96.62 323 ALA B O 1
ATOM 5570 N N . ARG B 1 324 ? 19.641 -20.641 -24.297 1 96.69 324 ARG B N 1
ATOM 5571 C CA . ARG B 1 324 ? 19.641 -19.531 -25.25 1 96.69 324 ARG B CA 1
ATOM 5572 C C . ARG B 1 324 ? 18.219 -19.047 -25.531 1 96.69 324 ARG B C 1
ATOM 5574 O O . ARG B 1 324 ? 17.969 -17.844 -25.578 1 96.69 324 ARG B O 1
ATOM 5581 N N . ASP B 1 325 ? 17.391 -19.984 -25.719 1 97.31 325 ASP B N 1
ATOM 5582 C CA . ASP B 1 325 ? 15.992 -19.641 -25.984 1 97.31 325 ASP B CA 1
ATOM 5583 C C . ASP B 1 325 ? 15.367 -18.938 -24.781 1 97.31 325 ASP B C 1
ATOM 5585 O O . ASP B 1 325 ? 14.5 -18.062 -24.938 1 97.31 325 ASP B O 1
ATOM 5589 N N . PHE B 1 326 ? 15.75 -19.328 -23.625 1 97.44 326 PHE B N 1
ATOM 5590 C CA . PHE B 1 326 ? 15.195 -18.719 -22.422 1 97.44 326 PHE B CA 1
ATOM 5591 C C . PHE B 1 326 ? 15.672 -17.281 -22.281 1 97.44 326 PHE B C 1
ATOM 5593 O O . PHE B 1 326 ? 14.914 -16.406 -21.844 1 97.44 326 PHE B O 1
ATOM 5600 N N . GLU B 1 327 ? 16.859 -17.031 -22.609 1 96.62 327 GLU B N 1
ATOM 5601 C CA . GLU B 1 327 ? 17.344 -15.664 -22.641 1 96.62 327 GLU B CA 1
ATOM 5602 C C . GLU B 1 327 ? 16.531 -14.805 -23.594 1 96.62 327 GLU B C 1
ATOM 5604 O O . GLU B 1 327 ? 16.141 -13.68 -23.25 1 96.62 327 GLU B O 1
ATOM 5609 N N . GLU B 1 328 ? 16.328 -15.359 -24.766 1 95.56 328 GLU B N 1
ATOM 5610 C CA . GLU B 1 328 ? 15.484 -14.664 -25.75 1 95.56 328 GLU B CA 1
ATOM 5611 C C . GLU B 1 328 ? 14.07 -14.461 -25.203 1 95.56 328 GLU B C 1
ATOM 5613 O O . GLU B 1 328 ? 13.461 -13.414 -25.438 1 95.56 328 GLU B O 1
ATOM 5618 N N . HIS B 1 329 ? 13.609 -15.469 -24.531 1 96 329 HIS B N 1
ATOM 5619 C CA . HIS B 1 329 ? 12.305 -15.391 -23.891 1 96 329 HIS B CA 1
ATOM 5620 C C . HIS B 1 329 ? 12.219 -14.211 -22.938 1 96 329 HIS B C 1
ATOM 5622 O O . HIS B 1 329 ? 11.289 -13.406 -23 1 96 329 HIS B O 1
ATOM 5628 N N . PHE B 1 330 ? 13.195 -13.984 -22.047 1 94.19 330 PHE B N 1
ATOM 5629 C CA . PHE B 1 330 ? 13.242 -12.875 -21.094 1 94.19 330 PHE B CA 1
ATOM 5630 C C . PHE B 1 330 ? 13.32 -11.539 -21.828 1 94.19 330 PHE B C 1
ATOM 5632 O O . PHE B 1 330 ? 12.633 -10.586 -21.469 1 94.19 330 PHE B O 1
ATOM 5639 N N . ARG B 1 331 ? 14.086 -11.516 -22.859 1 92.38 331 ARG B N 1
ATOM 5640 C CA . ARG B 1 331 ? 14.227 -10.297 -23.656 1 92.38 331 ARG B CA 1
ATOM 5641 C C . ARG B 1 331 ? 12.891 -9.891 -24.266 1 92.38 331 ARG B C 1
ATOM 5643 O O . ARG B 1 331 ? 12.492 -8.727 -24.188 1 92.38 331 ARG B O 1
ATOM 5650 N N . ARG B 1 332 ? 12.195 -10.82 -24.734 1 89.25 332 ARG B N 1
ATOM 5651 C CA . ARG B 1 332 ? 10.922 -10.555 -25.391 1 89.25 332 ARG B CA 1
ATOM 5652 C C . ARG B 1 332 ? 9.852 -10.156 -24.375 1 89.25 332 ARG B C 1
ATOM 5654 O O . ARG B 1 332 ? 8.922 -9.422 -24.703 1 89.25 332 ARG B O 1
ATOM 5661 N N . MET B 1 333 ? 10.047 -10.633 -23.219 1 89.31 333 MET B N 1
ATOM 5662 C CA . MET B 1 333 ? 9.133 -10.258 -22.141 1 89.31 333 MET B CA 1
ATOM 5663 C C . MET B 1 333 ? 9.484 -8.891 -21.578 1 89.31 333 MET B C 1
ATOM 5665 O O . MET B 1 333 ? 8.773 -8.367 -20.719 1 89.31 333 MET B O 1
ATOM 5669 N N . GLY B 1 334 ? 10.562 -8.344 -22.031 1 85.88 334 GLY B N 1
ATOM 5670 C CA . GLY B 1 334 ? 10.984 -7.031 -21.578 1 85.88 334 GLY B CA 1
ATOM 5671 C C . GLY B 1 334 ? 11.703 -7.066 -20.25 1 85.88 334 GLY B C 1
ATOM 5672 O O . GLY B 1 334 ? 11.758 -6.062 -19.531 1 85.88 334 GLY B O 1
ATOM 5673 N N . VAL B 1 335 ? 12.164 -8.227 -19.859 1 88.06 335 VAL B N 1
ATOM 5674 C CA . VAL B 1 335 ? 12.914 -8.375 -18.609 1 88.06 335 VAL B CA 1
ATOM 5675 C C . VAL B 1 335 ? 14.391 -8.086 -18.859 1 88.06 335 VAL B C 1
ATOM 5677 O O . VAL B 1 335 ? 15.016 -8.695 -19.719 1 88.06 335 VAL B O 1
ATOM 5680 N N . ARG B 1 336 ? 14.984 -7.164 -18.125 1 87.12 336 ARG B N 1
ATOM 5681 C CA . ARG B 1 336 ? 16.406 -6.875 -18.188 1 87.12 336 ARG B CA 1
ATOM 5682 C C . ARG B 1 336 ? 17.203 -7.805 -17.281 1 87.12 336 ARG B C 1
ATOM 5684 O O . ARG B 1 336 ? 17.141 -7.676 -16.047 1 87.12 336 ARG B O 1
ATOM 5691 N N . ALA B 1 337 ? 17.875 -8.703 -17.891 1 93.06 337 ALA B N 1
ATOM 5692 C CA . ALA B 1 337 ? 18.609 -9.703 -17.109 1 93.06 337 ALA B CA 1
ATOM 5693 C C . ALA B 1 337 ? 19.938 -10.031 -17.781 1 93.06 337 ALA B C 1
ATOM 5695 O O . ALA B 1 337 ? 20.094 -9.867 -18.984 1 93.06 337 ALA B O 1
ATOM 5696 N N . ILE B 1 338 ? 20.891 -10.367 -16.984 1 93.69 338 ILE B N 1
ATOM 5697 C CA . ILE B 1 338 ? 22.188 -10.836 -17.438 1 93.69 338 ILE B CA 1
ATOM 5698 C C . ILE B 1 338 ? 22.312 -12.336 -17.188 1 93.69 338 ILE B C 1
ATOM 5700 O O . ILE B 1 338 ? 22.109 -12.812 -16.062 1 93.69 338 ILE B O 1
ATOM 5704 N N . PHE B 1 339 ? 22.609 -13.039 -18.25 1 95.88 339 PHE B N 1
ATOM 5705 C CA . PHE B 1 339 ? 22.797 -14.484 -18.156 1 95.88 339 PHE B CA 1
ATOM 5706 C C . PHE B 1 339 ? 24.281 -14.844 -18.094 1 95.88 339 PHE B C 1
ATOM 5708 O O . PHE B 1 339 ? 25.047 -14.477 -19 1 95.88 339 PHE B O 1
ATOM 5715 N N . ASP B 1 340 ? 24.641 -15.539 -17.078 1 96.31 340 ASP B N 1
ATOM 5716 C CA . ASP B 1 340 ? 26 -16.047 -17 1 96.31 340 ASP B CA 1
ATOM 5717 C C . ASP B 1 340 ? 26.203 -17.234 -17.938 1 96.31 340 ASP B C 1
ATOM 5719 O O . ASP B 1 340 ? 25.234 -17.906 -18.312 1 96.31 340 ASP B O 1
ATOM 5723 N N . PRO B 1 341 ? 27.484 -17.5 -18.297 1 96.06 341 PRO B N 1
ATOM 5724 C CA . PRO B 1 341 ? 27.734 -18.688 -19.094 1 96.06 341 PRO B CA 1
ATOM 5725 C C . PRO B 1 341 ? 27.312 -19.984 -18.391 1 96.06 341 PRO B C 1
ATOM 5727 O O . PRO B 1 341 ? 27.5 -20.109 -17.188 1 96.06 341 PRO B O 1
ATOM 5730 N N . PRO B 1 342 ? 26.688 -20.875 -19.25 1 96.81 342 PRO B N 1
ATOM 5731 C CA . PRO B 1 342 ? 26.281 -22.141 -18.641 1 96.81 342 PRO B CA 1
ATOM 5732 C C . PRO B 1 342 ? 27.469 -22.922 -18.062 1 96.81 342 PRO B C 1
ATOM 5734 O O . PRO B 1 342 ? 28.547 -22.953 -18.656 1 96.81 342 PRO B O 1
ATOM 5737 N N . ARG B 1 343 ? 27.234 -23.547 -16.875 1 95.25 343 ARG 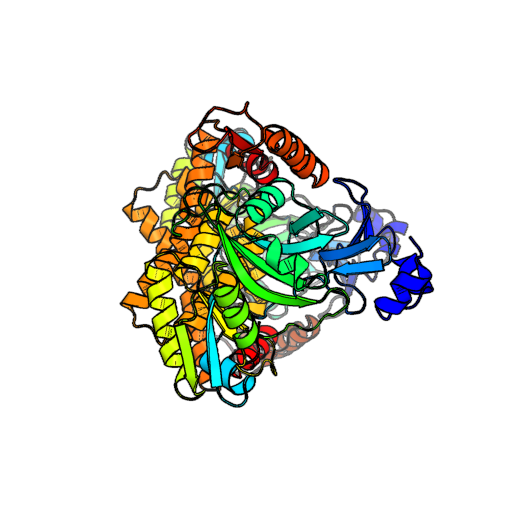B N 1
ATOM 5738 C CA . ARG B 1 343 ? 28.219 -24.422 -16.234 1 95.25 343 ARG B CA 1
ATOM 5739 C C . ARG B 1 343 ? 27.703 -25.859 -16.156 1 95.25 343 ARG B C 1
ATOM 5741 O O . ARG B 1 343 ? 26.516 -26.078 -15.922 1 95.25 343 ARG B O 1
ATOM 5748 N N . ASN B 1 344 ? 28.641 -26.719 -16.328 1 94 344 ASN B N 1
ATOM 5749 C CA . ASN B 1 344 ? 28.25 -28.125 -16.219 1 94 344 ASN B CA 1
ATOM 5750 C C . ASN B 1 344 ? 27.797 -28.484 -14.812 1 94 344 ASN B C 1
ATOM 5752 O O . ASN B 1 344 ? 28.406 -28.047 -13.836 1 94 344 ASN B O 1
ATOM 5756 N N . SER B 1 345 ? 26.703 -29.203 -14.812 1 92.5 345 SER B N 1
ATOM 5757 C CA . SER B 1 345 ? 26.141 -29.672 -13.547 1 92.5 345 SER B CA 1
ATOM 5758 C C . SER B 1 345 ? 25.484 -31.031 -13.711 1 92.5 345 SER B C 1
ATOM 5760 O O . SER B 1 345 ? 25.25 -31.484 -14.828 1 92.5 345 SER B O 1
ATOM 5762 N N . ARG B 1 346 ? 25.359 -31.656 -12.539 1 89 346 ARG B N 1
ATOM 5763 C CA . ARG B 1 346 ? 24.641 -32.938 -12.562 1 89 346 ARG B CA 1
ATOM 5764 C C . ARG B 1 346 ? 23.25 -32.75 -13.156 1 89 346 ARG B C 1
ATOM 5766 O O . ARG B 1 346 ? 22.453 -31.953 -12.664 1 89 346 ARG B O 1
ATOM 5773 N N . GLY B 1 347 ? 23 -33.438 -14.203 1 87.56 347 GLY B N 1
ATOM 5774 C CA . GLY B 1 347 ? 21.672 -33.406 -14.805 1 87.56 347 GLY B CA 1
ATOM 5775 C C . GLY B 1 347 ? 21.562 -32.406 -15.938 1 87.56 347 GLY B C 1
ATOM 5776 O O . GLY B 1 347 ? 20.5 -32.312 -16.578 1 87.56 347 GLY B O 1
ATOM 5777 N N . GLY B 1 348 ? 22.578 -31.625 -16.141 1 94.94 348 GLY B N 1
ATOM 5778 C CA . GLY B 1 348 ? 22.531 -30.688 -17.25 1 94.94 348 GLY B CA 1
ATOM 5779 C C . GLY B 1 348 ? 23.469 -29.516 -17.109 1 94.94 348 GLY B C 1
ATOM 5780 O O . GLY B 1 348 ? 24.656 -29.703 -16.797 1 94.94 348 GLY B O 1
ATOM 5781 N N . HIS B 1 349 ? 22.953 -28.328 -17.453 1 97.31 349 HIS B N 1
ATOM 5782 C CA . HIS B 1 349 ? 23.719 -27.094 -17.406 1 97.31 349 HIS B CA 1
ATOM 5783 C C . HIS B 1 349 ? 23.062 -26.062 -16.5 1 97.31 349 HIS B C 1
ATOM 5785 O O . HIS B 1 349 ? 21.875 -25.75 -16.672 1 97.31 349 HIS B O 1
ATOM 5791 N N . LEU B 1 350 ? 23.844 -25.594 -15.594 1 97.75 350 LEU B N 1
ATOM 5792 C CA . LEU B 1 350 ? 23.375 -24.562 -14.672 1 97.75 350 LEU B CA 1
ATOM 5793 C C . LEU B 1 350 ? 23.641 -23.172 -15.227 1 97.75 350 LEU B C 1
ATOM 5795 O O . LEU B 1 350 ? 24.734 -22.891 -15.703 1 97.75 350 LEU B O 1
ATOM 5799 N N . VAL B 1 351 ? 22.641 -22.312 -15.188 1 97.88 351 VAL B N 1
ATOM 5800 C CA . VAL B 1 351 ? 22.766 -20.938 -15.664 1 97.88 351 VAL B CA 1
ATOM 5801 C C . VAL B 1 351 ? 22.312 -19.969 -14.578 1 97.88 351 VAL B C 1
ATOM 5803 O O . VAL B 1 351 ? 21.156 -20.016 -14.141 1 97.88 351 VAL B O 1
ATOM 5806 N N . LYS B 1 352 ? 23.156 -19.078 -14.18 1 97.5 352 LYS B N 1
ATOM 5807 C CA . LYS B 1 352 ? 22.797 -18.016 -13.242 1 97.5 352 LYS B CA 1
ATOM 5808 C C . LYS B 1 352 ? 22.281 -16.781 -13.969 1 97.5 352 LYS B C 1
ATOM 5810 O O . LYS B 1 352 ? 22.812 -16.391 -15.008 1 97.5 352 LYS B O 1
ATOM 5815 N N . ILE B 1 353 ? 21.234 -16.266 -13.438 1 96.88 353 ILE B N 1
ATOM 5816 C CA . ILE B 1 353 ? 20.578 -15.117 -14.047 1 96.88 353 ILE B CA 1
ATOM 5817 C C . ILE B 1 353 ? 20.484 -13.984 -13.031 1 96.88 353 ILE B C 1
ATOM 5819 O O . ILE B 1 353 ? 20 -14.18 -11.914 1 96.88 353 ILE B O 1
ATOM 5823 N N . LYS B 1 354 ? 20.891 -12.82 -13.414 1 94.06 354 LYS B N 1
ATOM 5824 C CA . LYS B 1 354 ? 20.781 -11.625 -12.594 1 94.06 354 LYS B CA 1
ATOM 5825 C C . LYS B 1 354 ? 19.812 -10.617 -13.203 1 94.06 354 LYS B C 1
ATOM 5827 O O . LYS B 1 354 ? 20.062 -10.078 -14.281 1 94.06 354 LYS B O 1
ATOM 5832 N N . ARG B 1 355 ? 18.734 -10.43 -12.547 1 91 355 ARG B N 1
ATOM 5833 C CA . ARG B 1 355 ? 17.766 -9.445 -12.992 1 91 355 ARG B CA 1
ATOM 5834 C C . ARG B 1 355 ? 18 -8.102 -12.328 1 91 355 ARG B C 1
ATOM 5836 O O . ARG B 1 355 ? 18.141 -8.023 -11.102 1 91 355 ARG B O 1
ATOM 5843 N N . LEU B 1 356 ? 18 -7.07 -13.016 1 83.88 356 LEU B N 1
ATOM 5844 C CA . LEU B 1 356 ? 18.25 -5.73 -12.484 1 83.88 356 LEU B CA 1
ATOM 5845 C C . LEU B 1 356 ? 16.953 -5.09 -12.008 1 83.88 356 LEU B C 1
ATOM 5847 O O . LEU B 1 356 ? 15.961 -5.055 -12.742 1 83.88 356 LEU B O 1
ATOM 5851 N N . VAL B 1 357 ? 16.906 -4.746 -10.828 1 85.69 357 VAL B N 1
ATOM 5852 C CA . VAL B 1 357 ? 15.758 -4.043 -10.266 1 85.69 357 VAL B CA 1
ATOM 5853 C C . VAL B 1 357 ? 16.047 -2.543 -10.211 1 85.69 357 VAL B C 1
ATOM 5855 O O . VAL B 1 357 ? 16.375 -2.006 -9.148 1 85.69 357 VAL B O 1
ATOM 5858 N N . LEU B 1 358 ? 15.742 -1.794 -11.234 1 86.12 358 LEU B N 1
ATOM 5859 C CA . LEU B 1 358 ? 16.281 -0.458 -11.477 1 86.12 358 LEU B CA 1
ATOM 5860 C C . LEU B 1 358 ? 15.586 0.574 -10.594 1 86.12 358 LEU B C 1
ATOM 5862 O O . LEU B 1 358 ? 16.234 1.45 -10.023 1 86.12 358 LEU B O 1
ATOM 5866 N N . SER B 1 359 ? 14.281 0.45 -10.453 1 92.56 359 SER B N 1
ATOM 5867 C CA . SER B 1 359 ? 13.555 1.457 -9.68 1 92.56 359 SER B CA 1
ATOM 5868 C C . SER B 1 359 ? 13.992 1.466 -8.227 1 92.56 359 SER B C 1
ATOM 5870 O O . SER B 1 359 ? 14.281 2.525 -7.664 1 92.56 359 SER B O 1
ATOM 5872 N N . THR B 1 360 ? 14.062 0.315 -7.609 1 95.12 360 THR B N 1
ATOM 5873 C CA . THR B 1 360 ? 14.523 0.209 -6.23 1 95.12 360 THR B CA 1
ATOM 5874 C C . THR B 1 360 ? 15.977 0.667 -6.109 1 95.12 360 THR B C 1
ATOM 5876 O O . THR B 1 360 ? 16.328 1.382 -5.172 1 95.12 360 THR B O 1
ATOM 5879 N N . ASN B 1 361 ? 16.797 0.233 -7.039 1 94.12 361 ASN B N 1
ATOM 5880 C CA . ASN B 1 361 ? 18.203 0.634 -7.016 1 94.12 361 ASN B CA 1
ATOM 5881 C C . ASN B 1 361 ? 18.359 2.15 -7.074 1 94.12 361 ASN B C 1
ATOM 5883 O O . ASN B 1 361 ? 19.016 2.744 -6.223 1 94.12 361 ASN B O 1
ATOM 5887 N N . ASP B 1 362 ? 17.734 2.721 -8.055 1 94.88 362 ASP B N 1
ATOM 5888 C CA . ASP B 1 362 ? 17.875 4.152 -8.289 1 94.88 362 ASP B CA 1
ATOM 5889 C C . ASP B 1 362 ? 17.297 4.965 -7.137 1 94.88 362 ASP B C 1
ATOM 5891 O O . ASP B 1 362 ? 17.906 5.926 -6.672 1 94.88 362 ASP B O 1
ATOM 5895 N N . LYS B 1 363 ? 16.156 4.598 -6.723 1 96.44 363 LYS B N 1
ATOM 5896 C CA . LYS B 1 363 ? 15.508 5.312 -5.633 1 96.44 363 LYS B CA 1
ATOM 5897 C C . LYS B 1 363 ? 16.312 5.219 -4.344 1 96.44 363 LYS B C 1
ATOM 5899 O O . LYS B 1 363 ? 16.5 6.219 -3.65 1 96.44 363 LYS B O 1
ATOM 5904 N N . THR B 1 364 ? 16.75 4.039 -4.023 1 96.75 364 THR B N 1
ATOM 5905 C CA . THR B 1 364 ? 17.531 3.848 -2.805 1 96.75 364 THR B CA 1
ATOM 5906 C C . THR B 1 364 ? 18.828 4.648 -2.863 1 96.75 364 THR B C 1
ATOM 5908 O O . THR B 1 364 ? 19.203 5.297 -1.886 1 96.75 364 THR B O 1
ATOM 5911 N N . GLU B 1 365 ? 19.422 4.613 -3.982 1 96.44 365 GLU B N 1
ATOM 5912 C CA . GLU B 1 365 ? 20.656 5.367 -4.168 1 96.44 365 GLU B CA 1
ATOM 5913 C C . GLU B 1 365 ? 20.438 6.867 -3.982 1 96.44 365 GLU B C 1
ATOM 5915 O O . GLU B 1 365 ? 21.203 7.539 -3.289 1 96.44 365 GLU B O 1
ATOM 5920 N N . SER B 1 366 ? 19.438 7.328 -4.598 1 97.38 366 SER B N 1
ATOM 5921 C CA . SER B 1 366 ? 19.125 8.75 -4.504 1 97.38 366 SER B CA 1
ATOM 5922 C C . SER B 1 366 ? 18.875 9.172 -3.061 1 97.38 366 SER B C 1
ATOM 5924 O O . SER B 1 366 ? 19.328 10.234 -2.633 1 97.38 366 SER B O 1
ATOM 5926 N N . ILE B 1 367 ? 18.203 8.398 -2.303 1 97.56 367 ILE B N 1
ATOM 5927 C CA . ILE B 1 367 ? 17.875 8.719 -0.917 1 97.56 367 ILE B CA 1
ATOM 5928 C C . ILE B 1 367 ? 19.141 8.641 -0.061 1 97.56 367 ILE B C 1
ATOM 5930 O O . ILE B 1 367 ? 19.375 9.5 0.789 1 97.56 367 ILE B O 1
ATOM 5934 N N . VAL B 1 368 ? 19.891 7.621 -0.315 1 97.12 368 VAL B N 1
ATOM 5935 C CA . VAL B 1 368 ? 21.141 7.445 0.424 1 97.12 368 VAL B CA 1
ATOM 5936 C C . VAL B 1 368 ? 22.062 8.633 0.172 1 97.12 368 VAL B C 1
ATOM 5938 O O . VAL B 1 368 ? 22.844 9.023 1.052 1 97.12 368 VAL B O 1
ATOM 5941 N N . GLU B 1 369 ? 21.906 9.227 -0.977 1 96.62 369 GLU B N 1
ATOM 5942 C CA . GLU B 1 369 ? 22.719 10.383 -1.346 1 96.62 369 GLU B CA 1
ATOM 5943 C C . GLU B 1 369 ? 22.094 11.68 -0.867 1 96.62 369 GLU B C 1
ATOM 5945 O O . GLU B 1 369 ? 22.625 12.766 -1.099 1 96.62 369 GLU B O 1
ATOM 5950 N N . GLY B 1 370 ? 20.938 11.625 -0.256 1 96.69 370 GLY B N 1
ATOM 5951 C CA . GLY B 1 370 ? 20.406 12.797 0.425 1 96.69 370 GLY B CA 1
ATOM 5952 C C . GLY B 1 370 ? 19.172 13.367 -0.248 1 96.69 370 GLY B C 1
ATOM 5953 O O . GLY B 1 370 ? 18.656 14.406 0.172 1 96.69 370 GLY B O 1
ATOM 5954 N N . GLN B 1 371 ? 18.734 12.727 -1.304 1 96.81 371 GLN B N 1
ATOM 5955 C CA . GLN B 1 371 ? 17.531 13.211 -1.961 1 96.81 371 GLN B CA 1
ATOM 5956 C C . GLN B 1 371 ? 16.328 13.109 -1.032 1 96.81 371 GLN B C 1
ATOM 5958 O O . GLN B 1 371 ? 16.188 12.133 -0.292 1 96.81 371 GLN B O 1
ATOM 5963 N N . LEU B 1 372 ? 15.508 14.109 -1.077 1 97.19 372 LEU B N 1
ATOM 5964 C CA . LEU B 1 372 ? 14.305 14.164 -0.251 1 97.19 372 LEU B CA 1
ATOM 5965 C C . LEU B 1 372 ? 13.172 13.367 -0.885 1 97.19 372 LEU B C 1
ATOM 5967 O O . LEU B 1 372 ? 13.227 13.047 -2.076 1 97.19 372 LEU B O 1
ATOM 5971 N N . TRP B 1 373 ? 12.273 13.023 -0.012 1 94.44 373 TRP B N 1
ATOM 5972 C CA . TRP B 1 373 ? 11.102 12.258 -0.422 1 94.44 373 TRP B CA 1
ATOM 5973 C C . TRP B 1 373 ? 9.875 13.156 -0.565 1 94.44 373 TRP B C 1
ATOM 5975 O O . TRP B 1 373 ? 9.578 13.953 0.328 1 94.44 373 TRP B O 1
#

InterPro domains:
  IPR001072 RNA ligase, Pab1020 family [PR01048] (38-52)
  IPR001072 RNA ligase, Pab1020 family [PR01048] (60-78)
  IPR001072 RNA ligase, Pab1020 family [PR01048] (82-95)
  IPR001072 RNA ligase, Pab1020 family [PR01048] (103-118)
  IPR001072 RNA ligase, Pab1020 family [PR01048] (133-148)
  IPR001072 RNA ligase, Pab1020 family [PR01048] (214-227)
  IPR001072 RNA ligase, Pab1020 family [PR01048] (232-245)
  IPR001072 RNA ligase, Pab1020 family [PR01048] (256-274)
  IPR001072 RNA ligase, Pab1020 family [PR01048] (287-301)
  IPR001072 RNA ligase, Pab1020 family [PR01048] (350-370)
  IPR001072 RNA ligase, Pab1020 family [TIGR01209] (9-373)
  IPR001072 RNA ligase, Pab1020 family [cd07894] (34-373)
  IPR021122 RNA ligase domain, REL/Rln2 [PF09414] (82-236)
  IPR041596 RNA ligase Pab1020, C-terminal domain [PF18330] (247-371)